Protein AF-A0A9E1Y7F6-F1 (afdb_monomer)

Structure (mmCIF, N/CA/C/O backbone):
data_AF-A0A9E1Y7F6-F1
#
_entry.id   AF-A0A9E1Y7F6-F1
#
loop_
_atom_site.group_PDB
_atom_site.id
_atom_site.type_symbol
_atom_site.label_atom_id
_atom_site.label_alt_id
_atom_site.label_comp_id
_atom_site.label_asym_id
_atom_site.label_entity_id
_atom_site.label_seq_id
_atom_site.pdbx_PDB_ins_code
_atom_site.Cartn_x
_atom_site.Cartn_y
_atom_site.Cartn_z
_atom_site.occupancy
_atom_site.B_iso_or_equiv
_atom_site.auth_seq_id
_atom_site.auth_comp_id
_atom_site.auth_asym_id
_atom_site.auth_atom_id
_atom_site.pdbx_PDB_model_num
ATOM 1 N N . MET A 1 1 ? 16.638 13.760 -74.530 1.00 41.81 1 MET A N 1
ATOM 2 C CA . MET A 1 1 ? 17.466 12.794 -73.776 1.00 41.81 1 MET A CA 1
ATOM 3 C C . MET A 1 1 ? 16.633 11.543 -73.532 1.00 41.81 1 MET A C 1
ATOM 5 O O . MET A 1 1 ? 15.505 11.707 -73.074 1.00 41.81 1 MET A O 1
ATOM 9 N N . PRO A 1 2 ? 17.104 10.331 -73.873 1.00 49.88 2 PRO A N 1
ATOM 10 C CA . PRO A 1 2 ? 16.400 9.108 -73.489 1.00 49.88 2 PRO A CA 1
ATOM 11 C C . PRO A 1 2 ? 16.336 9.019 -71.955 1.00 49.88 2 PRO A C 1
ATOM 13 O O . PRO A 1 2 ? 17.317 9.325 -71.284 1.00 49.88 2 PRO A O 1
ATOM 16 N N . ARG A 1 3 ? 15.171 8.654 -71.398 1.00 58.53 3 ARG A N 1
ATOM 17 C CA . ARG A 1 3 ? 14.966 8.546 -69.937 1.00 58.53 3 ARG A CA 1
ATOM 18 C C . ARG A 1 3 ? 15.745 7.390 -69.300 1.00 58.53 3 ARG A C 1
ATOM 20 O O . ARG A 1 3 ? 16.020 7.445 -68.110 1.00 58.53 3 ARG A O 1
ATOM 27 N N . ASN A 1 4 ? 16.123 6.388 -70.093 1.00 68.50 4 ASN A N 1
ATOM 28 C CA . ASN A 1 4 ? 16.810 5.184 -69.637 1.00 68.50 4 ASN A CA 1
ATOM 29 C C . ASN A 1 4 ? 18.069 4.968 -70.490 1.00 68.50 4 ASN A C 1
ATOM 31 O O . ASN A 1 4 ? 18.052 5.233 -71.696 1.00 68.50 4 ASN A O 1
ATOM 35 N N . LYS A 1 5 ? 19.144 4.457 -69.881 1.00 68.25 5 LYS A N 1
ATOM 36 C CA . LYS A 1 5 ? 20.403 4.116 -70.555 1.00 68.25 5 LYS A CA 1
ATOM 37 C C . LYS A 1 5 ? 20.579 2.591 -70.534 1.00 68.25 5 LYS A C 1
ATOM 39 O O . LYS A 1 5 ? 21.082 2.042 -69.565 1.00 68.25 5 LYS A O 1
ATOM 44 N N . GLY A 1 6 ? 20.135 1.915 -71.596 1.00 77.94 6 GLY A N 1
ATOM 45 C CA . GLY A 1 6 ? 20.249 0.454 -71.742 1.00 77.94 6 GLY A CA 1
ATOM 46 C C . GLY A 1 6 ? 19.131 -0.364 -71.076 1.00 77.94 6 GLY A C 1
ATOM 47 O O . GLY A 1 6 ? 18.170 0.188 -70.542 1.00 77.94 6 GLY A O 1
ATOM 48 N N . ILE A 1 7 ? 19.246 -1.694 -71.169 1.00 79.62 7 ILE A N 1
ATOM 49 C CA . ILE A 1 7 ? 18.341 -2.705 -70.593 1.00 79.62 7 ILE A CA 1
ATOM 50 C C . ILE A 1 7 ? 19.219 -3.755 -69.903 1.00 79.62 7 ILE A C 1
ATOM 52 O O . ILE A 1 7 ? 20.207 -4.179 -70.495 1.00 79.62 7 ILE A O 1
ATOM 56 N N . ILE A 1 8 ? 18.850 -4.173 -68.689 1.00 82.38 8 ILE A N 1
ATOM 57 C CA . ILE A 1 8 ? 19.489 -5.282 -67.960 1.00 82.38 8 ILE A CA 1
ATOM 58 C C . ILE A 1 8 ? 18.513 -6.459 -67.954 1.00 82.38 8 ILE A C 1
ATOM 60 O O . ILE A 1 8 ? 17.336 -6.289 -67.622 1.00 82.38 8 ILE A O 1
ATOM 64 N N . LEU A 1 9 ? 18.975 -7.649 -68.330 1.00 82.88 9 LEU A N 1
ATOM 65 C CA . LEU A 1 9 ? 18.144 -8.848 -68.393 1.00 82.88 9 LEU A CA 1
ATOM 66 C C . LEU A 1 9 ? 18.048 -9.554 -67.034 1.00 82.88 9 LEU A C 1
ATOM 68 O O . LEU A 1 9 ? 18.931 -9.489 -66.179 1.00 82.88 9 LEU A O 1
ATOM 72 N N . LYS A 1 10 ? 16.957 -10.299 -66.837 1.00 78.75 10 LYS A N 1
ATOM 73 C CA . LYS A 1 10 ? 16.800 -11.174 -65.670 1.00 78.75 10 LYS A CA 1
ATOM 74 C C . LYS A 1 10 ? 17.912 -12.235 -65.674 1.00 78.75 10 LYS A C 1
ATOM 76 O O . LYS A 1 10 ? 18.098 -12.909 -66.682 1.00 78.75 10 LYS A O 1
ATOM 81 N N . ASN A 1 11 ? 18.585 -12.408 -64.534 1.00 81.56 11 ASN A N 1
ATOM 82 C CA . ASN A 1 11 ? 19.759 -13.278 -64.337 1.00 81.56 11 ASN A CA 1
ATOM 83 C C . ASN A 1 11 ? 21.046 -12.815 -65.045 1.00 81.56 11 ASN A C 1
ATOM 85 O O . ASN A 1 11 ? 22.004 -13.582 -65.130 1.00 81.56 11 ASN A O 1
ATOM 89 N N . GLU A 1 12 ? 21.098 -11.576 -65.535 1.00 84.81 12 GLU A N 1
ATOM 90 C CA . GLU A 1 12 ? 22.351 -10.985 -65.997 1.00 84.81 12 GLU A CA 1
ATOM 91 C C . GLU A 1 12 ? 23.286 -10.741 -64.804 1.00 84.81 12 GLU A C 1
ATOM 93 O O . GLU A 1 12 ? 22.897 -10.160 -63.788 1.00 84.81 12 GLU A O 1
ATOM 98 N N . ARG A 1 13 ? 24.533 -11.210 -64.908 1.00 84.06 13 ARG A N 1
ATOM 99 C CA . ARG A 1 13 ? 25.548 -10.991 -63.875 1.00 84.06 13 ARG A CA 1
ATOM 100 C C . ARG A 1 13 ? 26.032 -9.541 -63.937 1.00 84.06 13 ARG A C 1
ATOM 102 O O . ARG A 1 13 ? 26.675 -9.165 -64.910 1.00 84.06 13 ARG A O 1
ATOM 109 N N . ILE A 1 14 ? 25.765 -8.768 -62.883 1.00 85.31 14 ILE A N 1
ATOM 110 C CA . ILE A 1 14 ? 26.154 -7.348 -62.799 1.00 85.31 14 ILE A CA 1
ATOM 111 C C . ILE A 1 14 ? 27.623 -7.190 -62.377 1.00 85.31 14 ILE A C 1
ATOM 113 O O . ILE A 1 14 ? 28.362 -6.465 -63.028 1.00 85.31 14 ILE A O 1
ATOM 117 N N . LEU A 1 15 ? 28.066 -7.891 -61.328 1.00 86.50 15 LEU A N 1
ATOM 118 C CA . LEU A 1 15 ? 29.445 -7.859 -60.823 1.00 86.50 15 LEU A CA 1
ATOM 119 C C . LEU A 1 15 ? 29.879 -9.255 -60.363 1.00 86.50 15 LEU A C 1
ATOM 121 O O . LEU A 1 15 ? 29.045 -10.065 -59.958 1.00 86.50 15 LEU A O 1
ATOM 125 N N . ASP A 1 16 ? 31.182 -9.520 -60.425 1.00 86.50 16 ASP A N 1
ATOM 126 C CA . ASP A 1 16 ? 31.815 -10.742 -59.922 1.00 86.50 16 ASP A CA 1
ATOM 127 C C . ASP A 1 16 ? 32.853 -10.409 -58.834 1.00 86.50 16 ASP A C 1
ATOM 129 O O . ASP A 1 16 ? 33.267 -9.253 -58.663 1.00 86.50 16 ASP A O 1
ATOM 133 N N . ALA A 1 17 ? 33.289 -11.417 -58.083 1.00 82.62 17 ALA A N 1
ATOM 134 C CA . ALA A 1 17 ? 34.365 -11.244 -57.117 1.00 82.62 17 ALA A CA 1
ATOM 135 C C . ALA A 1 17 ? 35.661 -10.811 -57.829 1.00 82.62 17 ALA A C 1
ATOM 137 O O . ALA A 1 17 ? 36.014 -11.333 -58.884 1.00 82.62 17 ALA A O 1
ATOM 138 N N . ASN A 1 18 ? 36.393 -9.868 -57.227 1.00 84.12 18 ASN A N 1
ATOM 139 C CA . ASN A 1 18 ? 37.656 -9.318 -57.742 1.00 84.12 18 ASN A CA 1
ATOM 140 C C . ASN A 1 18 ? 37.563 -8.515 -59.058 1.00 84.12 18 ASN A C 1
ATOM 142 O O . ASN A 1 18 ? 38.587 -8.277 -59.698 1.00 84.12 18 ASN A O 1
ATOM 146 N N . THR A 1 19 ? 36.376 -8.039 -59.453 1.00 87.19 19 THR A N 1
ATOM 147 C CA . THR A 1 19 ? 36.238 -7.101 -60.585 1.00 87.19 19 THR A CA 1
ATOM 148 C C . THR A 1 19 ? 36.365 -5.641 -60.135 1.00 87.19 19 THR A C 1
ATOM 150 O O . THR A 1 19 ? 35.796 -5.242 -59.119 1.00 87.19 19 THR A O 1
ATOM 153 N N . ARG A 1 20 ? 37.104 -4.814 -60.892 1.00 85.50 20 ARG A N 1
ATOM 154 C CA . ARG A 1 20 ? 37.214 -3.368 -60.632 1.00 85.50 20 ARG A CA 1
ATOM 155 C C . ARG A 1 20 ? 35.905 -2.674 -61.018 1.00 85.50 20 ARG A C 1
ATOM 157 O O . ARG A 1 20 ? 35.533 -2.704 -62.184 1.00 85.50 20 ARG A O 1
ATOM 164 N N . VAL A 1 21 ? 35.259 -2.030 -60.048 1.00 89.44 21 VAL A N 1
ATOM 165 C CA . VAL A 1 21 ? 33.965 -1.347 -60.222 1.00 89.44 21 VAL A CA 1
ATOM 166 C C . VAL A 1 21 ? 34.112 -0.099 -61.099 1.00 89.44 21 VAL A C 1
ATOM 168 O O . VAL A 1 21 ? 34.978 0.742 -60.843 1.00 89.44 21 VAL A O 1
ATOM 171 N N . THR A 1 22 ? 33.259 0.025 -62.116 1.00 89.75 22 THR A N 1
ATOM 172 C CA . THR A 1 22 ? 33.148 1.196 -63.003 1.00 89.75 22 THR A CA 1
ATOM 173 C C . THR A 1 22 ? 31.891 2.027 -62.702 1.00 89.75 22 THR A C 1
ATOM 175 O O . THR A 1 22 ? 30.994 1.587 -61.983 1.00 89.75 22 THR A O 1
ATOM 178 N N . GLU A 1 23 ? 31.791 3.241 -63.259 1.00 83.31 23 GLU A N 1
ATOM 179 C CA . GLU A 1 23 ? 30.583 4.079 -63.121 1.00 83.31 23 GLU A CA 1
ATOM 180 C C . GLU A 1 23 ? 29.323 3.426 -63.722 1.00 83.31 23 GLU A C 1
ATOM 182 O O . GLU A 1 23 ? 28.220 3.647 -63.223 1.00 83.31 23 GLU A O 1
ATOM 187 N N . ASP A 1 24 ? 29.473 2.594 -64.759 1.00 84.62 24 ASP A N 1
ATOM 188 C CA . ASP A 1 24 ? 28.360 1.849 -65.363 1.00 84.62 24 ASP A CA 1
ATOM 189 C C . ASP A 1 24 ? 27.838 0.762 -64.406 1.00 84.62 24 ASP A C 1
ATOM 191 O O . ASP A 1 24 ? 26.630 0.592 -64.251 1.00 84.62 24 ASP A O 1
ATOM 195 N N . ASP A 1 25 ? 28.736 0.091 -63.677 1.00 85.56 25 ASP A N 1
ATOM 196 C CA . ASP A 1 25 ? 28.370 -0.923 -62.680 1.00 85.56 25 ASP A CA 1
ATOM 197 C C . ASP A 1 25 ? 27.617 -0.305 -61.496 1.00 85.56 25 ASP A C 1
ATOM 199 O O . ASP A 1 25 ? 26.629 -0.867 -61.022 1.00 85.56 25 ASP A O 1
ATOM 203 N N . LEU A 1 26 ? 28.027 0.892 -61.059 1.00 83.19 26 LEU A N 1
ATOM 204 C CA . LEU A 1 26 ? 27.311 1.655 -60.034 1.00 83.19 26 LEU A CA 1
ATOM 205 C C . LEU A 1 26 ? 25.895 2.032 -60.489 1.00 83.19 26 LEU A C 1
ATOM 207 O O . LEU A 1 26 ?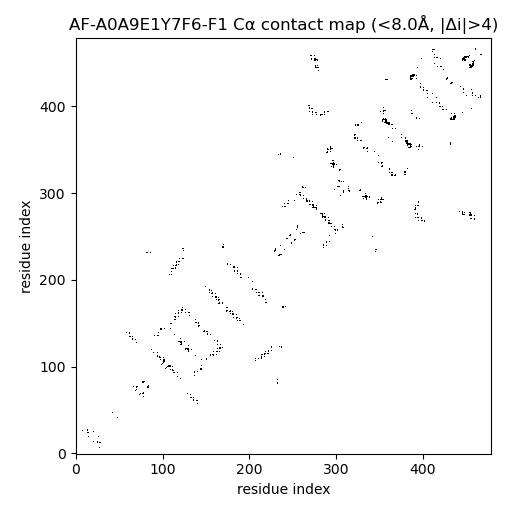 24.951 1.913 -59.708 1.00 83.19 26 LEU A O 1
ATOM 211 N N . GLN A 1 27 ? 25.715 2.424 -61.755 1.00 84.75 27 GLN A N 1
ATOM 212 C CA . GLN A 1 27 ? 24.386 2.708 -62.311 1.00 84.75 27 GLN A CA 1
ATOM 213 C C . GLN A 1 27 ? 23.505 1.453 -62.386 1.00 84.75 27 GLN A C 1
ATOM 215 O O . GLN A 1 27 ? 22.307 1.530 -62.095 1.00 84.75 27 GLN A O 1
ATOM 220 N N . LYS A 1 28 ? 24.078 0.290 -62.721 1.00 86.00 28 LYS A N 1
ATOM 221 C CA . LYS A 1 28 ? 23.363 -0.999 -62.721 1.00 86.00 28 LYS A CA 1
ATOM 222 C C . LYS A 1 28 ? 22.961 -1.430 -61.312 1.00 86.00 28 LYS A C 1
ATOM 224 O O . LYS A 1 28 ? 21.823 -1.848 -61.118 1.00 86.00 28 LYS A O 1
ATOM 229 N N . LEU A 1 29 ? 23.848 -1.278 -60.326 1.00 84.06 29 LEU A N 1
ATOM 230 C CA . LEU A 1 29 ? 23.548 -1.550 -58.917 1.00 84.06 29 LEU A CA 1
ATOM 231 C C . LEU A 1 29 ? 22.463 -0.620 -58.366 1.00 84.06 29 LEU A C 1
ATOM 233 O O . LEU A 1 29 ? 21.545 -1.087 -57.697 1.00 84.06 29 LEU A O 1
ATOM 237 N N . PHE A 1 30 ? 22.522 0.675 -58.686 1.00 82.69 30 PHE A N 1
ATOM 238 C CA . PHE A 1 30 ? 21.485 1.630 -58.295 1.00 82.69 30 PHE A CA 1
ATOM 239 C C . PHE A 1 30 ? 20.135 1.280 -58.933 1.00 82.69 30 PHE A C 1
ATOM 241 O O . PHE A 1 30 ? 19.112 1.243 -58.253 1.00 82.69 30 PHE A O 1
ATOM 248 N N . SER A 1 31 ? 20.137 0.931 -60.222 1.00 83.25 31 SER A N 1
ATOM 249 C CA . SER A 1 31 ? 18.933 0.476 -60.927 1.00 83.25 31 SER A CA 1
ATOM 250 C C . SER A 1 31 ? 18.370 -0.820 -60.332 1.00 83.25 31 SER A C 1
ATOM 252 O O . SER A 1 31 ? 17.154 -0.961 -60.233 1.00 83.25 31 SER A O 1
ATOM 254 N N . LEU A 1 32 ? 19.232 -1.749 -59.896 1.00 83.19 32 LEU A N 1
ATOM 255 C CA . LEU A 1 32 ? 18.827 -2.966 -59.191 1.00 83.19 32 LEU A CA 1
ATOM 256 C C . LEU A 1 32 ? 18.222 -2.652 -57.817 1.00 83.19 32 LEU A C 1
ATOM 258 O O . LEU A 1 32 ? 17.184 -3.220 -57.502 1.00 83.19 32 LEU A O 1
ATOM 262 N N . SER A 1 33 ? 18.817 -1.747 -57.032 1.00 78.88 33 SER A N 1
ATOM 263 C CA . SER A 1 33 ? 18.256 -1.291 -55.748 1.00 78.88 33 SER A CA 1
ATOM 264 C C . SER A 1 33 ? 16.858 -0.717 -55.948 1.00 78.88 33 SER A C 1
ATOM 266 O O . SER A 1 33 ? 15.908 -1.204 -55.351 1.00 78.88 33 SER A O 1
ATOM 268 N N . VAL A 1 34 ? 16.704 0.217 -56.892 1.00 79.25 34 VAL A N 1
ATOM 269 C CA . VAL A 1 34 ? 15.405 0.813 -57.235 1.00 79.25 34 VAL A CA 1
ATOM 270 C C . VAL A 1 34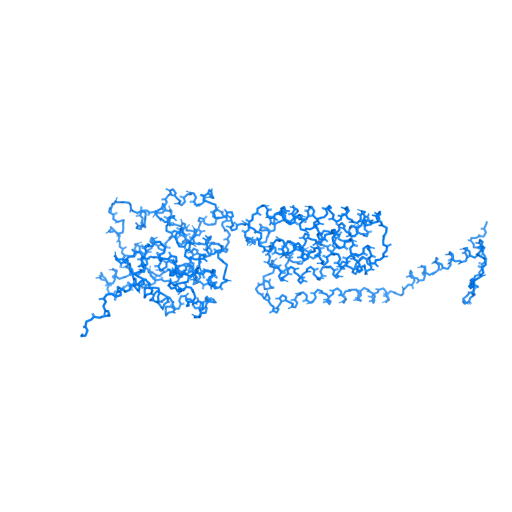 ? 14.410 -0.246 -57.726 1.00 79.25 34 VAL A C 1
ATOM 272 O O . VAL A 1 34 ? 13.225 -0.160 -57.425 1.00 79.25 34 VAL A O 1
ATOM 275 N N . ALA A 1 35 ? 14.850 -1.265 -58.470 1.00 77.25 35 ALA A N 1
ATOM 276 C CA . ALA A 1 35 ? 13.985 -2.360 -58.909 1.00 77.25 35 ALA A CA 1
ATOM 277 C C . ALA A 1 35 ? 13.598 -3.323 -57.772 1.00 77.25 35 ALA A C 1
ATOM 279 O O . ALA A 1 35 ? 12.473 -3.818 -57.769 1.00 77.25 35 ALA A O 1
ATOM 280 N N . ILE A 1 36 ? 14.495 -3.590 -56.817 1.00 75.50 36 ILE A N 1
ATOM 281 C CA . ILE A 1 36 ? 14.212 -4.368 -55.602 1.00 75.50 36 ILE A CA 1
ATOM 282 C C . ILE A 1 36 ? 13.216 -3.608 -54.727 1.00 75.50 36 ILE A C 1
ATOM 284 O O . ILE A 1 36 ? 12.222 -4.200 -54.317 1.00 75.50 36 ILE A O 1
ATOM 288 N N . ASP A 1 37 ? 13.420 -2.306 -54.535 1.00 69.06 37 ASP A N 1
ATOM 289 C CA . ASP A 1 37 ? 12.515 -1.436 -53.785 1.00 69.06 37 ASP A CA 1
ATOM 290 C C . ASP A 1 37 ? 11.147 -1.362 -54.471 1.00 69.06 37 ASP A C 1
ATOM 292 O O . ASP A 1 37 ? 10.123 -1.594 -53.839 1.00 69.06 37 ASP A O 1
ATOM 296 N N . ASN A 1 38 ? 11.106 -1.167 -55.794 1.00 67.25 38 ASN A N 1
ATOM 297 C CA . ASN A 1 38 ? 9.857 -1.183 -56.560 1.00 67.25 38 ASN A CA 1
ATOM 298 C C . ASN A 1 38 ? 9.158 -2.548 -56.523 1.00 67.25 38 ASN A C 1
ATOM 300 O O . ASN A 1 38 ? 7.933 -2.590 -56.525 1.00 67.25 38 ASN A O 1
ATOM 304 N N . LYS A 1 39 ? 9.903 -3.659 -56.475 1.00 66.25 39 LYS A N 1
ATOM 305 C CA . LYS A 1 39 ? 9.346 -5.012 -56.339 1.00 66.25 39 LYS A CA 1
ATOM 306 C C . LYS A 1 39 ? 8.835 -5.278 -54.920 1.00 66.25 39 LYS A C 1
ATOM 308 O O . LYS A 1 39 ? 7.827 -5.960 -54.783 1.00 66.25 39 LYS A O 1
ATOM 313 N N . ALA A 1 40 ? 9.471 -4.707 -53.898 1.00 58.22 40 ALA A N 1
ATOM 314 C CA . ALA A 1 40 ? 8.950 -4.667 -52.532 1.00 58.22 40 ALA A CA 1
ATOM 315 C C . ALA A 1 40 ? 7.686 -3.788 -52.438 1.00 58.22 40 ALA A C 1
ATOM 317 O O . ALA A 1 40 ? 6.739 -4.130 -51.742 1.00 58.22 40 ALA A O 1
ATOM 318 N N . MET A 1 41 ? 7.598 -2.708 -53.225 1.00 55.56 41 MET A N 1
ATOM 319 C CA . MET A 1 41 ? 6.362 -1.926 -53.391 1.00 55.56 41 MET A CA 1
ATOM 320 C C . MET A 1 41 ? 5.293 -2.638 -54.242 1.00 55.56 41 MET A C 1
ATOM 322 O O . MET A 1 41 ? 4.138 -2.214 -54.258 1.00 55.56 41 MET A O 1
ATOM 326 N N . GLN A 1 42 ? 5.664 -3.716 -54.937 1.00 54.41 42 GLN A N 1
ATOM 327 C CA . GLN A 1 42 ? 4.793 -4.594 -55.723 1.00 54.41 42 GLN A CA 1
ATOM 328 C C . GLN A 1 42 ? 4.480 -5.907 -54.979 1.00 54.41 42 GLN A C 1
ATOM 330 O O . GLN A 1 42 ? 4.127 -6.903 -55.614 1.00 54.41 42 GLN A O 1
ATOM 335 N N . GLU A 1 43 ? 4.628 -5.932 -53.649 1.00 56.88 43 GLU A N 1
ATOM 336 C CA . GLU A 1 43 ? 4.116 -7.019 -52.815 1.00 56.88 43 GLU A CA 1
ATOM 337 C C . GLU A 1 43 ? 2.604 -7.164 -53.030 1.00 56.88 43 GLU A C 1
ATOM 339 O O . GLU A 1 43 ? 1.853 -6.183 -53.046 1.00 56.88 43 GLU A O 1
ATOM 344 N N . SER A 1 44 ? 2.145 -8.402 -53.227 1.00 67.44 44 SER A N 1
ATOM 345 C CA . SER A 1 44 ? 0.716 -8.689 -53.315 1.00 67.44 44 SER A CA 1
ATOM 346 C C . SER A 1 44 ? 0.042 -8.172 -52.044 1.00 67.44 44 SER A C 1
ATOM 348 O O . SER A 1 44 ? 0.577 -8.334 -50.947 1.00 67.44 44 SER A O 1
ATOM 350 N N . SER A 1 45 ? -1.159 -7.594 -52.145 1.00 72.19 45 SER A N 1
ATOM 351 C CA . SER A 1 45 ? -1.926 -7.162 -50.965 1.00 72.19 45 SER A CA 1
ATOM 352 C C . SER A 1 45 ? -2.099 -8.290 -49.930 1.00 72.19 45 SER A C 1
ATOM 354 O O . SER A 1 45 ? -2.299 -8.018 -48.748 1.00 72.19 45 SER A O 1
ATOM 356 N N . THR A 1 46 ? -1.976 -9.553 -50.360 1.00 77.56 46 THR A N 1
ATOM 357 C CA . THR A 1 46 ? -1.932 -10.737 -49.492 1.00 77.56 46 THR A CA 1
ATOM 358 C C . THR A 1 46 ? -0.670 -10.827 -48.637 1.00 77.56 46 THR A C 1
ATOM 360 O O . THR A 1 46 ? -0.775 -11.200 -47.475 1.00 77.56 46 THR A O 1
ATOM 363 N N . ASP A 1 47 ? 0.501 -10.478 -49.164 1.00 77.06 47 ASP A N 1
ATOM 364 C CA . ASP A 1 47 ? 1.784 -10.603 -48.459 1.00 77.06 47 ASP A CA 1
ATOM 365 C C . ASP A 1 47 ? 1.908 -9.526 -47.377 1.00 77.06 47 ASP A C 1
ATOM 367 O O . ASP A 1 47 ? 2.272 -9.821 -46.239 1.00 77.06 47 ASP A O 1
ATOM 371 N N . ILE A 1 48 ? 1.456 -8.306 -47.688 1.00 77.12 48 ILE A N 1
ATOM 372 C CA . ILE A 1 48 ? 1.327 -7.211 -46.721 1.00 77.12 48 ILE A CA 1
ATOM 373 C C . ILE A 1 48 ? 0.356 -7.607 -45.599 1.00 77.12 48 ILE A C 1
ATOM 375 O O . ILE A 1 48 ? 0.673 -7.456 -44.417 1.00 77.12 48 ILE A O 1
ATOM 379 N N . LEU A 1 49 ? -0.815 -8.163 -45.944 1.00 81.00 49 LEU A N 1
ATOM 380 C CA . LEU A 1 49 ? -1.791 -8.636 -44.958 1.00 81.00 49 LEU A CA 1
ATOM 381 C C . LEU A 1 49 ? -1.202 -9.739 -44.065 1.00 81.00 49 LEU A C 1
ATOM 383 O O . LEU A 1 49 ? -1.329 -9.666 -42.843 1.00 81.00 49 LEU A O 1
ATOM 387 N N . LEU A 1 50 ? -0.530 -10.733 -44.653 1.00 83.88 50 LEU A N 1
ATOM 388 C CA . LEU A 1 50 ? 0.127 -11.816 -43.918 1.00 83.88 50 LEU A CA 1
ATOM 389 C C . LEU A 1 50 ? 1.226 -11.286 -42.988 1.00 83.88 50 LEU A C 1
ATOM 391 O O . LEU A 1 50 ? 1.326 -11.742 -41.849 1.00 83.88 50 LEU A O 1
ATOM 395 N N . ALA A 1 51 ? 2.000 -10.288 -43.418 1.00 78.19 51 ALA A N 1
ATOM 396 C CA . ALA A 1 51 ? 3.006 -9.642 -42.582 1.00 78.19 51 ALA A CA 1
ATOM 397 C C . ALA A 1 51 ? 2.377 -8.907 -41.383 1.00 78.19 51 ALA A C 1
ATOM 399 O O . ALA A 1 51 ? 2.868 -9.035 -40.258 1.00 78.19 51 ALA A O 1
ATOM 400 N N . TYR A 1 52 ? 1.268 -8.184 -41.579 1.00 81.38 52 TYR A N 1
ATOM 401 C CA . TYR A 1 52 ? 0.534 -7.550 -40.476 1.00 81.38 52 TYR A CA 1
ATOM 402 C C . TYR A 1 52 ? -0.055 -8.573 -39.504 1.00 81.38 52 TYR A C 1
ATOM 404 O O . TYR A 1 52 ? 0.086 -8.407 -38.292 1.00 81.38 52 TYR A O 1
ATOM 412 N N . VAL A 1 53 ? -0.655 -9.653 -40.012 1.00 88.44 53 VAL A N 1
ATOM 413 C CA . VAL A 1 53 ? -1.152 -10.759 -39.179 1.00 88.44 53 VAL A CA 1
ATOM 414 C C . VAL A 1 53 ? -0.009 -11.377 -38.374 1.00 88.44 53 VAL A C 1
ATOM 416 O O . VAL A 1 53 ? -0.148 -11.560 -37.168 1.00 88.44 53 VAL A O 1
ATOM 419 N N . GLY A 1 54 ? 1.146 -11.622 -38.998 1.00 86.94 54 GLY A N 1
ATOM 420 C CA . GLY A 1 54 ? 2.342 -12.117 -38.316 1.00 86.94 54 GLY A CA 1
ATOM 421 C C . GLY A 1 54 ? 2.798 -11.200 -37.177 1.00 86.94 54 GLY A C 1
ATOM 422 O O . GLY A 1 54 ? 3.047 -11.676 -36.070 1.00 86.94 54 GLY A O 1
ATOM 423 N N . ARG A 1 55 ? 2.836 -9.879 -37.400 1.00 83.88 55 ARG A N 1
ATOM 424 C CA . ARG A 1 55 ? 3.170 -8.894 -36.352 1.00 83.88 55 ARG A CA 1
ATOM 425 C C . ARG A 1 55 ? 2.169 -8.925 -35.197 1.00 83.88 55 ARG A C 1
ATOM 427 O O . ARG A 1 55 ? 2.586 -8.961 -34.043 1.00 83.88 55 ARG A O 1
ATOM 434 N N . ILE A 1 56 ? 0.869 -8.957 -35.497 1.00 88.81 56 ILE A N 1
ATOM 435 C CA . ILE A 1 56 ? -0.192 -9.037 -34.480 1.00 88.81 56 ILE A CA 1
ATOM 436 C C . ILE A 1 56 ? -0.064 -10.327 -33.666 1.00 88.81 56 ILE A C 1
ATOM 438 O O . ILE A 1 56 ? -0.185 -10.280 -32.446 1.00 88.81 56 ILE A O 1
ATOM 442 N N . LEU A 1 57 ? 0.225 -11.463 -34.308 1.00 92.19 57 LEU A N 1
ATOM 443 C CA . LEU A 1 57 ? 0.427 -12.737 -33.616 1.00 92.19 57 LEU A CA 1
ATOM 444 C C . LEU A 1 57 ? 1.630 -12.690 -32.673 1.00 92.19 57 LEU A C 1
ATOM 446 O O . LEU A 1 57 ? 1.510 -13.105 -31.525 1.00 92.19 57 LEU A O 1
ATOM 450 N N . VAL A 1 58 ? 2.769 -12.148 -33.114 1.00 89.44 58 VAL A N 1
ATOM 451 C CA . VAL A 1 58 ? 3.968 -12.022 -32.267 1.00 89.44 58 VAL A CA 1
ATOM 452 C C . VAL A 1 58 ? 3.709 -11.108 -31.066 1.00 89.44 58 VAL A C 1
ATOM 454 O O . VAL A 1 58 ? 4.020 -11.483 -29.934 1.00 89.44 58 VAL A O 1
ATOM 457 N N . ILE A 1 59 ? 3.084 -9.946 -31.285 1.00 91.31 59 ILE A N 1
ATOM 458 C CA . ILE A 1 59 ? 2.683 -9.033 -30.203 1.00 91.31 59 ILE A CA 1
ATOM 459 C C . ILE A 1 59 ? 1.715 -9.742 -29.250 1.00 91.31 59 ILE A C 1
ATOM 461 O O . ILE A 1 59 ? 1.906 -9.707 -28.036 1.00 91.31 59 ILE A O 1
ATOM 465 N N . GLY A 1 60 ? 0.711 -10.430 -29.798 1.00 92.94 60 GLY A N 1
ATOM 466 C CA . GLY A 1 60 ? -0.277 -11.191 -29.043 1.00 92.94 60 GLY A CA 1
ATOM 467 C C . GLY A 1 60 ? 0.359 -12.266 -28.168 1.00 92.94 60 GLY A C 1
ATOM 468 O O . GLY A 1 60 ? -0.009 -12.383 -27.004 1.00 92.94 60 GLY A O 1
ATOM 469 N N . ILE A 1 61 ? 1.362 -12.992 -28.671 1.00 94.12 61 ILE A N 1
ATOM 470 C CA . ILE A 1 61 ? 2.106 -13.993 -27.896 1.00 94.12 61 ILE A CA 1
ATOM 471 C C . ILE A 1 61 ? 2.819 -13.334 -26.709 1.00 94.12 61 ILE A C 1
ATOM 473 O O . ILE A 1 61 ? 2.634 -13.776 -25.576 1.00 94.12 61 ILE A O 1
ATOM 477 N N . ILE A 1 62 ? 3.576 -12.256 -26.931 1.00 93.38 62 ILE A N 1
ATOM 478 C CA . ILE A 1 62 ? 4.320 -11.568 -25.859 1.00 93.38 62 ILE A CA 1
ATOM 479 C C . ILE A 1 62 ? 3.363 -11.033 -24.790 1.00 93.38 62 ILE A C 1
ATOM 481 O O . ILE A 1 62 ? 3.547 -11.280 -23.598 1.00 93.38 62 ILE A O 1
ATOM 485 N N . VAL A 1 63 ? 2.302 -10.350 -25.217 1.00 93.25 63 VAL A N 1
ATOM 486 C CA . VAL A 1 63 ? 1.286 -9.792 -24.321 1.00 93.25 63 VAL A CA 1
ATOM 487 C C . VAL A 1 63 ? 0.539 -10.906 -23.574 1.00 93.25 63 VAL A C 1
ATOM 489 O O . VAL A 1 63 ? 0.273 -10.776 -22.377 1.00 93.25 63 VAL A O 1
ATOM 492 N N . SER A 1 64 ? 0.269 -12.042 -24.226 1.00 93.56 64 SER A N 1
ATOM 493 C CA . SER A 1 64 ? -0.419 -13.177 -23.601 1.00 93.56 64 SER A CA 1
ATOM 494 C C . SER A 1 64 ? 0.359 -13.775 -22.430 1.00 93.56 64 SER A C 1
ATOM 496 O O . SER A 1 64 ? -0.266 -14.150 -21.440 1.00 93.56 64 SER A O 1
ATOM 498 N N . PHE A 1 65 ? 1.697 -13.810 -22.475 1.00 92.50 65 PHE A N 1
ATOM 499 C CA . PHE A 1 65 ? 2.504 -14.293 -21.348 1.00 92.50 65 PHE A CA 1
ATOM 500 C C . PHE A 1 65 ? 2.291 -13.442 -20.095 1.00 92.50 65 PHE A C 1
ATOM 502 O O . PHE A 1 65 ? 2.101 -13.980 -19.001 1.00 92.50 65 PHE A O 1
ATOM 509 N N . PHE A 1 66 ? 2.256 -12.118 -20.252 1.00 94.50 66 PHE A N 1
ATOM 510 C CA . PHE A 1 66 ? 2.018 -11.203 -19.141 1.00 94.50 66 PHE A CA 1
ATOM 511 C C . PHE A 1 66 ? 0.600 -11.331 -18.570 1.00 94.50 66 PHE A C 1
ATOM 513 O O . PHE A 1 66 ? 0.427 -11.475 -17.359 1.00 94.50 66 PHE A O 1
ATOM 520 N N . PHE A 1 67 ? -0.425 -11.347 -19.425 1.00 93.06 67 PHE A N 1
ATOM 521 C CA . PHE A 1 67 ? -1.807 -11.471 -18.954 1.00 93.06 67 PHE A CA 1
ATOM 522 C C . PHE A 1 67 ? -2.126 -12.859 -18.390 1.00 93.06 67 PHE A C 1
ATOM 524 O O . PHE A 1 67 ? -2.870 -12.957 -17.416 1.00 93.06 67 PHE A O 1
ATOM 531 N N . THR A 1 68 ? -1.507 -13.923 -18.908 1.00 94.00 68 THR A N 1
ATOM 532 C CA . THR A 1 68 ? -1.598 -15.269 -18.315 1.00 94.00 68 THR A CA 1
ATOM 533 C C . THR A 1 68 ? -0.984 -15.291 -16.916 1.00 94.00 68 THR A C 1
ATOM 535 O O . THR A 1 68 ? -1.554 -15.887 -15.999 1.00 94.00 68 THR A O 1
ATOM 538 N N . PHE A 1 69 ? 0.141 -14.598 -16.712 1.00 95.50 69 PHE A N 1
ATOM 539 C CA . PHE A 1 69 ? 0.728 -14.423 -15.384 1.00 95.50 69 PHE A CA 1
ATOM 540 C C . PHE A 1 69 ? -0.227 -13.685 -14.434 1.00 95.50 69 PHE A C 1
ATOM 542 O O . PHE A 1 69 ? -0.412 -14.136 -13.300 1.00 95.50 69 PHE A O 1
ATOM 549 N N . LEU A 1 70 ? -0.871 -12.603 -14.889 1.00 95.00 70 LEU A N 1
ATOM 550 C CA . LEU A 1 70 ? -1.852 -11.878 -14.076 1.00 95.00 70 LEU A CA 1
ATOM 551 C C . LEU A 1 70 ? -3.045 -12.763 -13.697 1.00 95.00 70 LEU A C 1
ATOM 553 O O . LEU A 1 70 ? -3.373 -12.866 -12.517 1.00 95.00 70 LEU A O 1
ATOM 557 N N . LEU A 1 71 ? -3.624 -13.467 -14.670 1.00 94.31 71 LEU A N 1
ATOM 558 C CA . LEU A 1 71 ? -4.728 -14.409 -14.469 1.00 94.31 71 LEU A CA 1
ATOM 559 C C . LEU A 1 71 ? -4.395 -15.510 -13.454 1.00 94.31 71 LEU A C 1
ATOM 561 O O . LEU A 1 71 ? -5.228 -15.865 -12.623 1.00 94.31 71 LEU A O 1
ATOM 565 N N . THR A 1 72 ? -3.175 -16.046 -13.518 1.00 93.94 72 THR A N 1
ATOM 566 C CA . THR A 1 72 ? -2.772 -17.217 -12.724 1.00 93.94 72 THR A CA 1
ATOM 567 C C . THR A 1 72 ? -2.316 -16.838 -11.316 1.00 93.94 72 THR A C 1
ATOM 569 O O . THR A 1 72 ? -2.670 -17.508 -10.349 1.00 93.94 72 THR A O 1
ATOM 572 N N . TYR A 1 73 ? -1.525 -15.769 -11.178 1.00 92.75 73 TYR A N 1
ATOM 573 C CA . TYR A 1 73 ? -0.828 -15.446 -9.926 1.00 92.75 73 TYR A CA 1
ATOM 574 C C . TYR A 1 73 ? -1.300 -14.154 -9.260 1.00 92.75 73 TYR A C 1
ATOM 576 O O . TYR A 1 73 ? -0.988 -13.922 -8.091 1.00 92.75 73 TYR A O 1
ATOM 584 N N . ARG A 1 74 ? -2.019 -13.290 -9.983 1.00 93.19 74 ARG A N 1
ATOM 585 C CA . ARG A 1 74 ? -2.436 -11.955 -9.523 1.00 93.19 74 ARG A CA 1
ATOM 586 C C . ARG A 1 74 ? -3.900 -11.674 -9.865 1.00 93.19 74 ARG A C 1
ATOM 588 O O . ARG A 1 74 ? -4.255 -10.551 -10.210 1.00 93.19 74 ARG A O 1
ATOM 595 N N . LYS A 1 75 ? -4.753 -12.690 -9.717 1.00 91.38 75 LYS A N 1
ATOM 596 C CA . LYS A 1 75 ? -6.176 -12.636 -10.070 1.00 91.38 75 LYS A CA 1
ATOM 597 C C . LYS A 1 75 ? -6.926 -11.401 -9.531 1.00 91.38 75 LYS A C 1
ATOM 599 O O . LYS A 1 75 ? -7.605 -10.778 -10.334 1.00 91.38 75 LYS A O 1
ATOM 604 N N . PRO A 1 76 ? -6.748 -10.953 -8.268 1.00 89.56 76 PRO A N 1
ATOM 605 C CA . PRO A 1 76 ? -7.423 -9.740 -7.787 1.00 89.56 76 PRO A CA 1
ATOM 606 C C . PRO A 1 76 ? -7.110 -8.479 -8.608 1.00 89.56 76 PRO A C 1
ATOM 608 O O . PRO A 1 76 ? -7.963 -7.615 -8.757 1.00 89.56 76 PRO A O 1
ATOM 611 N N . ILE A 1 77 ? -5.897 -8.381 -9.160 1.00 92.62 77 ILE A N 1
ATOM 612 C CA . ILE A 1 77 ? -5.479 -7.263 -10.019 1.00 92.62 77 ILE A CA 1
ATOM 613 C C . ILE A 1 77 ? -6.044 -7.434 -11.431 1.00 92.62 77 ILE A C 1
ATOM 615 O O . ILE A 1 77 ? -6.399 -6.450 -12.066 1.00 92.62 77 ILE A O 1
ATOM 619 N N . PHE A 1 78 ? -6.134 -8.670 -11.924 1.00 93.62 78 PHE A N 1
ATOM 620 C CA . PHE A 1 78 ? -6.737 -8.952 -13.225 1.00 93.62 78 PHE A CA 1
ATOM 621 C C . PHE A 1 78 ? -8.254 -8.697 -13.237 1.00 93.62 78 PHE A C 1
ATOM 623 O O . PHE A 1 78 ? -8.784 -8.206 -14.229 1.00 93.62 78 PHE A O 1
ATOM 630 N N . ASP A 1 79 ? -8.942 -9.013 -12.140 1.00 93.31 79 ASP A N 1
ATOM 631 C CA . ASP A 1 79 ? -10.392 -8.851 -12.023 1.00 93.31 79 ASP A CA 1
ATOM 632 C C . ASP A 1 79 ? -10.805 -7.364 -11.871 1.00 93.31 79 ASP A C 1
ATOM 634 O O . ASP A 1 79 ? -11.938 -7.009 -12.204 1.00 93.31 79 ASP A O 1
ATOM 638 N N . ASP A 1 80 ? -9.904 -6.469 -11.430 1.00 92.94 80 ASP A N 1
ATOM 639 C CA . ASP A 1 80 ? -10.147 -5.016 -11.416 1.00 92.94 80 ASP A CA 1
ATOM 640 C C . ASP A 1 80 ? -9.780 -4.379 -12.770 1.00 92.94 80 ASP A C 1
ATOM 642 O O . ASP A 1 80 ? -8.610 -4.163 -13.109 1.00 92.94 80 ASP A O 1
ATOM 646 N N . TRP A 1 81 ? -10.809 -4.008 -13.537 1.00 93.19 81 TRP A N 1
ATOM 647 C CA . TRP A 1 81 ? -10.660 -3.394 -14.859 1.00 93.19 81 TRP A CA 1
ATOM 648 C C . TRP A 1 81 ? -9.822 -2.107 -14.850 1.00 93.19 81 TRP A C 1
ATOM 650 O O . TRP A 1 81 ? -9.162 -1.817 -15.848 1.00 93.19 81 TRP A O 1
ATOM 660 N N . ARG A 1 82 ? -9.810 -1.339 -13.747 1.00 93.75 82 ARG A N 1
ATOM 661 C CA . ARG A 1 82 ? -9.014 -0.103 -13.631 1.00 93.75 82 ARG A CA 1
ATOM 662 C C . ARG A 1 82 ? -7.528 -0.426 -13.589 1.00 93.75 82 ARG A C 1
ATOM 664 O O . ARG A 1 82 ? -6.738 0.258 -14.233 1.00 93.75 82 ARG A O 1
ATOM 671 N N . MET A 1 83 ? -7.156 -1.494 -12.886 1.00 94.31 83 MET A N 1
ATOM 672 C CA . MET A 1 83 ? -5.768 -1.949 -12.795 1.00 94.31 83 MET A CA 1
ATOM 673 C C . MET A 1 83 ? -5.277 -2.494 -14.133 1.00 94.31 83 MET A C 1
ATOM 675 O O . MET A 1 83 ? -4.183 -2.153 -14.583 1.00 94.31 83 MET A O 1
ATOM 679 N N . VAL A 1 84 ? -6.112 -3.287 -14.809 1.00 95.00 84 VAL A N 1
ATOM 680 C CA . VAL A 1 84 ? -5.824 -3.783 -16.161 1.00 95.00 84 VAL A CA 1
ATOM 681 C C . VAL A 1 84 ? -5.679 -2.627 -17.153 1.00 95.00 84 VAL A C 1
ATOM 683 O O . VAL A 1 84 ? -4.729 -2.615 -17.938 1.00 95.00 84 VAL A O 1
ATOM 686 N N . LEU A 1 85 ? -6.569 -1.630 -17.091 1.00 95.81 85 LEU A N 1
ATOM 687 C CA . LEU A 1 85 ? -6.495 -0.432 -17.926 1.00 95.81 85 LEU A CA 1
ATOM 688 C C . LEU A 1 85 ? -5.210 0.364 -17.665 1.00 95.81 85 LEU A C 1
ATOM 690 O O . LEU A 1 85 ? -4.550 0.760 -18.624 1.00 95.81 85 LEU A O 1
ATOM 694 N N . LEU A 1 86 ? -4.827 0.561 -16.399 1.00 96.12 86 LEU A N 1
ATOM 695 C CA . LEU A 1 86 ? -3.576 1.228 -16.031 1.00 96.12 86 LEU A CA 1
ATOM 696 C C . LEU A 1 86 ? -2.371 0.521 -16.655 1.00 96.12 86 LEU A C 1
ATOM 698 O O . LEU A 1 86 ? -1.542 1.161 -17.298 1.00 96.12 86 LEU A O 1
ATOM 702 N N . ILE A 1 87 ? -2.286 -0.804 -16.516 1.00 96.31 87 ILE A N 1
ATOM 703 C CA . ILE A 1 87 ? -1.172 -1.565 -17.085 1.00 96.31 87 ILE A CA 1
ATOM 704 C C . ILE A 1 87 ? -1.175 -1.479 -18.618 1.00 96.31 87 ILE A C 1
ATOM 706 O O . ILE A 1 87 ? -0.128 -1.240 -19.219 1.00 96.31 87 ILE A O 1
ATOM 710 N N . GLY A 1 88 ? -2.341 -1.604 -19.256 1.00 95.94 88 GLY A N 1
ATOM 711 C CA . GLY A 1 88 ? -2.477 -1.445 -20.706 1.00 95.94 88 GLY A CA 1
ATOM 712 C C . GLY A 1 88 ? -2.052 -0.057 -21.200 1.00 95.94 88 GLY A C 1
ATOM 713 O O . GLY A 1 88 ? -1.403 0.057 -22.242 1.00 95.94 88 GLY A O 1
ATOM 714 N N . LEU A 1 89 ? -2.350 0.993 -20.433 1.00 96.88 89 LEU A N 1
ATOM 715 C CA . LEU A 1 89 ? -1.930 2.364 -20.717 1.00 96.88 89 LEU A CA 1
ATOM 716 C C . LEU A 1 89 ? -0.414 2.532 -20.561 1.00 96.88 89 LEU A C 1
ATOM 718 O O . LEU A 1 89 ? 0.204 3.125 -21.440 1.00 96.88 89 LEU A O 1
ATOM 722 N N . ILE A 1 90 ? 0.202 1.950 -19.527 1.00 97.19 90 ILE A N 1
ATOM 723 C CA . ILE A 1 90 ? 1.668 1.941 -19.370 1.00 97.19 90 ILE A CA 1
ATOM 724 C C . ILE A 1 90 ? 2.334 1.262 -20.576 1.00 97.19 90 ILE A C 1
ATOM 726 O O . ILE A 1 90 ? 3.259 1.824 -21.155 1.00 97.19 90 ILE A O 1
ATOM 730 N N . PHE A 1 91 ? 1.835 0.098 -21.004 1.00 96.62 91 PHE A N 1
ATOM 731 C CA . PHE A 1 91 ? 2.346 -0.604 -22.190 1.00 96.62 91 PHE A CA 1
ATOM 732 C C . PHE A 1 91 ? 2.216 0.252 -23.455 1.00 96.62 91 PHE A C 1
ATOM 734 O O . PHE A 1 91 ? 3.166 0.378 -24.225 1.00 96.62 91 PHE A O 1
ATOM 741 N N . SER A 1 92 ? 1.041 0.847 -23.664 1.00 96.38 92 SER A N 1
ATOM 742 C CA . SER A 1 92 ? 0.746 1.637 -24.863 1.00 96.38 92 SER A CA 1
ATOM 743 C C . SER A 1 92 ? 1.588 2.909 -24.928 1.00 96.38 92 SER A C 1
ATOM 745 O O . SER A 1 92 ? 2.116 3.239 -25.988 1.00 96.38 92 SER A O 1
ATOM 747 N N . ILE A 1 93 ? 1.748 3.603 -23.797 1.00 97.31 93 ILE A N 1
ATOM 748 C CA . ILE A 1 93 ? 2.596 4.793 -23.695 1.00 97.31 93 ILE A CA 1
ATOM 749 C C . ILE A 1 93 ? 4.050 4.424 -23.958 1.00 97.31 93 ILE A C 1
ATOM 751 O O . ILE A 1 93 ? 4.691 5.095 -24.756 1.00 97.31 93 ILE A O 1
ATOM 755 N N . GLU A 1 94 ? 4.565 3.355 -23.353 1.00 97.12 94 GLU A N 1
ATOM 756 C CA . GLU A 1 94 ? 5.978 3.001 -23.500 1.00 97.12 94 GLU A CA 1
ATOM 757 C C . GLU A 1 94 ? 6.323 2.588 -24.938 1.00 97.12 94 GLU A C 1
ATOM 759 O O . GLU A 1 94 ? 7.302 3.067 -25.510 1.00 97.12 94 GLU A O 1
ATOM 764 N N . VAL A 1 95 ? 5.474 1.778 -25.579 1.00 95.69 95 VAL A N 1
ATOM 765 C CA . VAL A 1 95 ? 5.638 1.430 -27.001 1.00 95.69 95 VAL A CA 1
ATOM 766 C C . VAL A 1 95 ? 5.489 2.669 -27.894 1.00 95.69 95 VAL A C 1
ATOM 768 O O . VAL A 1 95 ? 6.251 2.835 -28.847 1.00 95.69 95 VAL A O 1
ATOM 771 N N . GLY A 1 96 ? 4.548 3.565 -27.581 1.00 96.69 96 GLY A N 1
ATOM 772 C CA . GLY A 1 96 ? 4.363 4.827 -28.299 1.00 96.69 96 GLY A CA 1
ATOM 773 C C . GLY A 1 96 ? 5.563 5.772 -28.177 1.00 96.69 96 GLY A C 1
ATOM 774 O O . GLY A 1 96 ? 5.985 6.356 -29.175 1.00 96.69 96 GLY A O 1
ATOM 775 N N . LEU A 1 97 ? 6.156 5.884 -26.986 1.00 96.88 97 LEU A N 1
ATOM 776 C CA . LEU A 1 97 ? 7.371 6.662 -26.740 1.00 96.88 97 LEU A CA 1
ATOM 777 C C . LEU A 1 97 ? 8.572 6.055 -27.461 1.00 96.88 97 LEU A C 1
ATOM 779 O O . LEU A 1 97 ? 9.327 6.788 -28.092 1.00 96.88 97 LEU A O 1
ATOM 783 N N . ALA A 1 98 ? 8.719 4.730 -27.439 1.00 96.12 98 ALA A N 1
ATOM 784 C CA . ALA A 1 98 ? 9.760 4.046 -28.196 1.00 96.12 98 ALA A CA 1
ATOM 785 C C . ALA A 1 98 ? 9.647 4.310 -29.705 1.00 96.12 98 ALA A C 1
ATOM 787 O O . ALA A 1 98 ? 10.649 4.613 -30.356 1.00 96.12 98 ALA A O 1
ATOM 788 N N . PHE A 1 99 ? 8.428 4.253 -30.251 1.00 94.31 99 PHE A N 1
ATOM 789 C CA . PHE A 1 99 ? 8.163 4.580 -31.652 1.00 94.31 99 PHE A CA 1
ATOM 790 C C . PHE A 1 99 ? 8.517 6.039 -31.960 1.00 94.31 99 PHE A C 1
ATOM 792 O O . PHE A 1 99 ? 9.264 6.304 -32.898 1.00 94.31 99 PHE A O 1
ATOM 799 N N . LEU A 1 100 ? 8.055 6.981 -31.135 1.00 95.75 100 LEU A N 1
ATOM 800 C CA . LEU A 1 100 ? 8.336 8.404 -31.306 1.00 95.75 100 LEU A CA 1
ATOM 801 C C . LEU A 1 100 ? 9.843 8.704 -31.266 1.00 95.75 100 LEU A C 1
ATOM 803 O O . LEU A 1 100 ? 10.361 9.365 -32.161 1.00 95.75 100 LEU A O 1
ATOM 807 N N . ILE A 1 101 ? 10.550 8.213 -30.247 1.00 94.75 101 ILE A N 1
ATOM 808 C CA . ILE A 1 101 ? 11.975 8.492 -30.034 1.00 94.75 101 ILE A CA 1
ATOM 809 C C . ILE A 1 101 ? 12.814 7.889 -31.159 1.00 94.75 101 ILE A C 1
ATOM 811 O O . ILE A 1 101 ? 13.672 8.580 -31.708 1.00 94.75 101 ILE A O 1
ATOM 815 N N . LYS A 1 102 ? 12.569 6.621 -31.519 1.00 91.31 102 LYS A N 1
ATOM 816 C CA . LYS A 1 102 ? 13.434 5.913 -32.468 1.00 91.31 102 LYS A CA 1
ATOM 817 C C . LYS A 1 102 ? 13.045 6.114 -33.930 1.00 91.31 102 LYS A C 1
ATOM 819 O O . LYS A 1 102 ? 13.933 6.315 -34.748 1.00 91.31 102 LYS A O 1
ATOM 824 N N . GLN A 1 103 ? 11.758 6.022 -34.265 1.00 86.94 103 GLN A N 1
ATOM 825 C CA . GLN A 1 103 ? 11.294 6.015 -35.659 1.00 86.94 103 GLN A CA 1
ATOM 826 C C . GLN A 1 103 ? 10.952 7.416 -36.173 1.00 86.94 103 GLN A C 1
ATOM 828 O O . GLN A 1 103 ? 11.177 7.697 -37.344 1.00 86.94 103 GLN A O 1
ATOM 833 N N . ASN A 1 104 ? 10.428 8.302 -35.318 1.00 88.44 104 ASN A N 1
ATOM 834 C CA . ASN A 1 104 ? 10.029 9.647 -35.752 1.00 88.44 104 ASN A CA 1
ATOM 835 C C . ASN A 1 104 ? 11.120 10.698 -35.517 1.00 88.44 104 ASN A C 1
ATOM 837 O O . ASN A 1 104 ? 11.284 11.591 -36.342 1.00 88.44 104 ASN A O 1
ATOM 841 N N . LEU A 1 105 ? 11.813 10.637 -34.374 1.00 92.06 105 LEU A N 1
ATOM 842 C CA . LEU A 1 105 ? 12.848 11.608 -33.995 1.00 92.06 105 LEU A CA 1
ATOM 843 C C . LEU A 1 105 ? 14.276 11.128 -34.291 1.00 92.06 105 LEU A C 1
ATOM 845 O O . LEU A 1 105 ? 15.209 11.913 -34.140 1.00 92.06 105 LEU A O 1
ATOM 849 N N . GLU A 1 106 ? 14.445 9.859 -34.679 1.00 92.75 106 GLU A N 1
ATOM 850 C CA . GLU A 1 106 ? 15.740 9.236 -35.004 1.00 92.75 106 GLU A CA 1
ATOM 851 C C . GLU A 1 106 ? 16.802 9.381 -33.895 1.00 92.75 106 GLU A C 1
ATOM 853 O O . GLU A 1 106 ? 18.008 9.420 -34.144 1.00 92.75 106 GLU A O 1
ATOM 858 N N . LEU A 1 107 ? 16.359 9.443 -32.637 1.00 94.38 107 LEU A N 1
ATOM 859 C CA . LEU A 1 107 ? 17.237 9.546 -31.477 1.00 94.38 107 LEU A CA 1
ATOM 860 C C . LEU A 1 107 ? 17.776 8.170 -31.051 1.00 94.38 107 LEU A C 1
ATOM 862 O O . LEU A 1 107 ? 17.330 7.113 -31.510 1.00 94.38 107 LEU A O 1
ATOM 866 N N . SER A 1 108 ? 18.755 8.188 -30.142 1.00 94.69 108 SER A N 1
ATOM 867 C CA . SER A 1 108 ? 19.294 6.966 -29.536 1.00 94.69 108 SER A CA 1
ATOM 868 C C . SER A 1 108 ? 18.198 6.191 -28.804 1.00 94.69 108 SER A C 1
ATOM 870 O O . SER A 1 108 ? 17.458 6.750 -27.995 1.00 94.69 108 SER A O 1
ATOM 872 N N . GLU A 1 109 ? 18.144 4.880 -29.030 1.00 94.12 109 GLU A N 1
ATOM 873 C CA . GLU A 1 109 ? 17.268 3.957 -28.306 1.00 94.12 109 GLU A CA 1
ATOM 874 C C . GLU A 1 109 ? 17.481 4.001 -26.785 1.00 94.12 109 GLU A C 1
ATOM 876 O O . GLU A 1 109 ? 16.547 3.760 -26.028 1.00 94.12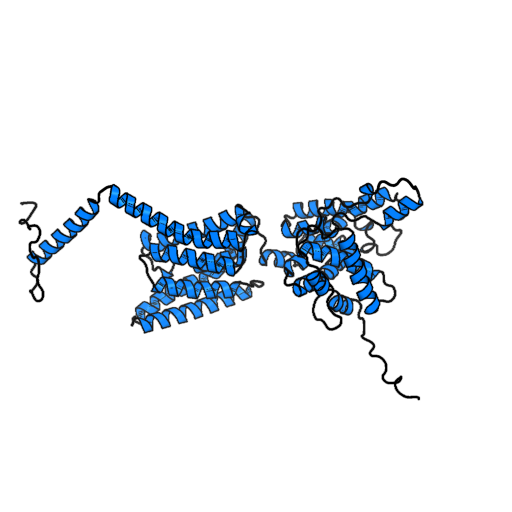 109 GLU A O 1
ATOM 881 N N . TYR A 1 110 ? 18.668 4.392 -26.310 1.00 96.06 110 TYR A N 1
ATOM 882 C CA . TYR A 1 110 ? 18.960 4.527 -24.881 1.00 96.06 110 TYR A CA 1
ATOM 883 C C . TYR A 1 110 ? 18.251 5.710 -24.201 1.00 96.06 110 TYR A C 1
ATOM 885 O O . TYR A 1 110 ? 18.299 5.811 -22.977 1.00 96.06 110 TYR A O 1
ATOM 893 N N . LEU A 1 111 ? 17.577 6.581 -24.962 1.00 96.94 111 LEU A N 1
ATOM 894 C CA . LEU A 1 111 ? 16.705 7.635 -24.430 1.00 96.94 111 LEU A CA 1
ATOM 895 C C . LEU A 1 111 ? 15.267 7.160 -24.167 1.00 96.94 111 LEU A C 1
ATOM 897 O O . LEU A 1 111 ? 14.484 7.905 -23.577 1.00 96.94 111 LEU A O 1
ATOM 901 N N . ILE A 1 112 ? 14.903 5.943 -24.588 1.00 96.94 112 ILE A N 1
ATOM 902 C CA . ILE A 1 112 ? 13.573 5.379 -24.335 1.00 96.94 112 ILE A CA 1
ATOM 903 C C . ILE A 1 112 ? 13.408 5.159 -22.816 1.00 96.94 112 ILE A C 1
ATOM 905 O O . ILE A 1 112 ? 14.232 4.464 -22.210 1.00 96.94 112 ILE A O 1
ATOM 909 N N . PRO A 1 113 ? 12.370 5.727 -22.172 1.00 96.75 113 PRO A N 1
ATOM 910 C CA . PRO A 1 113 ? 12.256 5.780 -20.715 1.00 96.75 113 PRO A CA 1
ATOM 911 C C . PRO A 1 113 ? 11.732 4.478 -20.078 1.00 96.75 113 PRO A C 1
ATOM 913 O O . PRO A 1 113 ? 10.962 4.526 -19.119 1.00 96.75 113 PRO A O 1
ATOM 916 N N . ILE A 1 114 ? 12.229 3.313 -20.509 1.00 97.06 114 ILE A N 1
ATOM 917 C CA . ILE A 1 114 ? 11.791 1.988 -20.024 1.00 97.06 114 ILE A CA 1
ATOM 918 C C . ILE A 1 114 ? 11.875 1.887 -18.492 1.00 97.06 114 ILE A C 1
ATOM 920 O O . ILE A 1 114 ? 11.010 1.301 -17.839 1.00 97.06 114 ILE A O 1
ATOM 924 N N . ILE A 1 115 ? 12.889 2.509 -17.885 1.00 97.75 115 ILE A N 1
ATOM 925 C CA . ILE A 1 115 ? 13.083 2.502 -16.430 1.00 97.75 115 ILE A CA 1
ATOM 926 C C . ILE A 1 115 ? 11.899 3.168 -15.704 1.00 97.75 115 ILE A C 1
ATOM 928 O O . ILE A 1 115 ? 11.512 2.699 -14.634 1.00 97.75 115 ILE A O 1
ATOM 932 N N . VAL A 1 116 ? 11.276 4.200 -16.287 1.00 97.88 116 VAL A N 1
ATOM 933 C CA . VAL A 1 116 ? 10.070 4.837 -15.729 1.00 97.88 116 VAL A CA 1
ATOM 934 C C . VAL A 1 116 ? 8.934 3.826 -15.654 1.00 97.88 116 VAL A C 1
ATOM 936 O O . VAL A 1 116 ? 8.360 3.642 -14.583 1.00 97.88 116 VAL A O 1
ATOM 939 N N . ALA A 1 117 ? 8.644 3.112 -16.746 1.00 97.81 117 ALA A N 1
ATOM 940 C CA . ALA A 1 117 ? 7.603 2.085 -16.757 1.00 97.81 117 ALA A CA 1
ATOM 941 C C . ALA A 1 117 ? 7.876 0.989 -15.710 1.00 97.81 117 ALA A C 1
ATOM 943 O O . ALA A 1 117 ? 6.972 0.594 -14.969 1.00 97.81 117 ALA A O 1
ATOM 944 N N . ALA A 1 118 ? 9.132 0.550 -15.583 1.00 97.81 118 ALA A N 1
ATOM 945 C CA . ALA A 1 118 ? 9.546 -0.442 -14.592 1.00 97.81 118 ALA A CA 1
ATOM 946 C C . ALA A 1 118 ? 9.293 0.032 -13.148 1.00 97.81 118 ALA A C 1
ATOM 948 O O . ALA A 1 118 ? 8.759 -0.707 -12.314 1.00 97.81 118 ALA A O 1
ATOM 949 N N . MET A 1 119 ? 9.656 1.280 -12.849 1.00 96.81 119 MET A N 1
ATOM 950 C CA . MET A 1 119 ? 9.489 1.879 -11.528 1.00 96.81 119 MET A CA 1
ATOM 951 C C . MET A 1 119 ? 8.015 2.145 -11.199 1.00 96.81 119 MET A C 1
ATOM 953 O O . MET A 1 119 ? 7.579 1.814 -10.096 1.00 96.81 119 MET A O 1
ATOM 957 N N . VAL A 1 120 ? 7.231 2.661 -12.153 1.00 96.31 120 VAL A N 1
ATOM 958 C CA . VAL A 1 120 ? 5.785 2.884 -11.986 1.00 96.31 120 VAL A CA 1
ATOM 959 C C . VAL A 1 120 ? 5.076 1.561 -11.703 1.00 96.31 120 VAL A C 1
ATOM 961 O O . VAL A 1 120 ? 4.368 1.456 -10.705 1.00 96.31 120 VAL A O 1
ATOM 964 N N . LEU A 1 121 ? 5.319 0.517 -12.504 1.00 96.50 121 LEU A N 1
ATOM 965 C CA . LEU A 1 121 ? 4.729 -0.804 -12.261 1.00 96.50 121 LEU A CA 1
ATOM 966 C C . LEU A 1 121 ? 5.123 -1.377 -10.891 1.00 96.50 121 LEU A C 1
ATOM 968 O O . LEU A 1 121 ? 4.329 -2.075 -10.264 1.00 96.50 121 LEU A O 1
ATOM 972 N N . THR A 1 122 ? 6.333 -1.083 -10.409 1.00 95.31 122 THR A N 1
ATOM 973 C CA . THR A 1 122 ? 6.800 -1.566 -9.100 1.00 95.31 122 THR A CA 1
ATOM 974 C C . THR A 1 122 ? 6.071 -0.889 -7.951 1.00 95.31 122 THR A C 1
ATOM 976 O O . THR A 1 122 ? 5.706 -1.566 -6.994 1.00 95.31 122 THR A O 1
ATOM 979 N N . ILE A 1 123 ? 5.891 0.431 -8.029 1.00 93.06 123 ILE A N 1
ATOM 980 C CA . ILE A 1 123 ? 5.329 1.227 -6.933 1.00 93.06 123 ILE A CA 1
ATOM 981 C C . ILE A 1 123 ? 3.802 1.124 -6.894 1.00 93.06 123 ILE A C 1
ATOM 983 O O . ILE A 1 123 ? 3.231 1.047 -5.809 1.00 93.06 123 ILE A O 1
ATOM 987 N N . MET A 1 124 ? 3.149 1.083 -8.060 1.00 91.62 124 MET A N 1
ATOM 988 C CA . MET A 1 124 ? 1.691 0.949 -8.159 1.00 91.62 124 MET A CA 1
ATOM 989 C C . MET A 1 124 ? 1.207 -0.468 -7.835 1.00 91.62 124 MET A C 1
ATOM 991 O O . MET A 1 124 ? 0.072 -0.645 -7.400 1.00 91.62 124 MET A O 1
ATOM 995 N N . PHE A 1 125 ? 2.056 -1.475 -8.059 1.00 92.31 125 PHE A N 1
ATOM 996 C CA . PHE A 1 125 ? 1.725 -2.878 -7.840 1.00 92.31 125 PHE A CA 1
ATOM 997 C C . PHE A 1 125 ? 2.789 -3.552 -6.968 1.00 92.31 125 PHE A C 1
ATOM 999 O O . PHE A 1 125 ? 2.822 -3.373 -5.753 1.00 92.31 125 PHE A O 1
ATOM 1006 N N . ASP A 1 126 ? 3.665 -4.350 -7.577 1.00 92.00 126 ASP A N 1
ATOM 1007 C CA . ASP A 1 126 ? 4.770 -5.001 -6.898 1.00 92.00 126 ASP A CA 1
ATOM 1008 C C . ASP A 1 126 ? 5.875 -5.399 -7.882 1.00 92.00 126 ASP A C 1
ATOM 1010 O O . ASP A 1 126 ? 5.673 -5.483 -9.096 1.00 92.00 126 ASP A O 1
ATOM 1014 N N . ALA A 1 127 ? 7.054 -5.711 -7.341 1.00 93.81 127 ALA A N 1
ATOM 1015 C CA . ALA A 1 127 ? 8.233 -6.061 -8.130 1.00 93.81 127 ALA A CA 1
ATOM 1016 C C . ALA A 1 127 ? 8.037 -7.271 -9.067 1.00 93.81 127 ALA A C 1
ATOM 1018 O O . ALA A 1 127 ? 8.715 -7.348 -10.088 1.00 93.81 127 ALA A O 1
ATOM 1019 N N . ARG A 1 128 ? 7.133 -8.218 -8.760 1.00 94.44 128 ARG A N 1
ATOM 1020 C CA . ARG A 1 128 ? 6.890 -9.385 -9.630 1.00 94.44 128 ARG A CA 1
ATOM 1021 C C . ARG A 1 128 ? 6.090 -8.980 -10.865 1.00 94.44 128 ARG A C 1
ATOM 1023 O O . ARG A 1 128 ? 6.453 -9.375 -11.969 1.00 94.44 128 ARG A O 1
ATOM 1030 N N . ILE A 1 129 ? 5.040 -8.173 -10.684 1.00 95.62 129 ILE A N 1
ATOM 1031 C CA . ILE A 1 129 ? 4.269 -7.607 -11.803 1.00 95.62 129 ILE A CA 1
ATOM 1032 C C . ILE A 1 129 ? 5.165 -6.711 -12.649 1.00 95.62 129 ILE A C 1
ATOM 1034 O O . ILE A 1 129 ? 5.179 -6.855 -13.868 1.00 95.62 129 ILE A O 1
ATOM 1038 N N . ALA A 1 130 ? 5.960 -5.851 -12.013 1.00 97.25 130 ALA A N 1
ATOM 1039 C CA . ALA A 1 130 ? 6.887 -4.975 -12.714 1.00 97.25 130 ALA A CA 1
ATOM 1040 C C . ALA A 1 130 ? 7.904 -5.745 -13.553 1.00 97.25 130 ALA A C 1
ATOM 1042 O O . ALA A 1 130 ? 8.096 -5.412 -14.715 1.00 97.25 130 ALA A O 1
ATOM 1043 N N . PHE A 1 131 ? 8.506 -6.805 -13.008 1.00 96.62 131 PHE A N 1
ATOM 1044 C CA . PHE A 1 131 ? 9.483 -7.608 -13.739 1.00 96.62 131 PHE A CA 1
ATOM 1045 C C . PHE A 1 131 ? 8.867 -8.324 -14.954 1.00 96.62 131 PHE A C 1
ATOM 1047 O O . PHE A 1 131 ? 9.423 -8.279 -16.052 1.00 96.62 131 PHE A O 1
ATOM 1054 N N . MET A 1 132 ? 7.690 -8.940 -14.793 1.00 96.88 132 MET A N 1
ATOM 1055 C CA . MET A 1 132 ? 6.987 -9.601 -15.903 1.00 96.88 132 MET A CA 1
ATOM 1056 C C . MET A 1 132 ? 6.502 -8.593 -16.955 1.00 96.88 132 MET A C 1
ATOM 1058 O O . MET A 1 132 ? 6.615 -8.833 -18.161 1.00 96.88 132 MET A O 1
ATOM 1062 N N . GLY A 1 133 ? 5.985 -7.449 -16.502 1.00 97.06 133 GLY A N 1
ATOM 1063 C CA . GLY A 1 133 ? 5.499 -6.375 -17.360 1.00 97.06 133 GLY A CA 1
ATOM 1064 C C . GLY A 1 133 ? 6.630 -5.743 -18.157 1.00 97.06 133 GLY A C 1
ATOM 1065 O O . GLY A 1 133 ? 6.544 -5.662 -19.379 1.00 97.06 133 GLY A O 1
ATOM 1066 N N . ILE A 1 134 ? 7.733 -5.392 -17.493 1.00 97.56 134 ILE A N 1
ATOM 1067 C CA . ILE A 1 134 ? 8.870 -4.764 -18.160 1.00 97.56 134 ILE A CA 1
ATOM 1068 C C . ILE A 1 134 ? 9.573 -5.712 -19.122 1.00 97.56 134 ILE A C 1
ATOM 1070 O O . ILE A 1 134 ? 9.961 -5.286 -20.201 1.00 97.56 134 ILE A O 1
ATOM 1074 N N . THR A 1 135 ? 9.669 -7.002 -18.790 1.00 97.44 135 THR A N 1
ATOM 1075 C CA . THR A 1 135 ? 10.188 -8.013 -19.721 1.00 97.44 135 THR A CA 1
ATOM 1076 C C . THR A 1 135 ? 9.366 -8.020 -21.009 1.00 97.44 135 THR A C 1
ATOM 1078 O O . THR A 1 135 ? 9.923 -8.007 -22.104 1.00 97.44 135 THR A O 1
ATOM 1081 N N . SER A 1 136 ? 8.039 -7.972 -20.888 1.00 97.25 136 SER A N 1
ATOM 1082 C CA . SER A 1 136 ? 7.132 -7.959 -22.039 1.00 97.25 136 SER A CA 1
ATOM 1083 C C . SER A 1 136 ? 7.263 -6.669 -22.853 1.00 97.25 136 SER A C 1
ATOM 1085 O O . SER A 1 136 ? 7.379 -6.726 -24.074 1.00 97.25 136 SER A O 1
ATOM 1087 N N . ILE A 1 137 ? 7.321 -5.513 -22.186 1.00 97.69 137 ILE A N 1
ATOM 1088 C CA . ILE A 1 137 ? 7.554 -4.206 -22.817 1.00 97.69 137 ILE A CA 1
ATOM 1089 C C . ILE A 1 137 ? 8.893 -4.184 -23.564 1.00 97.69 137 ILE A C 1
ATOM 1091 O O . ILE A 1 137 ? 8.934 -3.782 -24.723 1.00 97.69 137 ILE A O 1
ATOM 1095 N N . ILE A 1 138 ? 9.977 -4.647 -22.934 1.00 98.00 138 ILE A N 1
ATOM 1096 C CA . ILE A 1 138 ? 11.313 -4.690 -23.539 1.00 98.00 138 ILE A CA 1
ATOM 1097 C C . ILE A 1 138 ? 11.294 -5.561 -24.794 1.00 98.00 138 ILE A C 1
ATOM 1099 O O . ILE A 1 138 ? 11.811 -5.132 -25.817 1.00 98.00 138 ILE A O 1
ATOM 1103 N N . LEU A 1 139 ? 10.660 -6.739 -24.764 1.00 96.44 139 LEU A N 1
ATOM 1104 C CA . LEU A 1 139 ? 10.539 -7.593 -25.951 1.00 96.44 139 LEU A CA 1
ATOM 1105 C C . LEU A 1 139 ? 9.791 -6.888 -27.093 1.00 96.44 139 LEU A C 1
ATOM 1107 O O . LEU A 1 139 ? 10.244 -6.930 -28.237 1.00 96.44 139 LEU A O 1
ATOM 1111 N N . LEU A 1 140 ? 8.682 -6.204 -26.790 1.00 95.38 140 LEU A N 1
ATOM 1112 C CA . LEU A 1 140 ? 7.925 -5.433 -27.782 1.00 95.38 140 LEU A CA 1
ATOM 1113 C C . LEU A 1 140 ? 8.768 -4.299 -28.381 1.00 95.38 140 LEU A C 1
ATOM 1115 O O . LEU A 1 140 ? 8.817 -4.145 -29.602 1.00 95.38 140 LEU A O 1
ATOM 1119 N N . VAL A 1 141 ? 9.462 -3.534 -27.536 1.00 95.69 141 VAL A N 1
ATOM 1120 C CA . VAL A 1 141 ? 10.307 -2.410 -27.962 1.00 95.69 141 VAL A CA 1
ATOM 1121 C C . VAL A 1 141 ? 11.519 -2.903 -28.751 1.00 95.69 141 VAL A C 1
ATOM 1123 O O . VAL A 1 141 ? 11.834 -2.334 -29.790 1.00 95.69 141 VAL A O 1
ATOM 1126 N N . THR A 1 142 ? 12.172 -3.987 -28.331 1.00 94.19 142 THR A N 1
ATOM 1127 C CA . THR A 1 142 ? 13.304 -4.582 -29.054 1.00 94.19 142 THR A CA 1
ATOM 1128 C C . THR A 1 142 ? 12.904 -4.993 -30.468 1.00 94.19 142 THR A C 1
ATOM 1130 O O . THR A 1 142 ? 13.644 -4.704 -31.407 1.00 94.19 142 THR A O 1
ATOM 1133 N N . ILE A 1 143 ? 11.728 -5.604 -30.647 1.00 90.56 143 ILE A N 1
ATOM 1134 C CA . ILE A 1 143 ? 11.203 -5.942 -31.979 1.00 90.56 143 ILE A CA 1
ATOM 1135 C C . ILE A 1 143 ? 10.927 -4.667 -32.790 1.00 90.56 143 ILE A C 1
ATOM 1137 O O . ILE A 1 143 ? 11.315 -4.590 -33.956 1.00 90.56 143 ILE A O 1
ATOM 1141 N N . LEU A 1 144 ? 10.316 -3.651 -32.169 1.00 89.38 144 LEU A N 1
ATOM 1142 C CA . LEU A 1 144 ? 10.003 -2.360 -32.796 1.00 89.38 144 LEU A CA 1
ATOM 1143 C C . LEU A 1 144 ? 11.251 -1.643 -33.342 1.00 89.38 144 LEU A C 1
ATOM 1145 O O . LEU A 1 144 ? 11.189 -1.032 -34.408 1.00 89.38 144 LEU A O 1
ATOM 1149 N N . ILE A 1 145 ? 12.380 -1.709 -32.631 1.00 89.12 145 ILE A N 1
ATOM 1150 C CA . ILE A 1 145 ? 13.629 -1.030 -33.017 1.00 89.12 145 ILE A CA 1
ATOM 1151 C C . ILE A 1 145 ? 14.565 -1.898 -33.878 1.00 89.12 145 ILE A C 1
ATOM 1153 O O . ILE A 1 145 ? 15.728 -1.547 -34.061 1.00 89.12 145 ILE A O 1
ATOM 1157 N N . GLY A 1 146 ? 14.081 -3.026 -34.410 1.00 85.62 146 GLY A N 1
ATOM 1158 C CA . GLY A 1 146 ? 14.841 -3.869 -35.342 1.00 85.62 146 GLY A CA 1
ATOM 1159 C C . GLY A 1 146 ? 15.652 -4.993 -34.692 1.00 85.62 146 GLY A C 1
ATOM 1160 O O . GLY A 1 146 ? 16.706 -5.362 -35.199 1.00 85.62 146 GLY A O 1
ATOM 1161 N N . ASN A 1 147 ? 15.161 -5.564 -33.588 1.00 88.50 147 ASN A N 1
ATOM 1162 C CA . ASN A 1 147 ? 15.777 -6.672 -32.846 1.00 88.50 147 ASN A CA 1
ATOM 1163 C C . ASN A 1 147 ? 17.165 -6.347 -32.261 1.00 88.50 147 ASN A C 1
ATOM 1165 O O . ASN A 1 147 ? 18.056 -7.199 -32.235 1.00 88.50 147 ASN A O 1
ATOM 1169 N N . ASN A 1 148 ? 17.354 -5.121 -31.760 1.00 90.69 148 ASN A N 1
ATOM 1170 C CA . ASN A 1 148 ? 18.602 -4.733 -31.103 1.00 90.69 148 ASN A CA 1
ATOM 1171 C C . ASN A 1 148 ? 18.776 -5.463 -29.749 1.00 90.69 148 ASN A C 1
ATOM 1173 O O . ASN A 1 148 ? 18.161 -5.116 -28.736 1.00 90.69 148 ASN A O 1
ATOM 1177 N N . VAL A 1 149 ? 19.654 -6.471 -29.737 1.00 90.75 149 VAL A N 1
ATOM 1178 C CA . VAL A 1 149 ? 19.977 -7.284 -28.552 1.00 90.75 149 VAL A CA 1
ATOM 1179 C C . VAL A 1 149 ? 20.767 -6.501 -27.495 1.00 90.75 149 VAL A C 1
ATOM 1181 O O . VAL A 1 149 ? 20.595 -6.763 -26.306 1.00 90.75 149 VAL A O 1
ATOM 1184 N N . GLU A 1 150 ? 21.604 -5.534 -27.886 1.00 92.38 150 GLU A N 1
ATOM 1185 C CA . GLU A 1 150 ? 22.355 -4.701 -26.927 1.00 92.38 150 GLU A CA 1
ATOM 1186 C C . GLU A 1 150 ? 21.403 -3.880 -26.072 1.00 92.38 150 GLU A C 1
ATOM 1188 O O . GLU A 1 150 ? 21.458 -3.937 -24.839 1.00 92.38 150 GLU A O 1
ATOM 1193 N N . PHE A 1 151 ? 20.460 -3.212 -26.741 1.00 95.19 151 PHE A N 1
ATOM 1194 C CA . PHE A 1 151 ? 19.388 -2.484 -26.086 1.00 95.19 151 PHE A CA 1
ATOM 1195 C C . PHE A 1 151 ? 18.588 -3.392 -25.155 1.00 95.19 151 PHE A C 1
ATOM 1197 O O . PHE A 1 151 ? 18.367 -3.031 -24.005 1.00 95.19 151 PHE A O 1
ATOM 1204 N N . MET A 1 152 ? 18.201 -4.587 -25.617 1.00 96.75 152 MET A N 1
ATOM 1205 C CA . MET A 1 152 ? 17.427 -5.537 -24.812 1.00 96.75 152 MET A CA 1
ATOM 1206 C C . MET A 1 152 ? 18.131 -5.876 -23.490 1.00 96.75 152 MET A C 1
ATOM 1208 O O . MET A 1 152 ? 17.519 -5.816 -22.423 1.00 96.75 152 MET A O 1
ATOM 1212 N N . VAL A 1 153 ? 19.425 -6.207 -23.546 1.00 96.31 153 VAL A N 1
ATOM 1213 C CA . VAL A 1 153 ? 20.222 -6.557 -22.359 1.00 96.31 153 VAL A CA 1
ATOM 1214 C C . VAL A 1 153 ? 20.404 -5.343 -21.443 1.00 96.31 153 VAL A C 1
ATOM 1216 O O . VAL A 1 153 ? 20.235 -5.461 -20.228 1.00 96.31 153 VAL A O 1
ATOM 1219 N N . THR A 1 154 ? 20.689 -4.171 -22.014 1.00 96.81 154 THR A N 1
ATOM 1220 C CA . THR A 1 154 ? 20.856 -2.913 -21.272 1.00 96.81 154 THR A CA 1
ATOM 1221 C C . THR A 1 154 ? 19.569 -2.497 -20.565 1.00 96.81 154 THR A C 1
ATOM 1223 O O . THR A 1 154 ? 19.581 -2.225 -19.362 1.00 96.81 154 THR A O 1
ATOM 1226 N N . ALA A 1 155 ? 18.442 -2.517 -21.276 1.00 97.69 155 ALA A N 1
ATOM 1227 C CA . ALA A 1 155 ? 17.129 -2.192 -20.741 1.00 97.69 155 ALA A CA 1
ATOM 1228 C C . ALA A 1 155 ? 16.711 -3.176 -19.643 1.00 97.69 155 ALA A C 1
ATOM 1230 O O . ALA A 1 155 ? 16.231 -2.743 -18.595 1.00 97.69 155 ALA A O 1
ATOM 1231 N N . MET A 1 156 ? 16.943 -4.480 -19.832 1.00 97.81 156 MET A N 1
ATOM 1232 C CA . MET A 1 156 ? 16.615 -5.502 -18.833 1.00 97.81 156 MET A CA 1
ATOM 1233 C C . MET A 1 156 ? 17.414 -5.306 -17.540 1.00 97.81 156 MET A C 1
ATOM 1235 O O . MET A 1 156 ? 16.844 -5.333 -16.445 1.00 97.81 156 MET A O 1
ATOM 1239 N N . PHE A 1 157 ? 18.725 -5.069 -17.648 1.00 97.81 157 PHE A N 1
ATOM 1240 C CA . PHE A 1 157 ? 19.588 -4.880 -16.484 1.00 97.81 157 PHE A CA 1
ATOM 1241 C C . PHE A 1 157 ? 19.242 -3.598 -15.716 1.00 97.81 157 PHE A C 1
ATOM 1243 O O . PHE A 1 157 ? 18.969 -3.655 -14.516 1.00 97.81 157 PHE A O 1
ATOM 1250 N N . ASN A 1 158 ? 19.162 -2.457 -16.407 1.00 97.56 158 ASN A N 1
ATOM 1251 C CA . ASN A 1 158 ? 18.837 -1.177 -15.776 1.00 97.56 158 ASN A CA 1
ATOM 1252 C C . ASN A 1 158 ? 17.426 -1.158 -15.174 1.00 97.56 158 ASN A C 1
ATOM 1254 O O . ASN A 1 158 ? 17.242 -0.666 -14.061 1.00 97.56 158 ASN A O 1
ATOM 1258 N N . SER A 1 159 ? 16.437 -1.745 -15.852 1.00 97.94 159 SER A N 1
ATOM 1259 C CA . SER A 1 159 ? 15.076 -1.844 -15.312 1.00 97.94 159 SER A CA 1
ATOM 1260 C C . SER A 1 159 ? 15.018 -2.719 -14.067 1.00 97.94 159 SER A C 1
ATOM 1262 O O . SER A 1 159 ? 14.339 -2.367 -13.109 1.00 97.94 159 SER A O 1
ATOM 1264 N N . SER A 1 160 ? 15.768 -3.825 -14.032 1.00 97.62 160 SER A N 1
ATOM 1265 C CA . SER A 1 160 ? 15.856 -4.688 -12.846 1.00 97.62 160 SER A CA 1
ATOM 1266 C C . SER A 1 160 ? 16.451 -3.946 -11.646 1.00 97.62 160 SER A C 1
ATOM 1268 O O . SER A 1 160 ? 15.936 -4.058 -10.532 1.00 97.62 160 SER A O 1
ATOM 1270 N N . VAL A 1 161 ? 17.494 -3.140 -11.874 1.00 97.38 161 VAL A N 1
ATOM 1271 C CA . VAL A 1 161 ? 18.080 -2.272 -10.841 1.00 97.38 161 VAL A CA 1
ATOM 1272 C C . VAL A 1 161 ? 17.080 -1.207 -10.389 1.00 97.38 161 VAL A C 1
ATOM 1274 O O . VAL A 1 161 ? 16.916 -1.016 -9.186 1.00 97.38 161 VAL A O 1
ATOM 1277 N N . GLY A 1 162 ? 16.356 -0.577 -11.319 1.00 96.38 162 GLY A N 1
ATOM 1278 C CA . GLY A 1 162 ? 15.290 0.381 -11.013 1.00 96.38 162 GLY A CA 1
ATOM 1279 C C . GLY A 1 162 ? 14.181 -0.224 -10.149 1.00 96.38 162 GLY A C 1
ATOM 1280 O O . GLY A 1 162 ? 13.856 0.330 -9.100 1.00 96.38 162 GLY A O 1
ATOM 1281 N N . ILE A 1 163 ? 13.667 -1.401 -10.528 1.00 96.38 163 ILE A N 1
ATOM 1282 C CA . ILE A 1 163 ? 12.674 -2.169 -9.758 1.00 96.38 163 ILE A CA 1
ATOM 1283 C C . ILE A 1 163 ? 13.190 -2.425 -8.341 1.00 96.38 163 ILE A C 1
ATOM 1285 O O . ILE A 1 163 ? 12.490 -2.163 -7.362 1.00 96.38 163 ILE A O 1
ATOM 1289 N N . TYR A 1 164 ? 14.423 -2.919 -8.206 1.00 94.12 164 TYR A N 1
ATOM 1290 C CA . TYR A 1 164 ? 14.997 -3.210 -6.895 1.00 94.12 164 TYR A CA 1
ATOM 1291 C C . TYR A 1 164 ? 15.158 -1.945 -6.042 1.00 94.12 164 TYR A C 1
ATOM 1293 O O . TYR A 1 164 ? 14.818 -1.957 -4.858 1.00 94.12 164 TYR A O 1
ATOM 1301 N N . ALA A 1 165 ? 15.612 -0.846 -6.647 1.00 92.56 165 ALA A N 1
ATOM 1302 C CA . ALA A 1 165 ? 15.855 0.415 -5.960 1.00 92.56 165 ALA A CA 1
ATOM 1303 C C . ALA A 1 165 ? 14.581 1.028 -5.355 1.00 92.56 165 ALA A C 1
ATOM 1305 O O . ALA A 1 165 ? 14.660 1.660 -4.301 1.00 92.56 165 ALA A O 1
ATOM 1306 N N . VAL A 1 166 ? 13.410 0.823 -5.977 1.00 91.06 166 VAL A N 1
ATOM 1307 C CA . VAL A 1 166 ? 12.137 1.404 -5.501 1.00 91.06 166 VAL A CA 1
ATOM 1308 C C . VAL A 1 166 ? 11.137 0.413 -4.920 1.00 91.06 166 VAL A C 1
ATOM 1310 O O . VAL A 1 166 ? 10.075 0.824 -4.455 1.00 91.06 166 VAL A O 1
ATOM 1313 N N . ARG A 1 167 ? 11.481 -0.878 -4.842 1.00 84.88 167 ARG A N 1
ATOM 1314 C CA . ARG A 1 167 ? 10.612 -1.927 -4.277 1.00 84.88 167 ARG A CA 1
ATOM 1315 C C . ARG A 1 167 ? 10.096 -1.616 -2.865 1.00 84.88 167 ARG A C 1
ATOM 1317 O O . ARG A 1 167 ? 9.039 -2.105 -2.480 1.00 84.88 167 ARG A O 1
ATOM 1324 N N . GLN A 1 168 ? 10.849 -0.850 -2.078 1.00 77.00 168 GLN A N 1
ATOM 1325 C CA . GLN A 1 168 ? 10.469 -0.425 -0.727 1.00 77.00 168 GLN A CA 1
ATOM 1326 C C . GLN A 1 168 ? 10.668 1.082 -0.549 1.00 77.00 168 GLN A C 1
ATOM 1328 O O . GLN A 1 168 ? 11.319 1.535 0.398 1.00 77.00 168 GLN A O 1
ATOM 1333 N N . LEU A 1 169 ? 10.141 1.867 -1.488 1.00 78.12 169 LEU A N 1
ATOM 1334 C CA . LEU A 1 169 ? 10.196 3.319 -1.398 1.00 78.12 169 LEU A CA 1
ATOM 1335 C C . LEU A 1 169 ? 9.314 3.811 -0.238 1.00 78.12 169 LEU A C 1
ATOM 1337 O O . LEU A 1 169 ? 8.093 3.684 -0.266 1.00 78.12 169 LEU A O 1
ATOM 1341 N N . ARG A 1 170 ? 9.956 4.345 0.803 1.00 72.50 170 ARG A N 1
ATOM 1342 C CA . ARG A 1 170 ? 9.332 4.927 2.003 1.00 72.50 170 ARG A CA 1
ATOM 1343 C C . ARG A 1 170 ? 9.821 6.349 2.298 1.00 72.50 170 ARG A C 1
ATOM 1345 O O . ARG A 1 170 ? 9.207 7.066 3.076 1.00 72.50 170 ARG A O 1
ATOM 1352 N N . ARG A 1 171 ? 10.963 6.763 1.741 1.00 74.12 171 ARG A N 1
ATOM 1353 C CA . ARG A 1 171 ? 11.595 8.062 2.013 1.00 74.12 171 ARG A CA 1
ATOM 1354 C C . ARG A 1 171 ? 12.068 8.716 0.726 1.00 74.12 171 ARG A C 1
ATOM 1356 O O . ARG A 1 171 ? 12.628 8.051 -0.141 1.00 74.12 171 ARG A O 1
ATOM 1363 N N . ARG A 1 172 ? 11.977 10.048 0.663 1.00 74.81 172 ARG A N 1
ATOM 1364 C CA . ARG A 1 172 ? 12.497 10.847 -0.464 1.00 74.81 172 ARG A CA 1
ATOM 1365 C C . ARG A 1 172 ? 13.994 10.629 -0.707 1.00 74.81 172 ARG A C 1
ATOM 1367 O O . ARG A 1 172 ? 14.430 10.641 -1.850 1.00 74.81 172 ARG A O 1
ATOM 1374 N N . SER A 1 173 ? 14.777 10.362 0.343 1.00 81.31 173 SER A N 1
ATOM 1375 C CA . SER A 1 173 ? 16.214 10.077 0.213 1.00 81.31 173 SER A CA 1
ATOM 1376 C C . SER A 1 173 ? 16.517 8.838 -0.637 1.00 81.31 173 SER A C 1
ATOM 1378 O O . SER A 1 173 ? 17.558 8.790 -1.286 1.00 81.31 173 SER A O 1
ATOM 1380 N N . GLN A 1 174 ? 15.602 7.864 -0.695 1.00 83.81 174 GLN A N 1
ATOM 1381 C CA . GLN A 1 174 ? 15.774 6.659 -1.508 1.00 83.81 174 GLN A CA 1
ATOM 1382 C C . GLN A 1 174 ? 15.681 6.945 -3.015 1.00 83.81 174 GLN A C 1
ATOM 1384 O O . GLN A 1 174 ? 16.209 6.163 -3.801 1.00 83.81 174 GLN A O 1
ATOM 1389 N N . LEU A 1 175 ? 15.103 8.082 -3.434 1.00 84.88 175 LEU A N 1
ATOM 1390 C CA . LEU A 1 175 ? 15.153 8.518 -4.835 1.00 84.88 175 LEU A CA 1
ATOM 1391 C C . LEU A 1 175 ? 16.592 8.816 -5.272 1.00 84.88 175 LEU A C 1
ATOM 1393 O O . LEU A 1 175 ? 16.993 8.414 -6.359 1.00 84.88 175 LEU A O 1
ATOM 1397 N N . PHE A 1 176 ? 17.400 9.444 -4.411 1.00 89.00 176 PHE A N 1
ATOM 1398 C CA . PHE A 1 176 ? 18.818 9.676 -4.705 1.00 89.00 176 PHE A CA 1
ATOM 1399 C C . PHE A 1 176 ? 19.591 8.361 -4.790 1.00 89.00 176 PHE A C 1
ATOM 1401 O O . PHE A 1 176 ? 20.404 8.181 -5.694 1.00 89.00 176 PHE A O 1
ATOM 1408 N N . THR A 1 177 ? 19.307 7.413 -3.892 1.00 90.81 177 THR A N 1
ATOM 1409 C CA . THR A 1 177 ? 19.893 6.069 -3.962 1.00 90.81 177 THR A CA 1
ATOM 1410 C C . THR A 1 177 ? 19.537 5.368 -5.275 1.00 90.81 177 THR A C 1
ATOM 1412 O O . THR A 1 177 ? 20.413 4.749 -5.873 1.00 90.81 177 THR A O 1
ATOM 1415 N N . ALA A 1 178 ? 18.301 5.516 -5.762 1.00 94.12 178 ALA A N 1
ATOM 1416 C CA . ALA A 1 178 ? 17.895 4.990 -7.062 1.00 94.12 178 ALA A CA 1
ATOM 1417 C C . ALA A 1 178 ? 18.674 5.636 -8.218 1.00 94.12 178 ALA A C 1
ATOM 1419 O O . ALA A 1 178 ? 19.184 4.911 -9.065 1.00 94.12 178 ALA A O 1
ATOM 1420 N N . ILE A 1 179 ? 18.851 6.965 -8.220 1.00 96.12 179 ILE A N 1
ATOM 1421 C CA . ILE A 1 179 ? 19.644 7.667 -9.247 1.00 96.12 179 ILE A CA 1
ATOM 1422 C C . ILE A 1 179 ? 21.077 7.119 -9.299 1.00 96.12 179 ILE A C 1
ATOM 1424 O O . ILE A 1 179 ? 21.552 6.736 -10.366 1.00 96.12 179 ILE A O 1
ATOM 1428 N N . PHE A 1 180 ? 21.766 7.026 -8.156 1.00 95.88 180 PHE A N 1
ATOM 1429 C CA . PHE A 1 180 ? 23.141 6.515 -8.128 1.00 95.88 180 PHE A CA 1
ATOM 1430 C C . PHE A 1 180 ? 23.231 5.039 -8.530 1.00 95.88 180 PHE A C 1
ATOM 1432 O O . PHE A 1 180 ? 24.159 4.663 -9.246 1.00 95.88 180 PHE A O 1
ATOM 1439 N N . ALA A 1 181 ? 22.267 4.211 -8.117 1.00 96.62 181 ALA A N 1
ATOM 1440 C CA . ALA A 1 181 ? 22.206 2.809 -8.521 1.00 96.62 181 ALA A CA 1
ATOM 1441 C C . ALA A 1 181 ? 22.038 2.662 -10.043 1.00 96.62 181 ALA A C 1
ATOM 1443 O O . ALA A 1 181 ? 22.747 1.865 -10.653 1.00 96.62 181 ALA A O 1
ATOM 1444 N N . LEU A 1 182 ? 21.163 3.467 -10.654 1.00 97.88 182 LEU A N 1
ATOM 1445 C CA . LEU A 1 182 ? 20.909 3.470 -12.097 1.00 97.88 182 LEU A CA 1
ATOM 1446 C C . LEU A 1 182 ? 22.090 4.013 -12.915 1.00 97.88 182 LEU A C 1
ATOM 1448 O O . LEU A 1 182 ? 22.381 3.499 -13.996 1.00 97.88 182 LEU A O 1
ATOM 1452 N N . LEU A 1 183 ? 22.799 5.027 -12.408 1.00 98.12 183 LEU A N 1
ATOM 1453 C CA . LEU A 1 183 ? 24.038 5.511 -13.025 1.00 98.12 183 LEU A CA 1
ATOM 1454 C C . LEU A 1 183 ? 25.126 4.432 -12.978 1.00 98.12 183 LEU A C 1
ATOM 1456 O O . LEU A 1 183 ? 25.764 4.148 -13.991 1.00 98.12 183 LEU A O 1
ATOM 1460 N N . GLY A 1 184 ? 25.299 3.784 -11.822 1.00 97.88 184 GLY A N 1
ATOM 1461 C CA . GLY A 1 184 ? 26.256 2.691 -11.662 1.00 97.88 184 GLY A CA 1
ATOM 1462 C C . GLY A 1 184 ? 25.935 1.486 -12.551 1.00 97.88 184 GLY A C 1
ATOM 1463 O O . GLY A 1 184 ? 26.835 0.937 -13.186 1.00 97.88 184 GLY A O 1
ATOM 1464 N N . SER A 1 185 ? 24.659 1.100 -12.656 1.00 97.69 185 SER A N 1
ATOM 1465 C CA . SER A 1 185 ? 24.234 -0.006 -13.520 1.00 97.69 185 SER A CA 1
ATOM 1466 C C . SER A 1 185 ? 24.389 0.319 -15.004 1.00 97.69 185 SER A C 1
ATOM 1468 O O . SER A 1 185 ? 24.860 -0.531 -15.761 1.00 97.69 185 SER A O 1
ATOM 1470 N N . SER A 1 186 ? 24.084 1.557 -15.405 1.00 97.62 186 SER A N 1
ATOM 1471 C CA . SER A 1 186 ? 24.300 2.030 -16.777 1.00 97.62 186 SER A CA 1
ATOM 1472 C C . SER A 1 186 ? 25.781 2.002 -17.142 1.00 97.62 186 SER A C 1
ATOM 1474 O O . SER A 1 186 ? 26.143 1.535 -18.221 1.00 97.62 186 SER A O 1
ATOM 1476 N N . ALA A 1 187 ? 26.652 2.413 -16.215 1.00 97.62 187 ALA A N 1
ATOM 1477 C CA . ALA A 1 187 ? 28.086 2.350 -16.436 1.00 97.62 187 ALA A CA 1
ATOM 1478 C C . ALA A 1 187 ? 28.591 0.921 -16.605 1.00 97.62 187 ALA A C 1
ATOM 1480 O O . ALA A 1 187 ? 29.325 0.626 -17.549 1.00 97.62 187 ALA A O 1
ATOM 1481 N N . LEU A 1 188 ? 28.152 0.023 -15.724 1.00 97.81 188 LEU A N 1
ATOM 1482 C CA . LEU A 1 188 ? 28.540 -1.378 -15.766 1.00 97.81 188 LEU A CA 1
ATOM 1483 C C . LEU A 1 188 ? 28.131 -2.043 -17.086 1.00 97.81 188 LEU A C 1
ATOM 1485 O O . LEU A 1 188 ? 28.948 -2.736 -17.694 1.00 97.81 188 LEU A O 1
ATOM 1489 N N . VAL A 1 189 ? 26.897 -1.821 -17.548 1.00 96.75 189 VAL A N 1
ATOM 1490 C CA . VAL A 1 189 ? 26.392 -2.495 -18.751 1.00 96.75 189 VAL A CA 1
ATOM 1491 C C . VAL A 1 189 ? 27.002 -1.940 -20.038 1.00 96.75 189 VAL A C 1
ATOM 1493 O O . VAL A 1 189 ? 27.407 -2.732 -20.885 1.00 96.75 189 VAL A O 1
ATOM 1496 N N . ILE A 1 190 ? 27.176 -0.617 -20.159 1.00 96.12 190 ILE A N 1
ATOM 1497 C CA . ILE A 1 190 ? 27.817 -0.008 -21.336 1.00 96.12 190 ILE A CA 1
ATOM 1498 C C . ILE A 1 190 ? 29.292 -0.383 -21.419 1.00 96.12 190 ILE A C 1
ATOM 1500 O O . ILE A 1 190 ? 29.769 -0.731 -22.497 1.00 96.12 190 ILE A O 1
ATOM 1504 N N . ILE A 1 191 ? 30.020 -0.368 -20.297 1.00 96.31 191 ILE A N 1
ATOM 1505 C CA . ILE A 1 191 ? 31.422 -0.800 -20.283 1.00 96.31 191 ILE A CA 1
ATOM 1506 C C . ILE A 1 191 ? 31.520 -2.281 -20.654 1.00 96.31 191 ILE A C 1
ATOM 1508 O O . ILE A 1 191 ? 32.308 -2.638 -21.527 1.00 96.31 191 ILE A O 1
ATOM 1512 N N . GLY A 1 192 ? 30.689 -3.136 -20.053 1.00 96.12 192 GLY A N 1
ATOM 1513 C CA . GLY A 1 192 ? 30.680 -4.568 -20.345 1.00 96.12 192 GLY A CA 1
ATOM 1514 C C . GLY A 1 192 ? 30.377 -4.881 -21.813 1.00 96.12 192 GLY A C 1
ATOM 1515 O O . GLY A 1 192 ? 31.127 -5.620 -22.451 1.00 96.12 192 GLY A O 1
ATOM 1516 N N . GLN A 1 193 ? 29.314 -4.295 -22.370 1.00 93.88 193 GLN A N 1
ATOM 1517 C CA . GLN A 1 193 ? 28.929 -4.507 -23.768 1.00 93.88 193 GLN A CA 1
ATOM 1518 C C . GLN A 1 193 ? 29.923 -3.884 -24.749 1.00 93.88 193 GLN A C 1
ATOM 1520 O O . GLN A 1 193 ? 30.296 -4.527 -25.729 1.00 93.88 193 GLN A O 1
ATOM 1525 N N . GLY A 1 194 ? 30.390 -2.667 -24.467 1.00 94.31 194 GLY A N 1
ATOM 1526 C CA . GLY A 1 194 ? 31.351 -1.967 -25.310 1.00 94.31 194 GLY A CA 1
ATOM 1527 C C . GLY A 1 194 ? 32.672 -2.723 -25.424 1.00 94.31 194 GLY A C 1
ATOM 1528 O O . GLY A 1 194 ? 33.177 -2.903 -26.530 1.00 94.31 194 GLY A O 1
ATOM 1529 N N . LEU A 1 195 ? 33.188 -3.261 -24.313 1.00 94.69 195 LEU A N 1
ATOM 1530 C CA . LEU A 1 195 ? 34.380 -4.116 -24.328 1.00 94.69 195 LEU A CA 1
ATOM 1531 C C . LEU A 1 195 ? 34.135 -5.439 -25.062 1.00 94.69 195 LEU A C 1
ATOM 1533 O O . LEU A 1 195 ? 34.993 -5.877 -25.824 1.00 94.69 195 LEU A O 1
ATOM 1537 N N . PHE A 1 196 ? 32.967 -6.060 -24.872 1.00 94.38 196 PHE A N 1
ATOM 1538 C CA . PHE A 1 196 ? 32.613 -7.315 -25.542 1.00 94.38 196 PHE A CA 1
ATOM 1539 C C . PHE A 1 196 ? 32.524 -7.167 -27.070 1.00 94.38 196 PHE A C 1
ATOM 1541 O O . PHE A 1 196 ? 32.940 -8.066 -27.798 1.00 94.38 196 PHE A O 1
ATOM 1548 N N . LYS A 1 197 ? 32.006 -6.035 -27.560 1.00 91.56 197 LYS A N 1
ATOM 1549 C CA . LYS A 1 197 ? 31.833 -5.762 -28.997 1.00 91.56 197 LYS A CA 1
ATOM 1550 C C . LYS A 1 197 ? 32.973 -4.976 -29.642 1.00 91.56 197 LYS A C 1
ATOM 1552 O O . LYS A 1 197 ? 32.969 -4.797 -30.857 1.00 91.56 197 LYS A O 1
ATOM 1557 N N . GLY A 1 198 ? 33.943 -4.508 -28.857 1.00 92.50 198 GLY A N 1
ATOM 1558 C CA . GLY A 1 198 ? 35.042 -3.677 -29.352 1.00 92.50 198 GLY A CA 1
ATOM 1559 C C . GLY A 1 198 ? 34.599 -2.271 -29.771 1.00 92.50 198 GLY A C 1
ATOM 1560 O O . GLY A 1 198 ? 35.137 -1.716 -30.729 1.00 92.50 198 GLY A O 1
ATOM 1561 N N . HIS A 1 199 ? 33.607 -1.695 -29.087 1.00 93.69 199 HIS A N 1
ATOM 1562 C CA . HIS A 1 199 ? 33.169 -0.321 -29.326 1.00 93.69 199 HIS A CA 1
ATOM 1563 C C . HIS A 1 199 ? 34.267 0.686 -28.973 1.00 93.69 199 HIS A C 1
ATOM 1565 O O . HIS A 1 199 ? 35.100 0.465 -28.094 1.00 93.69 199 HIS A O 1
ATOM 1571 N N . THR A 1 200 ? 34.259 1.832 -29.656 1.00 96.19 200 THR A N 1
ATOM 1572 C CA . THR A 1 200 ? 35.170 2.930 -29.324 1.00 96.19 200 THR A CA 1
ATOM 1573 C C . THR A 1 200 ? 34.717 3.634 -28.046 1.00 96.19 200 THR A C 1
ATOM 1575 O O . THR A 1 200 ? 33.521 3.734 -27.763 1.00 96.19 200 THR A O 1
ATOM 1578 N N . TRP A 1 201 ? 35.669 4.212 -27.309 1.00 94.62 201 TRP A N 1
ATOM 1579 C CA . TRP A 1 201 ? 35.375 5.014 -26.116 1.00 94.62 201 TRP A CA 1
ATOM 1580 C C . TRP A 1 201 ? 34.409 6.174 -26.386 1.00 94.62 201 TRP A C 1
ATOM 1582 O O . TRP A 1 201 ? 33.618 6.522 -25.515 1.00 94.62 201 TRP A O 1
ATOM 1592 N N . LEU A 1 202 ? 34.447 6.753 -27.592 1.00 96.06 202 LEU A N 1
ATOM 1593 C CA . LEU A 1 202 ? 33.542 7.832 -27.987 1.00 96.06 202 LEU A CA 1
ATOM 1594 C C . LEU A 1 202 ? 32.091 7.344 -28.094 1.00 96.06 202 LEU A C 1
ATOM 1596 O O . LEU A 1 202 ? 31.193 7.998 -27.573 1.00 96.06 202 LEU A O 1
ATOM 1600 N N . LEU A 1 203 ? 31.866 6.191 -28.733 1.00 94.06 203 LEU A N 1
ATOM 1601 C CA . LEU A 1 203 ? 30.527 5.616 -28.874 1.00 94.06 203 LEU A CA 1
ATOM 1602 C C . LEU A 1 203 ? 29.954 5.228 -27.505 1.00 94.06 203 LEU A C 1
ATOM 1604 O O . LEU A 1 203 ? 28.853 5.643 -27.159 1.00 94.06 203 LEU A O 1
ATOM 1608 N N . MET A 1 204 ? 30.761 4.559 -26.677 1.00 96.12 204 MET A N 1
ATOM 1609 C CA . MET A 1 204 ? 30.390 4.230 -25.298 1.00 96.12 204 MET A CA 1
ATOM 1610 C C . MET A 1 204 ? 30.087 5.482 -24.462 1.00 96.12 204 MET A C 1
ATOM 1612 O O . MET A 1 204 ? 29.167 5.471 -23.650 1.00 96.12 204 MET A O 1
ATOM 1616 N N . GLY A 1 205 ? 30.839 6.571 -24.657 1.00 96.38 205 GLY A N 1
ATOM 1617 C CA . GLY A 1 205 ? 30.600 7.850 -23.985 1.00 96.38 205 GLY A CA 1
ATOM 1618 C C . GLY A 1 205 ? 29.260 8.488 -24.366 1.00 96.38 205 GLY A C 1
ATOM 1619 O O . GLY A 1 205 ? 28.562 8.999 -23.492 1.00 96.38 205 GLY A O 1
ATOM 1620 N N . ASN A 1 206 ? 28.868 8.409 -25.640 1.00 95.88 206 ASN A N 1
ATOM 1621 C CA . ASN A 1 206 ? 27.568 8.900 -26.104 1.00 95.88 206 ASN A CA 1
ATOM 1622 C C . ASN A 1 206 ? 26.409 8.066 -25.536 1.00 95.88 206 ASN A C 1
ATOM 1624 O O . ASN A 1 206 ? 25.434 8.628 -25.036 1.00 95.88 206 ASN A O 1
ATOM 1628 N N . ASP A 1 207 ? 26.536 6.738 -25.544 1.00 95.62 207 ASP A N 1
ATOM 1629 C CA . ASP A 1 207 ? 25.529 5.837 -24.968 1.00 95.62 207 ASP A CA 1
ATOM 1630 C C . ASP A 1 207 ? 25.391 6.045 -23.454 1.00 95.62 207 ASP A C 1
ATOM 1632 O O . ASP A 1 207 ? 24.281 6.124 -22.923 1.00 95.62 207 ASP A O 1
ATOM 1636 N N . MET A 1 208 ? 26.520 6.230 -22.763 1.00 97.25 208 MET A N 1
ATOM 1637 C CA . MET A 1 208 ? 26.556 6.573 -21.343 1.00 97.25 208 MET A CA 1
ATOM 1638 C C . MET A 1 208 ? 25.841 7.891 -21.052 1.00 97.25 208 MET A C 1
ATOM 1640 O O . MET A 1 208 ? 25.112 7.980 -20.065 1.00 97.25 208 MET A O 1
ATOM 1644 N N . LEU A 1 209 ? 26.048 8.919 -21.878 1.00 97.56 209 LEU A N 1
ATOM 1645 C CA . LEU A 1 209 ? 25.402 10.217 -21.701 1.00 97.56 209 LEU A CA 1
ATOM 1646 C C . LEU A 1 209 ? 23.878 10.086 -21.812 1.00 97.56 209 LEU A C 1
ATOM 1648 O O . LEU A 1 209 ? 23.160 10.557 -20.929 1.00 97.56 209 LEU A O 1
ATOM 1652 N N . ASN A 1 210 ? 23.396 9.385 -22.841 1.00 97.06 210 ASN A N 1
ATOM 1653 C CA . ASN A 1 210 ? 21.969 9.132 -23.048 1.00 97.06 210 ASN A CA 1
ATOM 1654 C C . ASN A 1 210 ? 21.353 8.359 -21.872 1.00 97.06 210 ASN A C 1
ATOM 1656 O O . ASN A 1 210 ? 20.344 8.790 -21.308 1.00 97.06 210 ASN A O 1
ATOM 1660 N N . LEU A 1 211 ? 21.997 7.274 -21.430 1.00 96.81 211 LEU A N 1
ATOM 1661 C CA . LEU A 1 211 ? 21.531 6.512 -20.270 1.00 96.81 211 LEU A CA 1
ATOM 1662 C C . LEU A 1 211 ? 21.605 7.306 -18.968 1.00 96.81 211 LEU A C 1
ATOM 1664 O O . LEU A 1 211 ? 20.745 7.130 -18.113 1.00 96.81 211 LEU A O 1
ATOM 1668 N N . SER A 1 212 ? 22.591 8.188 -18.801 1.00 97.56 212 SER A N 1
ATOM 1669 C CA . SER A 1 212 ? 22.716 9.016 -17.596 1.00 97.56 212 SER A CA 1
ATOM 1670 C C . SER A 1 212 ? 21.562 10.008 -17.476 1.00 97.56 212 SER A C 1
ATOM 1672 O O . SER A 1 212 ? 21.029 10.201 -16.383 1.00 97.56 212 SER A O 1
ATOM 1674 N N . ILE A 1 213 ? 21.128 10.589 -18.600 1.00 97.56 213 ILE A N 1
ATOM 1675 C CA . ILE A 1 213 ? 19.931 11.437 -18.653 1.00 97.56 213 ILE A CA 1
ATOM 1676 C C . ILE A 1 213 ? 18.710 10.635 -18.191 1.00 97.56 213 ILE A C 1
ATOM 1678 O O . ILE A 1 213 ? 18.004 11.063 -17.276 1.00 97.56 213 ILE A O 1
ATOM 1682 N N . VAL A 1 214 ? 18.490 9.445 -18.758 1.00 97.38 214 VAL A N 1
ATOM 1683 C CA . VAL A 1 214 ? 17.354 8.588 -18.379 1.00 97.38 214 VAL A CA 1
ATOM 1684 C C . VAL A 1 214 ? 17.463 8.125 -16.924 1.00 97.38 214 VAL A C 1
ATOM 1686 O O . VAL A 1 214 ? 16.465 8.159 -16.208 1.00 97.38 214 VAL A O 1
ATOM 1689 N N . ALA A 1 215 ? 18.647 7.756 -16.437 1.00 97.06 215 ALA A N 1
ATOM 1690 C CA . ALA A 1 215 ? 18.879 7.302 -15.065 1.00 97.06 215 ALA A CA 1
ATOM 1691 C C . ALA A 1 215 ? 18.556 8.380 -14.018 1.00 97.06 215 ALA A C 1
ATOM 1693 O O . ALA A 1 215 ? 18.005 8.068 -12.963 1.00 97.06 215 ALA A O 1
ATOM 1694 N N . ILE A 1 216 ? 18.867 9.647 -14.312 1.00 96.88 216 ILE A N 1
ATOM 1695 C CA . ILE A 1 216 ? 18.566 10.782 -13.428 1.00 96.88 216 ILE A CA 1
ATOM 1696 C C . ILE A 1 216 ? 17.085 11.159 -13.508 1.00 96.88 216 ILE A C 1
ATOM 1698 O O . ILE A 1 216 ? 16.442 11.364 -12.478 1.00 96.88 216 ILE A O 1
ATOM 1702 N N . LEU A 1 217 ? 16.531 11.251 -14.721 1.00 96.94 217 LEU A N 1
ATOM 1703 C CA . LEU A 1 217 ? 15.152 11.694 -14.912 1.00 96.94 217 LEU A CA 1
ATOM 1704 C C . LEU A 1 217 ? 14.131 10.636 -14.490 1.00 96.94 217 LEU A C 1
ATOM 1706 O O . LEU A 1 217 ? 13.064 11.006 -14.005 1.00 96.94 217 LEU A O 1
ATOM 1710 N N . SER A 1 218 ? 14.440 9.341 -14.616 1.00 96.44 218 SER A N 1
ATOM 1711 C CA . SER A 1 218 ? 13.451 8.281 -14.386 1.00 96.44 218 SER A CA 1
ATOM 1712 C C . SER A 1 218 ? 12.858 8.304 -12.974 1.00 96.44 218 SER A C 1
ATOM 1714 O O . SER A 1 218 ? 11.629 8.332 -12.868 1.00 96.44 218 SER A O 1
ATOM 1716 N N . PRO A 1 219 ? 13.645 8.381 -11.879 1.00 94.81 219 PRO A N 1
ATOM 1717 C CA . PRO A 1 219 ? 13.079 8.497 -10.535 1.00 94.81 219 PRO A CA 1
ATOM 1718 C C . PRO A 1 219 ? 12.255 9.771 -10.313 1.00 94.81 219 PRO A C 1
ATOM 1720 O O . PRO A 1 219 ? 11.229 9.714 -9.638 1.00 94.81 219 PRO A O 1
ATOM 1723 N N . ILE A 1 220 ? 12.666 10.899 -10.903 1.00 93.62 220 ILE A N 1
ATOM 1724 C CA . ILE A 1 220 ? 11.973 12.193 -10.778 1.00 93.62 220 ILE A CA 1
ATOM 1725 C C . ILE A 1 220 ? 10.609 12.134 -11.472 1.00 93.62 220 ILE A C 1
ATOM 1727 O O . ILE A 1 220 ? 9.587 12.460 -10.869 1.00 93.62 220 ILE A O 1
ATOM 1731 N N . VAL A 1 221 ? 10.594 11.676 -12.726 1.00 95.50 221 VAL A N 1
ATOM 1732 C CA . VAL A 1 221 ? 9.374 11.521 -13.526 1.00 95.50 221 VAL A CA 1
ATOM 1733 C C . VAL A 1 221 ? 8.438 10.511 -12.871 1.00 95.50 221 VAL A C 1
ATOM 1735 O O . VAL A 1 221 ? 7.262 10.807 -12.692 1.00 95.50 221 VAL A O 1
ATOM 1738 N N . THR A 1 222 ? 8.959 9.359 -12.437 1.00 94.38 222 THR A N 1
ATOM 1739 C CA . THR A 1 222 ? 8.167 8.338 -11.732 1.00 94.38 222 THR A CA 1
ATOM 1740 C C . THR A 1 222 ? 7.491 8.930 -10.496 1.00 94.38 222 THR A C 1
ATOM 1742 O O . THR A 1 222 ? 6.291 8.745 -10.320 1.00 94.38 222 THR A O 1
ATOM 1745 N N . TYR A 1 223 ? 8.226 9.678 -9.663 1.00 89.00 223 TYR A N 1
ATOM 1746 C CA . TYR A 1 223 ? 7.661 10.291 -8.459 1.00 89.00 223 TYR A CA 1
ATOM 1747 C C . TYR A 1 223 ? 6.506 11.250 -8.777 1.00 89.00 223 TYR A C 1
ATOM 1749 O O . TYR A 1 223 ? 5.464 11.191 -8.129 1.00 89.00 223 TYR A O 1
ATOM 1757 N N . GLY A 1 224 ? 6.658 12.089 -9.807 1.00 89.69 224 GLY A N 1
ATOM 1758 C CA . GLY A 1 224 ? 5.587 12.980 -10.263 1.00 89.69 224 GLY A CA 1
ATOM 1759 C C . GLY A 1 224 ? 4.375 12.233 -10.831 1.00 89.69 224 GLY A C 1
ATOM 1760 O O . GLY A 1 224 ? 3.238 12.634 -10.592 1.00 89.69 224 GLY A O 1
ATOM 1761 N N . LEU A 1 225 ? 4.603 11.127 -11.548 1.00 92.81 225 LEU A N 1
ATOM 1762 C CA . LEU A 1 225 ? 3.533 10.316 -12.129 1.00 92.81 225 LEU A CA 1
ATOM 1763 C C . LEU A 1 225 ? 2.709 9.579 -11.074 1.00 92.81 225 LEU A C 1
ATOM 1765 O O . LEU A 1 225 ? 1.499 9.472 -11.250 1.00 92.81 225 LEU A O 1
ATOM 1769 N N . ILE A 1 226 ? 3.320 9.099 -9.985 1.00 90.81 226 ILE A N 1
ATOM 1770 C CA . ILE A 1 226 ? 2.602 8.336 -8.950 1.00 90.81 226 ILE A CA 1
ATOM 1771 C C . ILE A 1 226 ? 1.408 9.125 -8.419 1.00 90.81 226 ILE A C 1
ATOM 1773 O O . ILE A 1 226 ? 0.300 8.608 -8.462 1.00 90.81 226 ILE A O 1
ATOM 1777 N N . GLY A 1 227 ? 1.589 10.390 -8.024 1.00 86.31 227 GLY A N 1
ATOM 1778 C CA . GLY A 1 227 ? 0.480 11.195 -7.497 1.00 86.31 227 GLY A CA 1
ATOM 1779 C C . GLY A 1 227 ? -0.672 11.372 -8.498 1.00 86.31 227 GLY A C 1
ATOM 1780 O O . GLY A 1 227 ? -1.840 11.322 -8.122 1.00 86.31 227 GLY A O 1
ATOM 1781 N N . LEU A 1 228 ? -0.367 11.507 -9.796 1.00 91.19 228 LEU A N 1
ATOM 1782 C CA . LEU A 1 228 ? -1.394 11.579 -10.844 1.00 91.19 228 LEU A CA 1
ATOM 1783 C C . LEU A 1 228 ? -2.132 10.245 -11.015 1.00 91.19 228 LEU A C 1
ATOM 1785 O O . LEU A 1 228 ? -3.352 10.228 -11.199 1.00 91.19 228 LEU A O 1
ATOM 1789 N N . LEU A 1 229 ? -1.401 9.131 -10.963 1.00 93.38 229 LEU A N 1
ATOM 1790 C CA . LEU A 1 229 ? -1.955 7.789 -11.121 1.00 93.38 229 LEU A CA 1
ATOM 1791 C C . LEU A 1 229 ? -2.782 7.357 -9.906 1.00 93.38 229 LEU A C 1
ATOM 1793 O O . LEU A 1 229 ? -3.839 6.759 -10.091 1.00 93.38 229 LEU A O 1
ATOM 1797 N N . GLU A 1 230 ? -2.356 7.698 -8.690 1.00 90.56 230 GLU A N 1
ATOM 1798 C CA . GLU A 1 230 ? -3.102 7.452 -7.450 1.00 90.56 230 GLU A CA 1
ATOM 1799 C C . GLU A 1 230 ? -4.498 8.068 -7.517 1.00 90.56 230 GLU A C 1
ATOM 1801 O O . GLU A 1 230 ? -5.492 7.372 -7.309 1.00 90.56 230 GLU A O 1
ATOM 1806 N N . VAL A 1 231 ? -4.584 9.345 -7.900 1.00 87.38 231 VAL A N 1
ATOM 1807 C CA . VAL A 1 231 ? -5.864 10.051 -8.045 1.00 87.38 231 VAL A CA 1
ATOM 1808 C C . VAL A 1 231 ? -6.691 9.462 -9.189 1.00 87.38 231 VAL A C 1
ATOM 1810 O O . VAL A 1 231 ? -7.868 9.157 -9.003 1.00 87.38 231 VAL A O 1
ATOM 1813 N N . SER A 1 232 ? -6.084 9.263 -10.363 1.00 91.06 232 SER A N 1
ATOM 1814 C CA . SER A 1 232 ? -6.809 8.837 -11.572 1.00 91.06 232 SER A CA 1
ATOM 1815 C C . SER A 1 232 ? -7.369 7.415 -11.474 1.00 91.06 232 SER A C 1
ATOM 1817 O O . SER A 1 232 ? -8.429 7.135 -12.029 1.00 91.06 232 SER A O 1
ATOM 1819 N N . PHE A 1 233 ? -6.668 6.518 -10.775 1.00 91.06 233 PHE A N 1
ATOM 1820 C CA . PHE A 1 233 ? -7.043 5.106 -10.651 1.00 91.06 233 PHE A CA 1
ATOM 1821 C C . PHE A 1 233 ? -7.531 4.722 -9.249 1.00 91.06 233 PHE A C 1
ATOM 1823 O O . PHE A 1 233 ? -7.893 3.566 -9.031 1.00 91.06 233 PHE A O 1
ATOM 1830 N N . SER A 1 234 ? -7.585 5.678 -8.314 1.00 86.25 234 SER A N 1
ATOM 1831 C CA . SER A 1 234 ? -7.957 5.458 -6.908 1.00 86.25 234 SER A CA 1
ATOM 1832 C C . SER A 1 234 ? -7.104 4.375 -6.234 1.00 86.25 234 SER A C 1
ATOM 1834 O O . SER A 1 234 ? -7.617 3.518 -5.514 1.00 86.25 234 SER A O 1
ATOM 1836 N N . ILE A 1 235 ? -5.797 4.399 -6.500 1.00 88.50 235 ILE A N 1
ATOM 1837 C CA . ILE A 1 235 ? -4.816 3.481 -5.907 1.00 88.50 235 ILE A CA 1
ATOM 1838 C C . ILE A 1 235 ? -4.140 4.192 -4.741 1.00 88.50 235 ILE A C 1
ATOM 1840 O O . ILE A 1 235 ? -3.796 5.364 -4.841 1.00 88.50 235 ILE A O 1
ATOM 1844 N N . THR A 1 236 ? -3.928 3.480 -3.640 1.00 89.38 236 THR A N 1
ATOM 1845 C CA . THR A 1 236 ? -3.188 3.991 -2.480 1.00 89.38 236 THR A CA 1
ATOM 1846 C C . THR A 1 236 ? -1.825 3.324 -2.433 1.00 89.38 236 THR A C 1
ATOM 1848 O O . THR A 1 236 ? -1.751 2.108 -2.246 1.00 89.38 236 THR A O 1
ATOM 1851 N N . THR A 1 237 ? -0.744 4.089 -2.597 1.00 89.81 237 THR A N 1
ATOM 1852 C CA . THR A 1 237 ? 0.608 3.532 -2.473 1.00 89.81 237 THR A CA 1
ATOM 1853 C C . THR A 1 237 ? 1.141 3.685 -1.051 1.00 89.81 237 THR A C 1
ATOM 1855 O 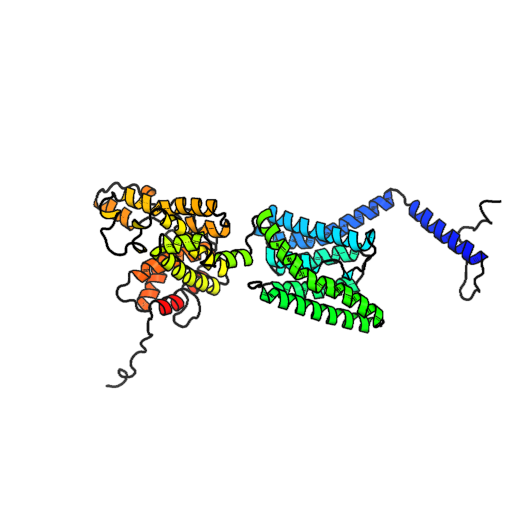O . THR A 1 237 ? 0.579 4.379 -0.201 1.00 89.81 237 THR A O 1
ATOM 1858 N N . ASN A 1 238 ? 2.291 3.061 -0.788 1.00 87.50 238 ASN A N 1
ATOM 1859 C CA . ASN A 1 238 ? 3.010 3.253 0.469 1.00 87.50 238 ASN A CA 1
ATOM 1860 C C . ASN A 1 238 ? 3.392 4.721 0.717 1.00 87.50 238 ASN A C 1
ATOM 1862 O O . ASN A 1 238 ? 3.573 5.090 1.873 1.00 87.50 238 ASN A O 1
ATOM 1866 N N . LEU A 1 239 ? 3.518 5.551 -0.327 1.00 85.50 239 LEU A N 1
ATOM 1867 C CA . LEU A 1 239 ? 3.786 6.979 -0.155 1.00 85.50 239 LEU A CA 1
ATOM 1868 C C . LEU A 1 239 ? 2.576 7.672 0.478 1.00 85.50 239 LEU A C 1
ATOM 1870 O O . LEU A 1 239 ? 2.737 8.279 1.534 1.00 85.50 239 LEU A O 1
ATOM 1874 N N . THR A 1 240 ? 1.374 7.481 -0.078 1.00 90.25 240 THR A N 1
ATOM 1875 C CA . THR A 1 240 ? 0.126 8.003 0.505 1.00 90.25 240 THR A CA 1
ATOM 1876 C C . THR A 1 240 ? -0.066 7.514 1.942 1.00 90.25 240 THR A C 1
ATOM 1878 O O . THR A 1 240 ? -0.397 8.290 2.832 1.00 90.25 240 THR A O 1
ATOM 1881 N N . LEU A 1 241 ? 0.177 6.223 2.205 1.00 93.38 241 LEU A N 1
ATOM 1882 C CA . LEU A 1 241 ? 0.043 5.665 3.555 1.00 93.38 241 LEU A CA 1
ATOM 1883 C C . LEU A 1 241 ? 1.011 6.316 4.554 1.00 93.38 241 LEU A C 1
ATOM 1885 O O . LEU A 1 241 ? 0.639 6.561 5.697 1.00 93.38 241 LEU A O 1
ATOM 1889 N N . ILE A 1 242 ? 2.242 6.624 4.141 1.00 90.88 242 ILE A N 1
ATOM 1890 C CA . ILE A 1 242 ? 3.213 7.320 4.997 1.00 90.88 242 ILE A CA 1
ATOM 1891 C C . ILE A 1 242 ? 2.785 8.764 5.262 1.00 90.88 242 ILE A C 1
ATOM 1893 O O . ILE A 1 242 ? 2.961 9.240 6.379 1.00 90.88 242 ILE A O 1
ATOM 1897 N N . GLU A 1 243 ? 2.202 9.450 4.279 1.00 90.50 243 GLU A N 1
ATOM 1898 C CA . GLU A 1 243 ? 1.644 10.794 4.477 1.00 90.50 243 GLU A CA 1
ATOM 1899 C C . GLU A 1 243 ? 0.490 10.780 5.487 1.00 90.50 243 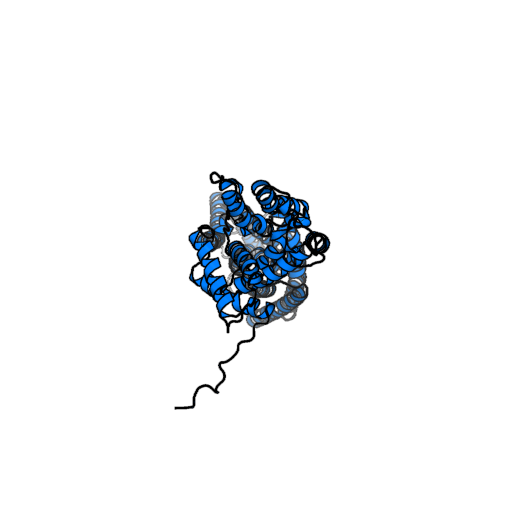GLU A C 1
ATOM 1901 O O . GLU A 1 243 ? 0.414 11.648 6.354 1.00 90.50 243 GLU A O 1
ATOM 1906 N N . LEU A 1 244 ? -0.348 9.741 5.455 1.00 95.19 244 LEU A N 1
ATOM 1907 C CA . LEU A 1 244 ? -1.435 9.555 6.417 1.00 95.19 244 LEU A CA 1
ATOM 1908 C C . LEU A 1 244 ? -0.955 9.237 7.844 1.00 95.19 244 LEU A C 1
ATOM 1910 O O . LEU A 1 244 ? -1.753 9.372 8.771 1.00 95.19 244 LEU A O 1
ATOM 1914 N N . LEU A 1 245 ? 0.309 8.846 8.052 1.00 94.00 245 LEU A N 1
ATOM 1915 C CA . LEU A 1 245 ? 0.890 8.678 9.394 1.00 94.00 245 LEU A CA 1
ATOM 1916 C C . LEU A 1 245 ? 1.315 10.002 10.045 1.00 94.00 245 LEU A C 1
ATOM 1918 O O . LEU A 1 245 ? 1.587 10.014 11.247 1.00 94.00 245 LEU A O 1
ATOM 1922 N N . ASP A 1 246 ? 1.420 11.094 9.286 1.00 93.19 246 ASP A N 1
ATOM 1923 C CA . ASP A 1 246 ? 1.822 12.387 9.836 1.00 93.19 246 ASP A CA 1
ATOM 1924 C C . ASP A 1 246 ? 0.726 12.932 10.764 1.00 93.19 246 ASP A C 1
ATOM 1926 O O . ASP A 1 246 ? -0.406 13.169 10.349 1.00 93.19 246 ASP A O 1
ATOM 1930 N N . PHE A 1 247 ? 1.056 13.183 12.033 1.00 93.19 247 PHE A N 1
ATOM 1931 C CA . PHE A 1 247 ? 0.117 13.765 13.001 1.00 93.19 247 PHE A CA 1
ATOM 1932 C C . PHE A 1 247 ? -0.293 15.202 12.666 1.00 93.19 247 PHE A C 1
ATOM 1934 O O . PHE A 1 247 ? -1.255 15.715 13.233 1.00 93.19 247 PHE A O 1
ATOM 1941 N N . GLN A 1 248 ? 0.400 15.850 11.729 1.00 93.31 248 GLN A N 1
ATOM 1942 C CA . GLN A 1 248 ? -0.016 17.131 11.172 1.00 93.31 248 GLN A CA 1
ATOM 1943 C C . GLN A 1 248 ? -1.079 16.994 10.083 1.00 93.31 248 GLN A C 1
ATOM 1945 O O . GLN A 1 248 ? -1.638 18.013 9.666 1.00 93.31 248 GLN A O 1
ATOM 1950 N N . HIS A 1 249 ? -1.400 15.770 9.652 1.00 94.81 249 HIS A N 1
ATOM 1951 C CA . HIS A 1 249 ? -2.537 15.525 8.781 1.00 94.81 249 HIS A CA 1
ATOM 1952 C C . HIS A 1 249 ? -3.816 16.082 9.438 1.00 94.81 249 HIS A C 1
ATOM 1954 O O . HIS A 1 249 ? -4.078 15.777 10.609 1.00 94.81 249 HIS A O 1
ATOM 1960 N N . PRO A 1 250 ? -4.630 16.892 8.728 1.00 95.75 250 PRO A N 1
ATOM 1961 C CA . PRO A 1 250 ? -5.732 17.639 9.335 1.00 95.75 250 PRO A CA 1
ATOM 1962 C C . PRO A 1 250 ? -6.691 16.792 10.180 1.00 95.75 250 PRO A C 1
ATOM 1964 O O . PRO A 1 250 ? -7.072 17.218 11.267 1.00 95.75 250 PRO A O 1
ATOM 1967 N N . LEU A 1 251 ? -7.035 15.582 9.723 1.00 95.56 251 LEU A N 1
ATOM 1968 C CA . LEU A 1 251 ? -7.905 14.666 10.470 1.00 95.56 251 LEU A CA 1
ATOM 1969 C C . LEU A 1 251 ? -7.282 14.174 11.781 1.00 95.56 251 LEU A C 1
ATOM 1971 O O . LEU A 1 251 ? -7.948 14.206 12.811 1.00 95.56 251 LEU A O 1
ATOM 1975 N N . LEU A 1 252 ? -6.016 13.742 11.770 1.00 96.94 252 LEU A N 1
ATOM 1976 C CA . LEU A 1 252 ? -5.356 13.246 12.985 1.00 96.94 252 LEU A CA 1
ATOM 1977 C C . LEU A 1 252 ? -5.102 14.371 13.980 1.00 96.94 252 LEU A C 1
ATOM 1979 O O . LEU A 1 252 ? -5.263 14.180 15.183 1.00 96.94 252 LEU A O 1
ATOM 1983 N N . LYS A 1 253 ? -4.777 15.564 13.478 1.00 96.94 253 LYS A N 1
ATOM 1984 C CA . LYS A 1 253 ? -4.620 16.754 14.308 1.00 96.94 253 LYS A CA 1
ATOM 1985 C C . LYS A 1 253 ? -5.927 17.148 14.995 1.00 96.94 253 LYS A C 1
ATOM 1987 O O . LYS A 1 253 ? -5.912 17.515 16.168 1.00 96.94 253 LYS A O 1
ATOM 1992 N N . ARG A 1 254 ? -7.056 17.047 14.285 1.00 97.25 254 ARG A N 1
ATOM 1993 C CA . ARG A 1 254 ? -8.390 17.223 14.876 1.00 97.25 254 ARG A CA 1
ATOM 1994 C C . ARG A 1 254 ? -8.683 16.142 15.911 1.00 97.25 254 ARG A C 1
ATOM 1996 O O . ARG A 1 254 ? -9.034 16.495 17.028 1.00 97.25 254 ARG A O 1
ATOM 2003 N N . LEU A 1 255 ? -8.429 14.867 15.606 1.00 97.75 255 LEU A N 1
ATOM 2004 C CA . LEU A 1 255 ? -8.622 13.749 16.545 1.00 97.75 255 LEU A CA 1
ATOM 2005 C C . LEU A 1 255 ? -7.844 13.952 17.840 1.00 97.75 255 LEU A C 1
ATOM 2007 O O . LEU A 1 255 ? -8.402 13.822 18.926 1.00 97.75 255 LEU A O 1
ATOM 2011 N N . GLN A 1 256 ? -6.585 14.366 17.732 1.00 97.06 256 GLN A N 1
ATOM 2012 C CA . GLN A 1 256 ? -5.742 14.671 18.879 1.00 97.06 256 GLN A CA 1
ATOM 2013 C C . GLN A 1 256 ? -6.311 15.785 19.771 1.00 97.06 256 GLN A C 1
ATOM 2015 O O . GLN A 1 256 ? -6.107 15.742 20.987 1.00 97.06 256 GLN A O 1
ATOM 2020 N N . HIS A 1 257 ? -6.984 16.777 19.184 1.00 96.31 257 HIS A N 1
ATOM 2021 C CA . HIS A 1 257 ? -7.475 17.963 19.885 1.00 96.31 257 HIS A CA 1
ATOM 2022 C C . HIS A 1 257 ? -8.921 17.814 20.390 1.00 96.31 257 HIS A C 1
ATOM 2024 O O . HIS A 1 257 ? -9.248 18.315 21.463 1.00 96.31 257 HIS A O 1
ATOM 2030 N N . GLU A 1 258 ? -9.787 17.155 19.621 1.00 96.50 258 GLU A N 1
ATOM 2031 C CA . GLU A 1 258 ? -11.219 16.986 19.905 1.00 96.50 258 GLU A CA 1
ATOM 2032 C C . GLU A 1 258 ? -11.490 15.720 20.744 1.00 96.50 258 GLU A C 1
ATOM 2034 O O . GLU A 1 258 ? -12.368 15.735 21.603 1.00 96.50 258 GLU A O 1
ATOM 2039 N N . ALA A 1 259 ? -10.711 14.644 20.558 1.00 96.81 259 ALA A N 1
ATOM 2040 C CA . ALA A 1 259 ? -10.870 13.360 21.252 1.00 96.81 259 ALA A CA 1
ATOM 2041 C C . ALA A 1 259 ? -9.505 12.732 21.604 1.00 96.81 259 ALA A C 1
ATOM 2043 O O . ALA A 1 259 ? -9.106 11.685 21.088 1.00 96.81 259 ALA A O 1
ATOM 2044 N N . ASN A 1 260 ? -8.754 13.397 22.489 1.00 96.00 260 ASN A N 1
ATOM 2045 C CA . ASN A 1 260 ? -7.371 13.031 22.808 1.00 96.00 260 ASN A CA 1
ATOM 2046 C C . ASN A 1 260 ? -7.209 11.608 23.387 1.00 96.00 260 ASN A C 1
ATOM 2048 O O . ASN A 1 260 ? -6.214 10.937 23.112 1.00 96.00 260 ASN A O 1
ATOM 2052 N N . GLY A 1 261 ? -8.178 11.126 24.165 1.00 95.62 261 GLY A N 1
ATOM 2053 C CA . GLY A 1 261 ? -8.192 9.755 24.673 1.00 95.62 261 GLY A CA 1
ATOM 2054 C C . GLY A 1 261 ? -8.271 8.727 23.548 1.00 95.62 261 GLY A C 1
ATOM 2055 O O . GLY A 1 261 ? -7.437 7.824 23.477 1.00 95.62 261 GLY A O 1
ATOM 2056 N N . THR A 1 262 ? -9.211 8.924 22.622 1.00 97.00 262 THR A N 1
ATOM 2057 C CA . THR A 1 262 ? -9.357 8.105 21.410 1.00 97.00 262 THR A CA 1
ATOM 2058 C C . THR A 1 262 ? -8.125 8.193 20.505 1.00 97.00 262 THR A C 1
ATOM 2060 O O . THR A 1 262 ? -7.703 7.182 19.944 1.00 97.00 262 THR A O 1
ATOM 2063 N N . PHE A 1 263 ? -7.493 9.367 20.392 1.00 97.75 263 PHE A N 1
ATOM 2064 C CA . PHE A 1 263 ? -6.223 9.508 19.677 1.00 97.75 263 PHE A CA 1
ATOM 2065 C C . PHE A 1 263 ? -5.146 8.590 20.270 1.00 97.75 263 PHE A C 1
ATOM 2067 O O . PHE A 1 263 ? -4.573 7.773 19.555 1.00 97.75 263 PHE A O 1
ATOM 2074 N N . ASN A 1 264 ? -4.897 8.672 21.582 1.00 95.56 264 ASN A N 1
ATOM 2075 C CA . ASN A 1 264 ? -3.870 7.856 22.240 1.00 95.56 264 ASN A CA 1
ATOM 2076 C C . ASN A 1 264 ? -4.169 6.353 22.141 1.00 95.56 264 ASN A C 1
ATOM 2078 O O . ASN A 1 264 ? -3.256 5.566 21.888 1.00 95.56 264 ASN A O 1
ATOM 2082 N N . HIS A 1 265 ? -5.442 5.973 22.285 1.00 95.19 265 HIS A N 1
ATOM 2083 C CA . HIS A 1 265 ? -5.928 4.615 22.033 1.00 95.19 265 HIS A CA 1
ATOM 2084 C C . HIS A 1 265 ? -5.551 4.132 20.628 1.00 95.19 265 HIS A C 1
ATOM 2086 O O . HIS A 1 265 ? -4.865 3.124 20.470 1.00 95.19 265 HIS A O 1
ATOM 2092 N N . SER A 1 266 ? -5.887 4.919 19.607 1.00 97.31 266 SER A N 1
ATOM 2093 C CA . SER A 1 266 ? -5.612 4.595 18.204 1.00 97.31 266 SER A CA 1
ATOM 2094 C C . SER A 1 266 ? -4.112 4.418 17.921 1.00 97.31 266 SER A C 1
ATOM 2096 O O . SER A 1 266 ? -3.729 3.539 17.146 1.00 97.31 266 SER A O 1
ATOM 2098 N N . ILE A 1 267 ? -3.237 5.188 18.585 1.00 96.88 267 ILE A N 1
ATOM 2099 C CA . ILE A 1 267 ? -1.777 5.011 18.483 1.00 96.88 267 ILE A CA 1
ATOM 2100 C C . ILE A 1 267 ? -1.328 3.671 19.081 1.00 96.88 267 ILE A C 1
ATOM 2102 O O . ILE A 1 267 ? -0.511 2.967 18.479 1.00 96.88 267 ILE A O 1
ATOM 2106 N N . VAL A 1 268 ? -1.857 3.298 20.250 1.00 96.00 268 VAL A N 1
ATOM 2107 C CA . VAL A 1 268 ? -1.557 2.012 20.899 1.00 96.00 268 VAL A CA 1
ATOM 2108 C C . VAL A 1 268 ? -2.017 0.846 20.026 1.00 96.00 268 VAL A C 1
ATOM 2110 O O . VAL A 1 268 ? -1.222 -0.053 19.734 1.00 96.00 268 VAL A O 1
ATOM 2113 N N . VAL A 1 269 ? -3.260 0.893 19.547 1.00 97.81 269 VAL A N 1
ATOM 2114 C CA . VAL A 1 269 ? -3.821 -0.116 18.643 1.00 97.81 269 VAL A CA 1
ATOM 2115 C C . VAL A 1 269 ? -3.017 -0.195 17.346 1.00 97.81 269 VAL A C 1
ATOM 2117 O O . VAL A 1 269 ? -2.732 -1.295 16.878 1.00 97.81 269 VAL A O 1
ATOM 2120 N N . GLY A 1 270 ? -2.555 0.934 16.801 1.00 97.69 270 GLY A N 1
ATOM 2121 C CA . GLY A 1 270 ? -1.701 0.956 15.612 1.00 97.69 270 GLY A CA 1
ATOM 2122 C C . GLY A 1 270 ? -0.361 0.252 15.806 1.00 97.69 270 GLY A C 1
ATOM 2123 O O . GLY A 1 270 ? 0.067 -0.486 14.920 1.00 97.69 270 GLY A O 1
ATOM 2124 N N . ASN A 1 271 ? 0.272 0.402 16.972 1.00 96.38 271 ASN A N 1
ATOM 2125 C CA . ASN A 1 271 ? 1.506 -0.323 17.296 1.00 96.38 271 ASN A CA 1
ATOM 2126 C C . ASN A 1 271 ? 1.265 -1.836 17.434 1.00 96.38 271 ASN A C 1
ATOM 2128 O O . ASN A 1 271 ? 2.085 -2.635 16.981 1.00 96.38 271 ASN A O 1
ATOM 2132 N N . LEU A 1 272 ? 0.136 -2.236 18.030 1.00 97.69 272 LEU A N 1
ATOM 2133 C CA . LEU A 1 272 ? -0.269 -3.642 18.111 1.00 97.69 272 LEU A CA 1
ATOM 2134 C C . LEU A 1 272 ? -0.513 -4.221 16.713 1.00 97.69 272 LEU A C 1
ATOM 2136 O O . LEU A 1 272 ? 0.028 -5.274 16.377 1.00 97.69 272 LEU A O 1
ATOM 2140 N N . ALA A 1 273 ? -1.290 -3.517 15.890 1.00 98.31 273 ALA A N 1
ATOM 2141 C CA . ALA A 1 273 ? -1.679 -3.960 14.558 1.00 98.31 273 ALA A CA 1
ATOM 2142 C C . ALA A 1 273 ? -0.472 -4.077 13.612 1.00 98.31 273 ALA A C 1
ATOM 2144 O O . ALA A 1 273 ? -0.354 -5.070 12.895 1.00 98.31 273 ALA A O 1
ATOM 2145 N N . GLU A 1 274 ? 0.464 -3.121 13.656 1.00 97.69 274 GLU A N 1
ATOM 2146 C CA . GLU A 1 274 ? 1.725 -3.174 12.901 1.00 97.69 274 GLU A CA 1
ATOM 2147 C C . GLU A 1 274 ? 2.540 -4.426 13.263 1.00 97.69 274 GLU A C 1
ATOM 2149 O O . GLU A 1 274 ? 2.909 -5.203 12.379 1.00 97.69 274 GLU A O 1
ATOM 2154 N N . ALA A 1 275 ? 2.746 -4.681 14.561 1.00 97.00 275 ALA A N 1
ATOM 2155 C CA . ALA A 1 275 ? 3.513 -5.834 15.030 1.00 97.00 275 ALA A CA 1
ATOM 2156 C C . ALA A 1 275 ? 2.847 -7.178 14.692 1.00 97.00 275 ALA A C 1
ATOM 2158 O O . ALA A 1 275 ? 3.537 -8.166 14.433 1.00 97.00 275 ALA A O 1
ATOM 2159 N N . CYS A 1 276 ? 1.513 -7.233 14.693 1.00 98.12 276 CYS A N 1
ATOM 2160 C CA . CYS A 1 276 ? 0.748 -8.416 14.295 1.00 98.12 276 CYS A CA 1
ATOM 2161 C C . CYS A 1 276 ? 0.847 -8.680 12.791 1.00 98.12 276 CYS A C 1
ATOM 2163 O O . CYS A 1 276 ? 1.020 -9.824 12.370 1.00 98.12 276 CYS A O 1
ATOM 2165 N N . ALA A 1 277 ? 0.776 -7.626 11.980 1.00 97.88 277 ALA A N 1
ATOM 2166 C CA . ALA A 1 277 ? 0.919 -7.731 10.537 1.00 97.88 277 ALA A CA 1
ATOM 2167 C C . ALA A 1 277 ? 2.326 -8.187 10.135 1.00 97.88 277 ALA A C 1
ATOM 2169 O O . ALA A 1 277 ? 2.453 -9.096 9.312 1.00 97.88 277 ALA A O 1
ATOM 2170 N N . ASP A 1 278 ? 3.373 -7.645 10.764 1.00 96.19 278 ASP A N 1
ATOM 2171 C CA . ASP A 1 278 ? 4.753 -8.092 10.546 1.00 96.19 278 ASP A CA 1
ATOM 2172 C C . ASP A 1 278 ? 4.926 -9.580 10.899 1.00 96.19 278 ASP A C 1
ATOM 2174 O O . ASP A 1 278 ? 5.548 -10.328 10.137 1.00 96.19 278 ASP A O 1
ATOM 2178 N N . ALA A 1 279 ? 4.301 -10.043 11.993 1.00 96.56 279 ALA A N 1
ATOM 2179 C CA . ALA A 1 279 ? 4.368 -11.438 12.437 1.00 96.56 279 ALA A CA 1
ATOM 2180 C C . ALA A 1 279 ? 3.867 -12.437 11.383 1.00 96.56 279 ALA A C 1
ATOM 2182 O O . ALA A 1 279 ? 4.317 -13.587 11.378 1.00 96.56 279 ALA A O 1
ATOM 2183 N N . ILE A 1 280 ? 2.969 -12.015 10.484 1.00 96.69 280 ILE A N 1
ATOM 2184 C CA . ILE A 1 280 ? 2.391 -12.847 9.416 1.00 96.69 280 ILE A CA 1
ATOM 2185 C C . ILE A 1 280 ? 2.738 -12.372 7.998 1.00 96.69 280 ILE A C 1
ATOM 2187 O O . ILE A 1 280 ? 2.251 -12.946 7.026 1.00 96.69 280 ILE A O 1
ATOM 2191 N N . SER A 1 281 ? 3.601 -11.359 7.864 1.00 94.38 281 SER A N 1
ATOM 2192 C CA . SER A 1 281 ? 3.939 -10.727 6.578 1.00 94.38 281 SER A CA 1
ATOM 2193 C C . SER A 1 281 ? 2.727 -10.140 5.828 1.00 94.38 281 SER A C 1
ATOM 2195 O O . SER A 1 281 ? 2.690 -10.158 4.596 1.00 94.38 281 SER A O 1
ATOM 2197 N N . ALA A 1 282 ? 1.742 -9.626 6.569 1.00 95.69 282 ALA A N 1
ATOM 2198 C CA . ALA A 1 282 ? 0.667 -8.781 6.046 1.00 95.69 282 ALA A CA 1
ATOM 2199 C C . ALA A 1 282 ? 1.150 -7.326 5.875 1.00 95.69 282 ALA A C 1
ATOM 2201 O O . ALA A 1 282 ? 2.293 -6.994 6.202 1.00 95.69 282 ALA A O 1
ATOM 2202 N N . ASN A 1 283 ? 0.304 -6.439 5.346 1.00 94.56 283 ASN A N 1
ATOM 2203 C CA . ASN A 1 283 ? 0.678 -5.038 5.160 1.00 94.56 283 ASN A CA 1
ATOM 2204 C C . ASN A 1 283 ? 0.655 -4.267 6.495 1.00 94.56 283 ASN A C 1
ATOM 2206 O O . ASN A 1 283 ? -0.373 -3.729 6.911 1.00 94.56 283 ASN A O 1
ATOM 2210 N N . SER A 1 284 ? 1.807 -4.206 7.166 1.00 95.94 284 SER A N 1
ATOM 2211 C CA . SER A 1 284 ? 1.958 -3.568 8.480 1.00 95.94 284 SER A CA 1
ATOM 2212 C C . SER A 1 284 ? 1.791 -2.054 8.460 1.00 95.94 284 SER A C 1
ATOM 2214 O O . SER A 1 284 ? 1.150 -1.500 9.353 1.00 95.94 284 SER A O 1
ATOM 2216 N N . LEU A 1 285 ? 2.260 -1.393 7.399 1.00 95.44 285 LEU A N 1
ATOM 2217 C CA . LEU A 1 285 ? 2.042 0.038 7.195 1.00 95.44 285 LEU A CA 1
ATOM 2218 C C . LEU A 1 285 ? 0.544 0.354 7.080 1.00 95.44 285 LEU A C 1
ATOM 2220 O O . LEU A 1 285 ? 0.059 1.268 7.743 1.00 95.44 285 LEU A O 1
ATOM 2224 N N . LEU A 1 286 ? -0.194 -0.429 6.288 1.00 97.56 286 LEU A N 1
ATOM 2225 C CA . LEU A 1 286 ? -1.639 -0.268 6.156 1.00 97.56 286 LEU A CA 1
ATOM 2226 C C . LEU A 1 286 ? -2.369 -0.536 7.477 1.00 97.56 286 LEU A C 1
ATOM 2228 O O . LEU A 1 286 ? -3.249 0.238 7.825 1.00 97.56 286 LEU A O 1
ATOM 2232 N N . CYS A 1 287 ? -1.994 -1.575 8.231 1.00 98.38 287 CYS A N 1
ATOM 2233 C CA . CYS A 1 287 ? -2.583 -1.842 9.550 1.00 98.38 287 CYS A CA 1
ATOM 2234 C C . CYS A 1 287 ? -2.398 -0.666 10.512 1.00 98.38 287 CYS A C 1
ATOM 2236 O O . CYS A 1 287 ? -3.343 -0.268 11.190 1.00 98.38 287 CYS A O 1
ATOM 2238 N N . ARG A 1 288 ? -1.190 -0.089 10.549 1.00 98.19 288 ARG A N 1
ATOM 2239 C CA . ARG A 1 288 ? -0.886 1.063 11.400 1.00 98.19 288 ARG A CA 1
ATOM 2240 C C . ARG A 1 288 ? -1.722 2.280 11.023 1.00 98.19 288 ARG A C 1
ATOM 2242 O O . ARG A 1 288 ? -2.320 2.899 11.895 1.00 98.19 288 ARG A O 1
ATOM 2249 N N . VAL A 1 289 ? -1.777 2.601 9.729 1.00 98.25 289 VAL A N 1
ATOM 2250 C CA . VAL A 1 289 ? -2.589 3.712 9.221 1.00 98.25 289 VAL A CA 1
ATOM 2251 C C . VAL A 1 289 ? -4.065 3.445 9.499 1.00 98.25 289 VAL A C 1
ATOM 2253 O O . VAL A 1 289 ? -4.704 4.265 10.136 1.00 98.25 289 VAL A O 1
ATOM 2256 N N . GLY A 1 290 ? -4.600 2.284 9.122 1.00 98.38 290 GLY A N 1
ATOM 2257 C CA . GLY A 1 290 ? -5.989 1.902 9.390 1.00 98.38 290 GLY A CA 1
ATOM 2258 C C . GLY A 1 290 ? -6.373 2.066 10.862 1.00 98.38 290 GLY A C 1
ATOM 2259 O O . GLY A 1 290 ? -7.406 2.656 11.164 1.00 98.38 290 GLY A O 1
ATOM 2260 N N . ALA A 1 291 ? -5.500 1.652 11.784 1.00 98.44 291 ALA A N 1
ATOM 2261 C CA . ALA A 1 291 ? -5.703 1.839 13.218 1.00 98.44 291 ALA A CA 1
ATOM 2262 C C . ALA A 1 291 ? -5.749 3.313 13.650 1.00 98.44 291 ALA A C 1
ATOM 2264 O O . ALA A 1 291 ? -6.540 3.658 14.518 1.00 98.44 291 ALA A O 1
ATOM 2265 N N . TYR A 1 292 ? -4.959 4.209 13.056 1.00 98.50 292 TYR A N 1
ATOM 2266 C CA . TYR A 1 292 ? -4.993 5.633 13.420 1.00 98.50 292 TYR A CA 1
ATOM 2267 C C . TYR A 1 292 ? -6.325 6.311 13.065 1.00 98.50 292 TYR A C 1
ATOM 2269 O O . TYR A 1 292 ? -6.682 7.315 13.677 1.00 98.50 292 TYR A O 1
ATOM 2277 N N . TYR A 1 293 ? -7.056 5.763 12.090 1.00 98.50 293 TYR A N 1
ATOM 2278 C CA . TYR A 1 293 ? -8.283 6.351 11.550 1.00 98.50 293 TYR A CA 1
ATOM 2279 C C . TYR A 1 293 ? -9.556 5.542 11.858 1.00 98.50 293 TYR A C 1
ATOM 2281 O O . TYR A 1 293 ? -10.648 5.993 11.520 1.00 98.50 293 TYR A O 1
ATOM 2289 N N . HIS A 1 294 ? -9.463 4.367 12.489 1.00 98.62 294 HIS A N 1
ATOM 2290 C CA . HIS A 1 294 ? -10.626 3.485 12.669 1.00 98.62 294 HIS A CA 1
ATOM 2291 C C . HIS A 1 294 ? -11.753 4.106 13.508 1.00 98.62 294 HIS A C 1
ATOM 2293 O O . HIS A 1 294 ? -12.926 3.817 13.283 1.00 98.62 294 HIS A O 1
ATOM 2299 N N . ASP A 1 295 ? -11.380 4.998 14.423 1.00 98.25 295 ASP A N 1
ATOM 2300 C CA . ASP A 1 295 ? -12.232 5.540 15.477 1.00 98.25 295 ASP A CA 1
ATOM 2301 C C . ASP A 1 295 ? -12.578 7.031 15.275 1.00 98.25 295 ASP A C 1
ATOM 2303 O O . ASP A 1 295 ? -13.065 7.705 16.186 1.00 98.25 295 ASP A O 1
ATOM 2307 N N . LEU A 1 296 ? -12.340 7.580 14.072 1.00 97.38 296 LEU A N 1
ATOM 2308 C CA . LEU A 1 296 ? -12.520 9.011 13.772 1.00 97.38 296 LEU A CA 1
ATOM 2309 C C . LEU A 1 296 ? -13.891 9.563 14.177 1.00 97.38 296 LEU A C 1
ATOM 2311 O O . LEU A 1 296 ? -13.983 10.697 14.644 1.00 97.38 296 LEU A O 1
ATOM 2315 N N . GLY A 1 297 ? -14.963 8.784 14.017 1.00 97.88 297 GLY A N 1
ATOM 2316 C CA . GLY A 1 297 ? -16.311 9.262 14.321 1.00 97.88 297 GLY A CA 1
ATOM 2317 C C . GLY A 1 297 ? -16.543 9.577 15.796 1.00 97.88 297 GLY A C 1
ATOM 2318 O O . GLY A 1 297 ? -17.442 10.352 16.113 1.00 97.88 297 GLY A O 1
ATOM 2319 N N . LYS A 1 298 ? -15.706 9.067 16.712 1.00 98.12 298 LYS A N 1
ATOM 2320 C CA . LYS A 1 298 ? -15.793 9.419 18.135 1.00 98.12 298 LYS A CA 1
ATOM 2321 C C . LYS A 1 298 ? -15.555 10.916 18.376 1.00 98.12 298 LYS A C 1
ATOM 2323 O O . LYS A 1 298 ? -16.084 11.451 19.347 1.00 98.12 298 LYS A O 1
ATOM 2328 N N . MET A 1 299 ? -14.857 11.614 17.468 1.00 96.62 299 MET A N 1
ATOM 2329 C CA . MET A 1 299 ? -14.672 13.075 17.514 1.00 96.62 299 MET A CA 1
ATOM 2330 C C . MET A 1 299 ? -15.976 13.868 17.448 1.00 96.62 299 MET A C 1
ATOM 2332 O O . MET A 1 299 ? -16.016 15.000 17.914 1.00 96.62 299 MET A O 1
ATOM 2336 N N . VAL A 1 300 ? -17.043 13.308 16.869 1.00 97.06 300 VAL A N 1
ATOM 2337 C CA . VAL A 1 300 ? -18.315 14.031 16.736 1.00 97.06 300 VAL A CA 1
ATOM 2338 C C . VAL A 1 300 ? -18.987 14.216 18.097 1.00 97.06 300 VAL A C 1
ATOM 2340 O O . VAL A 1 300 ? -19.669 15.217 18.316 1.00 97.06 300 VAL A O 1
ATOM 2343 N N . ARG A 1 301 ? -18.803 13.258 19.016 1.00 95.50 301 ARG A N 1
ATOM 2344 C CA . ARG A 1 301 ? -19.376 13.274 20.373 1.00 95.50 301 ARG A CA 1
ATOM 2345 C C . ARG A 1 301 ? -18.419 12.638 21.391 1.00 95.50 301 ARG A C 1
ATOM 2347 O O . ARG A 1 301 ? -18.742 11.583 21.951 1.00 95.50 301 ARG A O 1
ATOM 2354 N N . PRO A 1 302 ? -17.235 13.231 21.617 1.00 95.56 302 PRO A N 1
ATOM 2355 C CA . PRO A 1 302 ? -16.171 12.624 22.415 1.00 95.56 302 PRO A CA 1
ATOM 2356 C C . PRO A 1 302 ? -16.615 12.311 23.845 1.00 95.56 302 PRO A C 1
ATOM 2358 O O . PRO A 1 302 ? -16.193 11.310 24.415 1.00 95.56 302 PRO A O 1
ATOM 2361 N N . GLU A 1 303 ? -17.522 13.107 24.411 1.00 94.06 303 GLU A N 1
ATOM 2362 C CA . GLU A 1 303 ? -18.017 12.986 25.780 1.00 94.06 303 GLU A CA 1
ATOM 2363 C C . GLU A 1 303 ? -18.800 11.695 26.076 1.00 94.06 303 GLU A C 1
ATOM 2365 O O . GLU A 1 303 ? -19.048 11.397 27.246 1.00 94.06 303 GLU A O 1
ATOM 2370 N N . TYR A 1 304 ? -19.185 10.920 25.057 1.00 94.94 304 TYR A N 1
ATOM 2371 C CA . TYR A 1 304 ? -19.834 9.611 25.222 1.00 94.94 304 TYR A CA 1
ATOM 2372 C C . TYR A 1 304 ? -18.844 8.440 25.262 1.00 94.94 304 TYR A C 1
ATOM 2374 O O . TYR A 1 304 ? -19.237 7.313 25.538 1.00 94.94 304 TYR A O 1
ATOM 2382 N N . TYR A 1 305 ? -17.556 8.682 25.035 1.00 94.56 305 TYR A N 1
ATOM 2383 C CA . TYR A 1 305 ? -16.541 7.633 25.026 1.00 94.56 305 TYR A CA 1
ATOM 2384 C C . TYR A 1 305 ? -15.661 7.753 26.266 1.00 94.56 305 TYR A C 1
ATOM 2386 O O . TYR A 1 305 ? -15.104 8.815 26.549 1.00 94.56 305 TYR A O 1
ATOM 2394 N N . ILE A 1 306 ? -15.567 6.664 27.033 1.00 90.50 306 ILE A N 1
ATOM 2395 C CA . ILE A 1 306 ? -14.963 6.656 28.373 1.00 90.50 306 ILE A CA 1
ATOM 2396 C C . ILE A 1 306 ? -13.500 7.106 28.359 1.00 90.50 306 ILE A C 1
ATOM 2398 O O . ILE A 1 306 ? -13.044 7.765 29.286 1.00 90.50 306 ILE A O 1
ATOM 2402 N N . GLU A 1 307 ? -12.764 6.809 27.289 1.00 90.75 307 GLU A N 1
ATOM 2403 C CA . GLU A 1 307 ? -11.372 7.210 27.128 1.00 90.75 307 GLU A CA 1
ATOM 2404 C C . GLU A 1 307 ? -11.180 8.730 27.029 1.00 90.75 307 GLU A C 1
ATOM 2406 O O . GLU A 1 307 ? -10.095 9.213 27.343 1.00 90.75 307 GLU A O 1
ATOM 2411 N N . ASN A 1 308 ? -12.219 9.481 26.652 1.00 92.56 308 ASN A N 1
ATOM 2412 C CA . ASN A 1 308 ? -12.200 10.944 26.556 1.00 92.56 308 ASN A CA 1
ATOM 2413 C C . ASN A 1 308 ? -12.838 11.636 27.774 1.00 92.56 308 ASN A C 1
ATOM 2415 O O . ASN A 1 308 ? -12.913 12.865 27.820 1.00 92.56 308 ASN A O 1
ATOM 2419 N N . GLN A 1 309 ? -13.318 10.876 28.761 1.00 88.81 309 GLN A N 1
ATOM 2420 C CA . GLN A 1 309 ? -13.893 11.424 29.986 1.00 88.81 309 GLN A CA 1
ATOM 2421 C C . GLN A 1 309 ? -12.785 11.604 31.036 1.00 88.81 309 GLN A C 1
ATOM 2423 O O . GLN A 1 309 ? -12.254 10.637 31.572 1.00 88.81 309 GLN A O 1
ATOM 2428 N N . TYR A 1 310 ? -12.426 12.856 31.345 1.00 71.12 310 TYR A N 1
ATOM 2429 C CA . TYR A 1 310 ? -11.303 13.164 32.249 1.00 71.12 310 TYR A CA 1
ATOM 2430 C C . TYR A 1 310 ? -11.691 13.275 33.731 1.00 71.12 310 TYR A C 1
ATOM 2432 O O . TYR A 1 310 ? -10.832 13.118 34.594 1.00 71.12 310 TYR A O 1
ATOM 2440 N N . SER A 1 311 ? -12.971 13.524 34.021 1.00 66.44 311 SER A N 1
ATOM 2441 C CA . SER A 1 311 ? -13.599 13.502 35.353 1.00 66.44 311 SER A CA 1
ATOM 2442 C C . SER A 1 311 ? -14.995 14.121 35.227 1.00 66.44 311 SER A C 1
ATOM 2444 O O . SER A 1 311 ? -15.106 15.286 34.844 1.00 66.44 311 SER A O 1
ATOM 2446 N N . GLY A 1 312 ? -16.054 13.369 35.522 1.00 69.44 312 GLY A N 1
ATOM 2447 C CA . GLY A 1 312 ? -17.439 13.832 35.401 1.00 69.44 312 GLY A CA 1
ATOM 2448 C C . GLY A 1 312 ? -18.438 12.677 35.448 1.00 69.44 312 GLY A C 1
ATOM 2449 O O . GLY A 1 312 ? -18.038 11.517 35.512 1.00 69.44 312 GLY A O 1
ATOM 2450 N N . GLU A 1 313 ? -19.731 12.997 35.431 1.00 80.62 313 GLU A N 1
ATOM 2451 C CA . GLU A 1 313 ? -20.788 11.991 35.286 1.00 80.62 313 GLU A CA 1
ATOM 2452 C C . GLU A 1 313 ? -20.730 11.359 33.891 1.00 80.62 313 GLU A C 1
ATOM 2454 O O . GLU A 1 313 ? -20.548 12.055 32.884 1.00 80.62 313 GLU A O 1
ATOM 2459 N N . ASN A 1 314 ? -20.900 10.038 33.821 1.00 88.81 314 ASN A N 1
ATOM 2460 C CA . ASN A 1 314 ? -20.937 9.344 32.547 1.00 88.81 314 ASN A CA 1
ATOM 2461 C C . ASN A 1 314 ? -22.235 9.721 31.819 1.00 88.81 314 ASN A C 1
ATOM 2463 O O . ASN A 1 314 ? -23.337 9.499 32.319 1.00 88.81 314 ASN A O 1
ATOM 2467 N N . ARG A 1 315 ? -22.120 10.268 30.602 1.00 90.25 315 ARG A N 1
ATOM 2468 C CA . ARG A 1 315 ? -23.279 10.696 29.795 1.00 90.25 315 ARG A CA 1
ATOM 2469 C C . ARG A 1 315 ? -24.293 9.575 29.565 1.00 90.25 315 ARG A C 1
ATOM 2471 O O . ARG A 1 315 ? -25.482 9.850 29.413 1.00 90.25 315 ARG A O 1
ATOM 2478 N N . HIS A 1 316 ? -23.840 8.324 29.587 1.00 94.25 316 HIS A N 1
ATOM 2479 C CA . HIS A 1 316 ? -24.693 7.151 29.440 1.00 94.25 316 HIS A CA 1
ATOM 2480 C C . HIS A 1 316 ? -25.595 6.860 30.646 1.00 94.25 316 HIS A C 1
ATOM 2482 O O . HIS A 1 316 ? -26.576 6.136 30.481 1.00 94.25 316 HIS A O 1
ATOM 2488 N N . ASP A 1 317 ? -25.326 7.427 31.825 1.00 90.81 317 ASP A N 1
ATOM 2489 C CA . ASP A 1 317 ? -26.108 7.157 33.042 1.00 90.81 317 ASP A CA 1
ATOM 2490 C C . ASP A 1 317 ? -27.535 7.717 32.955 1.00 90.81 317 ASP A C 1
ATOM 2492 O O . ASP A 1 317 ? -28.459 7.182 33.563 1.00 90.81 317 ASP A O 1
ATOM 2496 N N . THR A 1 318 ? -27.732 8.758 32.141 1.00 91.06 318 THR A N 1
ATOM 2497 C CA . THR A 1 318 ? -29.036 9.408 31.913 1.00 91.06 318 THR A CA 1
ATOM 2498 C C . THR A 1 318 ? -29.795 8.863 30.699 1.00 91.06 318 THR A C 1
ATOM 2500 O O . THR A 1 318 ? -30.895 9.324 30.395 1.00 91.06 318 THR A O 1
ATOM 2503 N N . LEU A 1 319 ? -29.222 7.889 29.984 1.00 93.88 319 LEU A N 1
ATOM 2504 C CA . LEU A 1 319 ? -29.762 7.363 28.735 1.00 93.88 319 LEU A CA 1
ATOM 2505 C C . LEU A 1 319 ? -30.269 5.930 28.886 1.00 93.88 319 LEU A C 1
ATOM 2507 O O . LEU A 1 319 ? -29.708 5.114 29.616 1.00 93.88 319 LEU A O 1
ATOM 2511 N N . THR A 1 320 ? -31.291 5.593 28.095 1.00 94.56 320 THR A N 1
ATOM 2512 C CA . THR A 1 320 ? -31.695 4.190 27.922 1.00 94.56 320 THR A CA 1
ATOM 2513 C C . THR A 1 320 ? -30.570 3.386 27.270 1.00 94.56 320 THR A C 1
ATOM 2515 O O . THR A 1 320 ? -29.807 3.906 26.448 1.00 94.56 320 THR A O 1
ATOM 2518 N N . SER A 1 321 ? -30.503 2.091 27.572 1.00 95.50 321 SER A N 1
ATOM 2519 C CA . SER A 1 321 ? -29.514 1.176 26.992 1.00 95.50 321 SER A CA 1
ATOM 2520 C C . SER A 1 321 ? -29.527 1.171 25.455 1.00 95.50 321 SER A C 1
ATOM 2522 O O . SER A 1 321 ? -28.468 1.175 24.827 1.00 95.50 321 SER A O 1
ATOM 2524 N N . VAL A 1 322 ? -30.710 1.267 24.836 1.00 94.75 322 VAL A N 1
ATOM 2525 C CA . VAL A 1 322 ? -30.867 1.354 23.372 1.00 94.75 322 VAL A CA 1
ATOM 2526 C C . VAL A 1 322 ? -30.296 2.663 22.815 1.00 94.75 322 VAL A C 1
ATOM 2528 O O . VAL A 1 322 ? -29.596 2.647 21.802 1.00 94.75 322 VAL A O 1
ATOM 2531 N N . MET A 1 323 ? -30.548 3.806 23.468 1.00 95.62 323 MET A N 1
ATOM 2532 C CA . MET A 1 323 ? -29.973 5.091 23.044 1.00 95.62 323 MET A CA 1
ATOM 2533 C C . MET A 1 323 ? -28.449 5.091 23.169 1.00 95.62 323 MET A C 1
ATOM 2535 O O . MET A 1 323 ? -27.764 5.531 22.248 1.00 95.62 323 MET A O 1
ATOM 2539 N N . SER A 1 324 ? -27.921 4.556 24.269 1.00 96.88 324 SER A N 1
ATOM 2540 C CA . SER A 1 324 ? -26.482 4.421 24.482 1.00 96.88 324 SER A CA 1
ATOM 2541 C C . SER A 1 324 ? -25.831 3.551 23.410 1.00 96.88 324 SER A C 1
ATOM 2543 O O . SER A 1 324 ? -24.868 3.981 22.781 1.00 96.88 324 SER A O 1
ATOM 2545 N N . ALA A 1 325 ? -26.407 2.380 23.116 1.00 96.56 325 ALA A N 1
ATOM 2546 C CA . ALA A 1 325 ? -25.936 1.523 22.033 1.00 96.56 325 ALA A CA 1
ATOM 2547 C C . ALA A 1 325 ? -25.994 2.230 20.671 1.00 96.56 325 ALA A C 1
ATOM 2549 O O . ALA A 1 325 ? -25.058 2.122 19.885 1.00 96.56 325 ALA A O 1
ATOM 2550 N N . LYS A 1 326 ? -27.051 3.002 20.390 1.00 96.44 326 LYS A N 1
ATOM 2551 C CA . LYS A 1 326 ? -27.153 3.789 19.154 1.00 96.44 326 LYS A CA 1
ATOM 2552 C C . LYS A 1 326 ? -26.040 4.834 19.039 1.00 96.44 326 LYS A C 1
ATOM 2554 O O . LYS A 1 326 ? -25.427 4.926 17.984 1.00 96.44 326 LYS A O 1
ATOM 2559 N N . ILE A 1 327 ? -25.760 5.591 20.102 1.00 96.31 327 ILE A N 1
A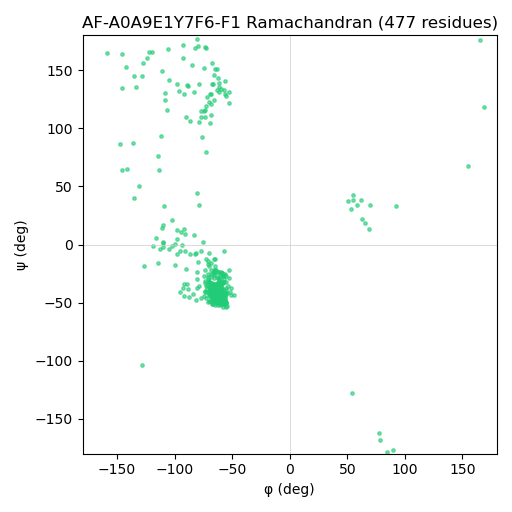TOM 2560 C CA . ILE A 1 327 ? -24.678 6.591 20.106 1.00 96.31 327 ILE A CA 1
ATOM 2561 C C . ILE A 1 327 ? -23.328 5.919 19.868 1.00 96.31 327 ILE A C 1
ATOM 2563 O O . ILE A 1 327 ? -22.595 6.356 18.988 1.00 96.31 327 ILE A O 1
ATOM 2567 N N . ILE A 1 328 ? -23.045 4.827 20.587 1.00 96.94 328 ILE A N 1
ATOM 2568 C CA . ILE A 1 328 ? -21.797 4.081 20.420 1.00 96.94 328 ILE A CA 1
ATOM 2569 C C . ILE A 1 328 ? -21.662 3.560 18.993 1.00 96.94 328 ILE A C 1
ATOM 2571 O O . ILE A 1 328 ? -20.604 3.709 18.410 1.00 96.94 328 ILE A O 1
ATOM 2575 N N . LYS A 1 329 ? -22.703 2.994 18.378 1.00 97.50 329 LYS A N 1
ATOM 2576 C CA . LYS A 1 329 ? -22.604 2.491 16.995 1.00 97.50 329 LYS A CA 1
ATOM 2577 C C . LYS A 1 329 ? -22.447 3.596 15.951 1.00 97.50 329 LYS A C 1
ATOM 2579 O O . LYS A 1 329 ? -21.864 3.352 14.896 1.00 97.50 329 LYS A O 1
ATOM 2584 N N . ASN A 1 330 ? -22.958 4.795 16.226 1.00 97.31 330 ASN A N 1
ATOM 2585 C CA . ASN A 1 330 ? -22.942 5.893 15.268 1.00 97.31 330 ASN A CA 1
ATOM 2586 C C . ASN A 1 330 ? -21.530 6.395 14.929 1.00 97.31 330 ASN A C 1
ATOM 2588 O O . ASN A 1 330 ? -21.375 6.898 13.820 1.00 97.31 330 ASN A O 1
ATOM 2592 N N . HIS A 1 331 ? -20.498 6.173 15.765 1.00 98.19 331 HIS A N 1
ATOM 2593 C CA . HIS A 1 331 ? -19.123 6.557 15.387 1.00 98.19 331 HIS A CA 1
ATOM 2594 C C . HIS A 1 331 ? -18.665 5.908 14.075 1.00 98.19 331 HIS A C 1
ATOM 2596 O O . HIS A 1 331 ? -17.822 6.463 13.383 1.00 98.19 331 HIS A O 1
ATOM 2602 N N . VAL A 1 332 ? -19.215 4.749 13.704 1.00 98.19 332 VAL A N 1
ATOM 2603 C CA . VAL A 1 332 ? -18.899 4.121 12.419 1.00 98.19 332 VAL A CA 1
ATOM 2604 C C . VAL A 1 332 ? -19.438 4.965 11.264 1.00 98.19 332 VAL A C 1
ATOM 2606 O O . VAL A 1 332 ? -18.732 5.215 10.292 1.00 98.19 332 VAL A O 1
ATOM 2609 N N . THR A 1 333 ? -20.687 5.427 11.371 1.00 97.81 333 THR A N 1
ATOM 2610 C CA . THR A 1 333 ? -21.320 6.251 10.327 1.00 97.81 333 THR A CA 1
ATOM 2611 C C . THR A 1 333 ? -20.669 7.628 10.271 1.00 97.81 333 THR A C 1
ATOM 2613 O O . THR A 1 333 ? -20.221 8.045 9.207 1.00 97.81 333 THR A O 1
ATOM 2616 N N . ASP A 1 334 ? -20.511 8.267 11.429 1.00 98.25 334 ASP A N 1
ATOM 2617 C CA . ASP A 1 334 ? -19.850 9.565 11.570 1.00 98.25 334 ASP A CA 1
ATOM 2618 C C . ASP A 1 334 ? -18.392 9.503 11.065 1.00 98.25 334 ASP A C 1
ATOM 2620 O O . ASP A 1 334 ? -17.907 10.406 10.384 1.00 98.25 334 ASP A O 1
ATOM 2624 N N . GLY A 1 335 ? -17.688 8.400 11.339 1.00 98.12 335 GLY A N 1
ATOM 2625 C CA . GLY A 1 335 ? -16.322 8.166 10.874 1.00 98.12 335 GLY A CA 1
ATOM 2626 C C . GLY A 1 335 ? -16.227 8.019 9.357 1.00 98.12 335 GLY A C 1
ATOM 2627 O O . GLY A 1 335 ? -15.319 8.581 8.748 1.00 98.12 335 GLY A O 1
ATOM 2628 N N . LEU A 1 336 ? -17.173 7.314 8.728 1.00 98.31 336 LEU A N 1
ATOM 2629 C CA . LEU A 1 336 ? -17.247 7.197 7.269 1.00 98.31 336 LEU A CA 1
ATOM 2630 C C . LEU A 1 336 ? -17.589 8.533 6.591 1.00 98.31 336 LEU A C 1
ATOM 2632 O O . LEU A 1 336 ? -17.057 8.827 5.519 1.00 98.31 336 LEU A O 1
ATOM 2636 N N . GLU A 1 337 ? -18.437 9.359 7.210 1.00 98.19 337 GLU A N 1
ATOM 2637 C CA . GLU A 1 337 ? -18.731 10.714 6.727 1.00 98.19 337 GLU A CA 1
ATOM 2638 C C . GLU A 1 337 ? -17.482 11.602 6.758 1.00 98.19 337 GLU A C 1
ATOM 2640 O O . GLU A 1 337 ? -17.138 12.207 5.740 1.00 98.19 337 GLU A O 1
ATOM 2645 N N . LEU A 1 338 ?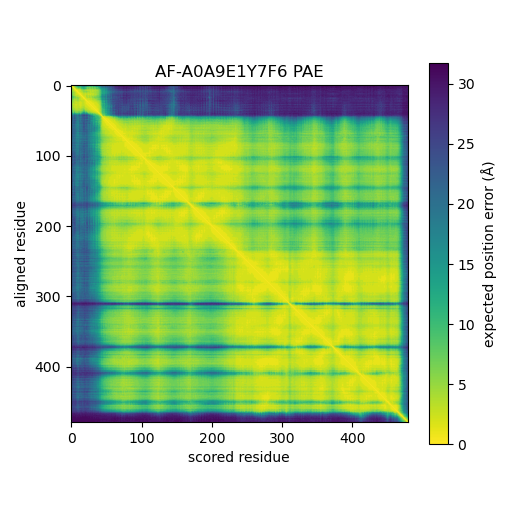 -16.742 11.596 7.871 1.00 97.88 338 LEU A N 1
ATOM 2646 C CA . LEU A 1 338 ? -15.468 12.310 8.001 1.00 97.88 338 LEU A CA 1
ATOM 2647 C C . LEU A 1 338 ? -14.408 11.788 7.021 1.00 97.88 338 LEU A C 1
ATOM 2649 O O . LEU A 1 338 ? -13.699 12.574 6.391 1.00 97.88 338 LEU A O 1
ATOM 2653 N N . ALA A 1 339 ? -14.308 10.468 6.850 1.00 97.38 339 ALA A N 1
ATOM 2654 C CA . ALA A 1 339 ? -13.396 9.859 5.885 1.00 97.38 339 ALA A CA 1
ATOM 2655 C C . ALA A 1 339 ? -13.692 10.345 4.458 1.00 97.38 339 ALA A C 1
ATOM 2657 O O . ALA A 1 339 ? -12.773 10.687 3.716 1.00 97.38 339 ALA A O 1
ATOM 2658 N N . LYS A 1 340 ? -14.974 10.446 4.089 1.00 96.81 340 LYS A N 1
ATOM 2659 C CA . LYS A 1 340 ? -15.398 10.972 2.790 1.00 96.81 340 LYS A CA 1
ATOM 2660 C C . LYS A 1 340 ? -15.111 12.468 2.644 1.00 96.81 340 LYS A C 1
ATOM 2662 O O . LYS A 1 340 ? -14.613 12.875 1.598 1.00 96.81 340 LYS A O 1
ATOM 2667 N N . GLU A 1 341 ? -15.407 13.274 3.663 1.00 96.44 341 GLU A N 1
ATOM 2668 C CA . GLU A 1 341 ? -15.160 14.726 3.665 1.00 96.44 341 GLU A CA 1
ATOM 2669 C C . GLU A 1 341 ? -13.682 15.050 3.402 1.00 96.44 341 GLU A C 1
ATOM 2671 O O . GLU A 1 341 ? -13.362 15.931 2.606 1.00 96.44 341 GLU A O 1
ATOM 2676 N N . TYR A 1 342 ? -12.778 14.280 4.008 1.00 95.06 342 TYR A N 1
ATOM 2677 C CA . TYR A 1 342 ? -11.332 14.471 3.893 1.00 95.06 342 TYR A CA 1
ATOM 2678 C C . TYR A 1 342 ? -10.670 13.615 2.807 1.00 95.06 342 TYR A C 1
ATOM 2680 O O . TYR A 1 342 ? -9.444 13.567 2.737 1.00 95.06 342 TYR A O 1
ATOM 2688 N N . SER A 1 343 ? -11.456 12.964 1.941 1.00 92.69 343 SER A N 1
ATOM 2689 C CA . SER A 1 343 ? -10.949 12.128 0.840 1.00 92.69 343 SER A CA 1
ATOM 2690 C C . SER A 1 343 ? -9.976 11.032 1.298 1.00 92.69 343 SER A C 1
ATOM 2692 O O . SER A 1 343 ? -8.989 10.735 0.623 1.00 92.69 343 SER A O 1
ATOM 2694 N N . LEU A 1 344 ? -10.249 10.424 2.456 1.00 95.06 344 LEU A N 1
ATOM 2695 C CA . LEU A 1 344 ? -9.470 9.303 2.963 1.00 95.06 344 LEU A CA 1
ATOM 2696 C C . LEU A 1 344 ? -9.592 8.118 1.988 1.00 95.06 344 LEU A C 1
ATOM 2698 O O . LEU A 1 344 ? -10.709 7.788 1.573 1.00 95.06 344 LEU A O 1
ATOM 2702 N N . PRO A 1 345 ? -8.485 7.454 1.612 1.00 94.44 345 PRO A N 1
ATOM 2703 C CA . PRO A 1 345 ? -8.556 6.351 0.668 1.00 94.44 345 PRO A CA 1
ATOM 2704 C C . PRO A 1 345 ? -9.400 5.188 1.194 1.00 94.44 345 PRO A C 1
ATOM 2706 O O . PRO A 1 345 ? -9.322 4.847 2.375 1.00 94.44 345 PRO A O 1
ATOM 2709 N N . THR A 1 346 ? -10.144 4.529 0.299 1.00 93.62 346 THR A N 1
ATOM 2710 C CA . THR A 1 346 ? -11.083 3.454 0.662 1.00 93.62 346 THR A CA 1
ATOM 2711 C C . THR A 1 346 ? -10.418 2.338 1.462 1.00 93.62 346 THR A C 1
ATOM 2713 O O . THR A 1 346 ? -10.944 1.920 2.485 1.00 93.62 346 THR A O 1
ATOM 2716 N N . ILE A 1 347 ? -9.199 1.942 1.075 1.00 95.00 347 ILE A N 1
ATOM 2717 C CA . ILE A 1 347 ? -8.436 0.899 1.773 1.00 95.00 347 ILE A CA 1
ATOM 2718 C C . ILE A 1 347 ? -8.155 1.237 3.248 1.00 95.00 347 ILE A C 1
ATOM 2720 O O . ILE A 1 347 ? -7.944 0.332 4.045 1.00 95.00 347 ILE A O 1
ATOM 2724 N N . VAL A 1 348 ? -8.154 2.522 3.622 1.00 97.88 348 VAL A N 1
ATOM 2725 C CA . VAL A 1 348 ? -8.013 2.982 5.011 1.00 97.88 348 VAL A CA 1
ATOM 2726 C C . VAL A 1 348 ? -9.386 3.155 5.660 1.00 97.88 348 VAL A C 1
ATOM 2728 O O . VAL A 1 348 ? -9.583 2.701 6.784 1.00 97.88 348 VAL A O 1
ATOM 2731 N N . SER A 1 349 ? -10.355 3.764 4.968 1.00 97.69 349 SER A N 1
ATOM 2732 C CA . SER A 1 349 ? -11.699 3.966 5.527 1.00 97.69 349 SER A CA 1
ATOM 2733 C C . SER A 1 349 ? -12.453 2.657 5.777 1.00 97.69 349 SER A C 1
ATOM 2735 O O . SER A 1 349 ? -13.311 2.622 6.652 1.00 97.69 349 SER A O 1
ATOM 2737 N N . ASP A 1 350 ? -12.121 1.573 5.071 1.00 97.81 350 ASP A N 1
ATOM 2738 C CA . ASP A 1 350 ? -12.712 0.243 5.274 1.00 97.81 350 ASP A CA 1
ATOM 2739 C C . ASP A 1 350 ? -12.449 -0.317 6.683 1.00 97.81 350 ASP A C 1
ATOM 2741 O O . ASP A 1 350 ? -13.241 -1.109 7.197 1.00 97.81 350 ASP A O 1
ATOM 2745 N N . PHE A 1 351 ? -11.395 0.142 7.369 1.00 98.69 351 PHE A N 1
ATOM 2746 C CA . PHE A 1 351 ? -11.142 -0.222 8.765 1.00 98.69 351 PHE A CA 1
ATOM 2747 C C . PHE A 1 351 ? -12.218 0.330 9.720 1.00 98.69 351 PHE A C 1
ATOM 2749 O O . PHE A 1 351 ? -12.475 -0.278 10.759 1.00 98.69 351 PHE A O 1
ATOM 2756 N N . ILE A 1 352 ? -12.891 1.433 9.369 1.00 98.69 352 ILE A N 1
ATOM 2757 C CA . ILE A 1 352 ? -13.890 2.101 10.222 1.00 98.69 352 ILE A CA 1
ATOM 2758 C C . ILE A 1 352 ? -15.120 1.212 10.473 1.00 98.69 352 ILE A C 1
ATOM 2760 O O . ILE A 1 352 ? -15.469 1.004 11.625 1.00 98.69 352 ILE A O 1
ATOM 2764 N N . PRO A 1 353 ? -15.800 0.627 9.477 1.00 98.12 353 PRO A N 1
ATOM 2765 C CA . PRO A 1 353 ? -16.912 -0.279 9.764 1.00 98.12 353 PRO A CA 1
ATOM 2766 C C . PRO A 1 353 ? -16.453 -1.691 10.147 1.00 98.12 353 PRO A C 1
ATOM 2768 O O . PRO A 1 353 ? -17.130 -2.377 10.917 1.00 98.12 353 PRO A O 1
ATOM 2771 N N . MET A 1 354 ? -15.300 -2.141 9.641 1.00 98.56 354 MET A N 1
ATOM 2772 C CA . MET A 1 354 ? -14.871 -3.530 9.813 1.00 98.56 354 MET A CA 1
ATOM 2773 C C . MET A 1 354 ? -14.228 -3.819 11.171 1.00 98.56 354 MET A C 1
ATOM 2775 O O . MET A 1 354 ? -14.279 -4.970 11.599 1.00 98.56 354 MET A O 1
ATOM 2779 N N . HIS A 1 355 ? -13.672 -2.833 11.890 1.00 98.25 355 HIS A N 1
ATOM 2780 C CA . HIS A 1 355 ? -13.005 -3.106 13.175 1.00 98.25 355 HIS A CA 1
ATOM 2781 C C . HIS A 1 355 ? -13.957 -3.669 14.245 1.00 98.25 355 HIS A C 1
ATOM 2783 O O . HIS A 1 355 ? -13.544 -4.466 15.089 1.00 98.25 355 HIS A O 1
ATOM 2789 N N . HIS A 1 356 ? -15.248 -3.331 14.176 1.00 97.50 356 HIS A N 1
ATOM 2790 C CA . HIS A 1 356 ? -16.291 -3.953 14.993 1.00 97.50 356 HIS A CA 1
ATOM 2791 C C . HIS A 1 356 ? -17.092 -5.028 14.262 1.00 97.50 356 HIS A C 1
ATOM 2793 O O . HIS A 1 356 ? -17.757 -5.830 14.924 1.00 97.50 356 HIS A O 1
ATOM 2799 N N . GLY A 1 357 ? -17.047 -5.073 12.931 1.00 97.31 357 GLY A N 1
ATOM 2800 C CA . GLY A 1 357 ? -17.795 -6.036 12.139 1.00 97.31 357 GLY A CA 1
ATOM 2801 C C . GLY A 1 357 ? -19.285 -6.011 12.478 1.00 97.31 357 GLY A C 1
ATOM 2802 O O . GLY A 1 357 ? -19.923 -4.964 12.532 1.00 97.31 357 GLY A O 1
ATOM 2803 N N . THR A 1 358 ? -19.838 -7.182 12.773 1.00 97.25 358 THR A N 1
ATOM 2804 C CA . THR A 1 358 ? -21.242 -7.352 13.189 1.00 97.25 358 THR A CA 1
ATOM 2805 C C . THR A 1 358 ? -21.339 -7.735 14.663 1.00 97.25 358 THR A C 1
ATOM 2807 O O . THR A 1 358 ? -22.185 -8.532 15.065 1.00 97.25 358 THR A O 1
ATOM 2810 N N . THR A 1 359 ? -20.415 -7.240 15.485 1.00 96.75 359 THR A N 1
ATOM 2811 C CA . THR A 1 359 ? -20.410 -7.538 16.921 1.00 96.75 359 THR A CA 1
ATOM 2812 C C . THR A 1 359 ? -21.543 -6.810 17.639 1.00 96.75 359 THR A C 1
ATOM 2814 O O . THR A 1 359 ? -22.228 -5.961 17.067 1.00 96.75 359 THR A O 1
ATOM 2817 N N . ARG A 1 360 ? -21.779 -7.164 18.901 1.00 95.50 360 ARG A N 1
ATOM 2818 C CA . ARG A 1 360 ? -22.811 -6.553 19.737 1.00 95.50 360 ARG A CA 1
ATOM 2819 C C . ARG A 1 360 ? -22.181 -5.612 20.754 1.00 95.50 360 ARG A C 1
ATOM 2821 O O . ARG A 1 360 ? -21.150 -5.940 21.342 1.00 95.50 360 ARG A O 1
ATOM 2828 N N . VAL A 1 361 ? -22.831 -4.481 21.010 1.00 95.94 361 VAL A N 1
ATOM 2829 C CA . VAL A 1 361 ? -22.502 -3.575 22.117 1.00 95.94 361 VAL A CA 1
ATOM 2830 C C . VAL A 1 361 ? -22.947 -4.227 23.434 1.00 95.94 361 VAL A C 1
ATOM 2832 O O . VAL A 1 361 ? -24.021 -3.956 23.971 1.00 95.94 361 VAL A O 1
ATOM 2835 N N . GLU A 1 362 ? -22.124 -5.159 23.917 1.00 93.75 362 GLU A N 1
ATOM 2836 C CA . GLU A 1 362 ? -22.492 -6.157 24.930 1.00 93.75 362 GLU A CA 1
ATOM 2837 C C . GLU A 1 362 ? -22.939 -5.556 26.267 1.00 93.75 362 GLU A C 1
ATOM 2839 O O . GLU A 1 362 ? -23.897 -6.041 26.864 1.00 93.75 362 GLU A O 1
ATOM 2844 N N . TYR A 1 363 ? -22.270 -4.498 26.736 1.00 92.88 363 TYR A N 1
ATOM 2845 C CA . TYR A 1 363 ? -22.571 -3.880 28.031 1.00 92.88 363 TYR A CA 1
ATOM 2846 C C . TYR A 1 363 ? -24.012 -3.354 28.089 1.00 92.88 363 TYR A C 1
ATOM 2848 O O . TYR A 1 363 ? -24.777 -3.729 28.977 1.00 92.88 363 TYR A O 1
ATOM 2856 N N . PHE A 1 364 ? -24.411 -2.545 27.104 1.00 95.56 364 PHE A N 1
ATOM 2857 C CA . PHE A 1 364 ? -25.762 -1.988 27.056 1.00 95.56 364 PHE A CA 1
ATOM 2858 C C . PHE A 1 364 ? -26.815 -3.045 26.717 1.00 95.56 364 PHE A C 1
ATOM 2860 O O . PHE A 1 364 ? -27.933 -2.948 27.209 1.00 95.56 364 PHE A O 1
ATOM 2867 N N . TYR A 1 365 ? -26.470 -4.081 25.948 1.00 95.69 365 TYR A N 1
ATOM 2868 C CA . TYR A 1 365 ? -27.388 -5.197 25.715 1.00 95.69 365 TYR A CA 1
ATOM 2869 C C . TYR A 1 365 ? -27.729 -5.936 27.016 1.00 95.69 365 TYR A C 1
ATOM 2871 O O . TYR A 1 365 ? -28.897 -6.182 27.303 1.00 95.69 365 TYR A O 1
ATOM 2879 N N . ARG A 1 366 ? -26.723 -6.242 27.845 1.00 94.19 366 ARG A N 1
ATOM 2880 C CA . ARG A 1 366 ? -26.946 -6.888 29.149 1.00 94.19 366 ARG A CA 1
ATOM 2881 C C . ARG A 1 366 ? -27.733 -6.003 30.104 1.00 94.19 366 ARG A C 1
ATOM 2883 O O . ARG A 1 366 ? -28.671 -6.489 30.719 1.00 94.19 366 ARG A O 1
ATOM 2890 N N . LYS A 1 367 ? -27.402 -4.710 30.165 1.00 93.06 367 LYS A N 1
ATOM 2891 C CA . LYS A 1 367 ? -28.157 -3.737 30.965 1.00 93.06 367 LYS A CA 1
ATOM 2892 C C . LYS A 1 367 ? -29.628 -3.674 30.532 1.00 93.06 367 LYS A C 1
ATOM 2894 O O . LYS A 1 367 ? -30.511 -3.645 31.376 1.00 93.06 367 LYS A O 1
ATOM 2899 N N . ALA A 1 368 ? -29.901 -3.722 29.227 1.00 94.12 368 ALA A N 1
ATOM 2900 C CA . ALA A 1 368 ? -31.269 -3.780 28.716 1.00 94.12 368 ALA A CA 1
ATOM 2901 C C . ALA A 1 368 ? -31.998 -5.068 29.135 1.00 94.12 368 ALA A C 1
ATOM 2903 O O . ALA A 1 368 ? -33.167 -4.998 29.488 1.00 94.12 368 ALA A O 1
ATOM 2904 N N . LEU A 1 369 ? -31.317 -6.223 29.131 1.00 93.50 369 LEU A N 1
ATOM 2905 C CA . LEU A 1 369 ? -31.902 -7.500 29.566 1.00 93.50 369 LEU A CA 1
ATOM 2906 C C . LEU A 1 369 ? -32.241 -7.538 31.063 1.00 93.50 369 LEU A C 1
ATOM 2908 O O . LEU A 1 369 ? -33.151 -8.256 31.467 1.00 93.50 369 LEU A O 1
ATOM 2912 N N . GLU A 1 370 ? -31.507 -6.789 31.886 1.00 92.12 370 GLU A N 1
ATOM 2913 C CA . GLU A 1 370 ? -31.817 -6.629 33.312 1.00 92.12 370 GLU A CA 1
ATOM 2914 C C . GLU A 1 370 ? -33.084 -5.779 33.534 1.00 92.12 370 GLU A C 1
ATOM 2916 O O . GLU A 1 370 ? -33.786 -5.974 34.526 1.00 92.12 370 GLU A O 1
ATOM 2921 N N . GLU A 1 371 ? -33.391 -4.864 32.608 1.00 87.88 371 GLU A N 1
ATOM 2922 C CA . GLU A 1 371 ? -34.558 -3.971 32.650 1.00 87.88 371 GLU A CA 1
ATOM 2923 C C . GLU A 1 371 ? -35.810 -4.599 31.997 1.00 87.88 371 GLU A C 1
ATOM 2925 O O . GLU A 1 371 ? -36.921 -4.427 32.503 1.00 87.88 371 GLU A O 1
ATOM 2930 N N . ASP A 1 372 ? -35.647 -5.341 30.896 1.00 85.56 372 ASP A N 1
ATOM 2931 C CA . ASP A 1 372 ? -36.714 -6.031 30.158 1.00 85.56 372 ASP A CA 1
ATOM 2932 C C . ASP A 1 372 ? -36.199 -7.357 29.567 1.00 85.56 372 ASP A C 1
ATOM 2934 O O . ASP A 1 372 ? -35.163 -7.412 28.917 1.00 85.56 372 ASP A O 1
ATOM 2938 N N . ASN A 1 373 ? -36.960 -8.445 29.707 1.00 78.69 373 ASN A N 1
ATOM 2939 C CA . ASN A 1 373 ? -36.605 -9.747 29.129 1.00 78.69 373 ASN A CA 1
ATOM 2940 C C . ASN A 1 373 ? -36.863 -9.846 27.609 1.00 78.69 373 ASN A C 1
ATOM 2942 O O . ASN A 1 373 ? -36.536 -10.867 27.002 1.00 78.69 373 ASN A O 1
ATOM 2946 N N . LYS A 1 374 ? -37.476 -8.833 26.981 1.00 84.94 374 LYS A N 1
ATOM 2947 C CA . LYS A 1 374 ? -37.783 -8.798 25.540 1.00 84.94 374 LYS A CA 1
ATOM 2948 C C . LYS A 1 374 ? -36.977 -7.723 24.808 1.00 84.94 374 LYS A C 1
ATOM 2950 O O . LYS A 1 374 ? -37.536 -6.789 24.240 1.00 84.94 374 LYS A O 1
ATOM 2955 N N . VAL A 1 375 ? -35.658 -7.886 24.785 1.00 90.19 375 VAL A N 1
ATOM 2956 C CA . VAL A 1 375 ? -34.747 -6.992 24.055 1.00 90.19 375 VAL A CA 1
ATOM 2957 C C . VAL A 1 375 ? -34.507 -7.509 22.639 1.00 90.19 375 VAL A C 1
ATOM 2959 O O . VAL A 1 375 ? -34.147 -8.668 22.446 1.00 90.19 375 VAL A O 1
ATOM 2962 N N . ASP A 1 376 ? -34.668 -6.638 21.643 1.00 91.81 376 ASP A N 1
ATOM 2963 C CA . ASP A 1 376 ? -34.262 -6.921 20.266 1.00 91.81 376 ASP A CA 1
ATOM 2964 C C . ASP A 1 376 ? -32.739 -6.777 20.122 1.00 91.81 376 ASP A C 1
ATOM 2966 O O . ASP A 1 376 ? -32.185 -5.676 20.171 1.00 91.81 376 ASP A O 1
ATOM 2970 N N . GLU A 1 377 ? -32.052 -7.904 19.934 1.00 91.44 377 GLU A N 1
ATOM 2971 C CA . GLU A 1 377 ? -30.596 -7.972 19.801 1.00 91.44 377 GLU A CA 1
ATOM 2972 C C . GLU A 1 377 ? -30.055 -7.112 18.645 1.00 91.44 377 GLU A C 1
ATOM 2974 O O . GLU A 1 377 ? -28.979 -6.516 18.767 1.00 91.44 377 GLU A O 1
ATOM 2979 N N . VAL A 1 378 ? -30.817 -6.970 17.553 1.00 93.19 378 VAL A N 1
ATOM 2980 C CA . VAL A 1 378 ? -30.407 -6.210 16.359 1.00 93.19 378 VAL A CA 1
ATOM 2981 C C . VAL A 1 378 ? -30.158 -4.738 16.699 1.00 93.19 378 VAL A C 1
ATOM 2983 O O . VAL A 1 378 ? -29.261 -4.095 16.143 1.00 93.19 378 VAL A O 1
ATOM 2986 N N . GLN A 1 379 ? -30.874 -4.196 17.689 1.00 94.56 379 GLN A N 1
ATOM 2987 C CA . GLN A 1 379 ? -30.686 -2.817 18.146 1.00 94.56 379 GLN A CA 1
ATOM 2988 C C . GLN A 1 379 ? -29.295 -2.574 18.747 1.00 94.56 379 GLN A C 1
ATOM 2990 O O . GLN A 1 379 ? -28.803 -1.444 18.713 1.00 94.56 379 GLN A O 1
ATOM 2995 N N . PHE A 1 380 ? -28.605 -3.622 19.196 1.00 97.06 380 PHE A N 1
ATOM 2996 C CA . PHE A 1 380 ? -27.284 -3.555 19.824 1.00 97.06 380 PHE A CA 1
ATOM 2997 C C . PHE A 1 380 ? -26.161 -4.030 18.901 1.00 97.06 380 PHE A C 1
ATOM 2999 O O . PHE A 1 380 ? -24.994 -3.931 19.273 1.00 97.06 380 PHE A O 1
ATOM 3006 N N . GLN A 1 381 ? -26.482 -4.517 17.702 1.00 96.44 381 GLN A N 1
ATOM 3007 C CA . GLN A 1 381 ? -25.501 -5.035 16.755 1.00 96.44 381 GLN A CA 1
ATOM 3008 C C . GLN A 1 381 ? -24.959 -3.934 15.835 1.00 96.44 381 GLN A C 1
ATOM 3010 O O . GLN A 1 381 ? -25.721 -3.084 15.357 1.00 96.44 381 GLN A O 1
ATOM 3015 N N . TYR A 1 382 ? -23.644 -3.933 15.600 1.00 97.50 382 TYR A N 1
ATOM 3016 C CA . TYR A 1 382 ? -23.009 -3.111 14.568 1.00 97.50 382 TYR A CA 1
ATOM 3017 C C . TYR A 1 382 ? -23.466 -3.559 13.170 1.00 97.50 382 TYR A C 1
ATOM 3019 O O . TYR A 1 382 ? -23.689 -4.753 12.954 1.00 97.50 382 TYR A O 1
ATOM 3027 N N . PRO A 1 383 ? -23.599 -2.627 12.211 1.00 94.06 383 PRO A N 1
ATOM 3028 C CA . PRO A 1 383 ? -24.118 -2.941 10.879 1.00 94.06 383 PRO A CA 1
ATOM 3029 C C . PRO A 1 383 ? -23.150 -3.761 10.009 1.00 94.06 383 PRO A C 1
ATOM 3031 O O . PRO A 1 383 ? -23.574 -4.315 8.997 1.00 94.06 383 PRO A O 1
ATOM 3034 N N . GLY A 1 384 ? -21.871 -3.863 10.382 1.00 95.44 384 GLY A N 1
ATOM 3035 C CA . GLY A 1 384 ? -20.836 -4.459 9.540 1.00 95.44 384 GLY A CA 1
ATOM 3036 C C . GLY A 1 384 ? -20.360 -3.531 8.415 1.00 95.44 384 GLY A C 1
ATOM 3037 O O . GLY A 1 384 ? -20.589 -2.321 8.482 1.00 95.44 384 GLY A O 1
ATOM 3038 N N . PRO A 1 385 ? -19.699 -4.087 7.380 1.00 97.69 385 PRO A N 1
ATOM 3039 C CA . PRO A 1 385 ? -19.479 -5.521 7.136 1.00 97.69 385 PRO A CA 1
ATOM 3040 C C . PRO A 1 385 ? -18.428 -6.147 8.065 1.00 97.69 385 PRO A C 1
ATOM 3042 O O . PRO A 1 385 ? -17.730 -5.447 8.794 1.00 97.69 385 PRO A O 1
ATOM 3045 N N . LYS A 1 386 ? -18.311 -7.480 8.047 1.00 98.44 386 LYS A N 1
ATOM 3046 C CA . LYS A 1 386 ? -17.201 -8.187 8.704 1.00 98.44 386 LYS A CA 1
ATOM 3047 C C . LYS A 1 386 ? -15.870 -7.885 7.989 1.00 98.44 386 LYS A C 1
ATOM 3049 O O . LYS A 1 386 ? -15.887 -7.574 6.799 1.00 98.44 386 LYS A O 1
ATOM 3054 N N . PRO A 1 387 ? -14.723 -8.013 8.680 1.00 98.19 387 PRO A N 1
ATOM 3055 C CA . PRO A 1 387 ? -13.414 -7.954 8.046 1.00 98.19 387 PRO A CA 1
ATOM 3056 C C . PRO A 1 387 ? -13.293 -8.933 6.881 1.00 98.19 387 PRO A C 1
ATOM 3058 O O . PRO A 1 387 ? -13.579 -10.122 7.032 1.00 98.19 387 PRO A O 1
ATOM 3061 N N . ASN A 1 388 ? -12.810 -8.435 5.747 1.00 96.88 388 ASN A N 1
ATOM 3062 C CA . ASN A 1 388 ? -12.616 -9.212 4.522 1.00 96.88 388 ASN A CA 1
ATOM 3063 C C . ASN A 1 388 ? -11.146 -9.259 4.054 1.00 96.88 388 ASN A C 1
ATOM 3065 O O . ASN A 1 388 ? -10.817 -9.922 3.072 1.00 96.88 388 ASN A O 1
ATOM 3069 N N . THR A 1 389 ? -10.241 -8.595 4.775 1.00 97.31 389 THR A N 1
ATOM 3070 C CA . THR A 1 389 ? -8.787 -8.628 4.552 1.00 97.31 389 THR A CA 1
ATOM 3071 C C . THR A 1 389 ? -8.067 -9.058 5.823 1.00 97.31 389 THR A C 1
ATOM 3073 O O . THR A 1 389 ? -8.622 -8.963 6.921 1.00 97.31 389 THR A O 1
ATOM 3076 N N . LYS A 1 390 ? -6.817 -9.530 5.703 1.00 98.19 390 LYS A N 1
ATOM 3077 C CA . LYS A 1 390 ? -6.012 -9.880 6.886 1.00 98.19 390 LYS A CA 1
ATOM 3078 C C . LYS A 1 390 ? -5.817 -8.665 7.781 1.00 98.19 390 LYS A C 1
ATOM 3080 O O . LYS A 1 390 ? -5.897 -8.781 8.995 1.00 98.19 390 LYS A O 1
ATOM 3085 N N . GLU A 1 391 ? -5.604 -7.505 7.175 1.00 98.50 391 GLU A N 1
ATOM 3086 C CA . GLU A 1 391 ? -5.315 -6.253 7.856 1.00 98.50 391 GLU A CA 1
ATOM 3087 C C . GLU A 1 391 ? -6.512 -5.738 8.671 1.00 98.50 391 GLU A C 1
ATOM 3089 O O . GLU A 1 391 ? -6.354 -5.390 9.842 1.00 98.50 391 GLU A O 1
ATOM 3094 N N . THR A 1 392 ? -7.726 -5.770 8.111 1.00 98.56 392 THR A N 1
ATOM 3095 C CA . THR A 1 392 ? -8.948 -5.404 8.855 1.00 98.56 392 THR A CA 1
ATOM 3096 C C . THR A 1 392 ? -9.275 -6.427 9.949 1.00 98.56 392 THR A C 1
ATOM 3098 O O . THR A 1 392 ? -9.735 -6.054 11.029 1.00 98.56 392 THR A O 1
ATOM 3101 N N . GLY A 1 393 ? -8.970 -7.711 9.720 1.00 98.38 393 GLY A N 1
ATOM 3102 C CA . GLY A 1 393 ? -9.092 -8.766 10.731 1.00 98.38 393 GLY A CA 1
ATOM 3103 C C . GLY A 1 393 ? -8.107 -8.594 11.891 1.00 98.38 393 GLY A C 1
ATOM 3104 O O . GLY A 1 393 ? -8.491 -8.747 13.050 1.00 98.38 393 GLY A O 1
ATOM 3105 N N . ILE A 1 394 ? -6.860 -8.213 11.593 1.00 98.75 394 ILE A N 1
ATOM 3106 C CA . ILE A 1 394 ? -5.851 -7.854 12.598 1.00 98.75 394 ILE A CA 1
ATOM 3107 C C . ILE A 1 394 ? -6.359 -6.692 13.448 1.00 98.75 394 ILE A C 1
ATOM 3109 O O . ILE A 1 394 ? -6.331 -6.805 14.672 1.00 98.75 394 ILE A O 1
ATOM 3113 N N . LEU A 1 395 ? -6.872 -5.618 12.831 1.00 98.69 395 LEU A N 1
ATOM 3114 C CA . LEU A 1 395 ? -7.371 -4.473 13.594 1.00 98.69 395 LEU A CA 1
ATOM 3115 C C . LEU A 1 395 ? -8.495 -4.878 14.555 1.00 98.69 395 LEU A C 1
ATOM 3117 O O . LEU A 1 395 ? -8.433 -4.526 15.728 1.00 98.69 395 LEU A O 1
ATOM 3121 N N . MET A 1 396 ? -9.477 -5.662 14.093 1.00 98.50 396 MET A N 1
ATOM 3122 C CA . MET A 1 396 ? -10.566 -6.151 14.949 1.00 98.50 396 MET A CA 1
ATOM 3123 C C . MET A 1 396 ? -10.049 -6.904 16.187 1.00 98.50 396 MET A C 1
ATOM 3125 O O . MET A 1 396 ? -10.629 -6.801 17.273 1.00 98.50 396 MET A O 1
ATOM 3129 N N . ILE A 1 397 ? -8.992 -7.705 16.025 1.00 98.44 397 ILE A N 1
ATOM 3130 C CA . ILE A 1 397 ? -8.380 -8.447 17.130 1.00 98.44 397 ILE A CA 1
ATOM 3131 C C . ILE A 1 397 ? -7.644 -7.481 18.060 1.00 98.44 397 ILE A C 1
ATOM 3133 O O . ILE A 1 397 ? -7.867 -7.532 19.267 1.00 98.44 397 ILE A O 1
ATOM 3137 N N . CYS A 1 398 ? -6.797 -6.603 17.517 1.00 98.19 398 CYS A N 1
ATOM 3138 C CA . CYS A 1 398 ? -6.016 -5.643 18.297 1.00 98.19 398 CYS A CA 1
ATOM 3139 C C . CYS A 1 398 ? -6.911 -4.719 19.127 1.00 98.19 398 CYS A C 1
ATOM 3141 O O . CYS A 1 398 ? -6.659 -4.572 20.318 1.00 98.19 398 CYS A O 1
ATOM 3143 N N . GLU A 1 399 ? -7.976 -4.184 18.530 1.00 96.44 399 GLU A N 1
ATOM 3144 C CA . GLU A 1 399 ? -8.970 -3.338 19.198 1.00 96.44 399 GLU A CA 1
ATOM 3145 C C . GLU A 1 399 ? -9.610 -4.056 20.393 1.00 96.44 399 GLU A C 1
ATOM 3147 O O . GLU A 1 399 ? -9.639 -3.561 21.518 1.00 96.44 399 GLU A O 1
ATOM 3152 N N . ALA A 1 400 ? -10.070 -5.290 20.176 1.00 95.62 400 ALA A N 1
ATOM 3153 C CA . ALA A 1 400 ? -10.713 -6.074 21.223 1.00 95.62 400 ALA A CA 1
ATOM 3154 C C . ALA A 1 400 ? -9.741 -6.487 22.343 1.00 95.62 400 ALA A C 1
ATOM 3156 O O . ALA A 1 400 ? -10.137 -6.571 23.506 1.00 95.62 400 ALA A O 1
ATOM 3157 N N . VAL A 1 401 ? -8.486 -6.780 21.993 1.00 96.38 401 VAL A N 1
ATOM 3158 C CA . VAL A 1 401 ? -7.447 -7.180 22.947 1.00 96.38 401 VAL A CA 1
ATOM 3159 C C . VAL A 1 401 ? -6.977 -5.994 23.780 1.00 96.38 401 VAL A C 1
ATOM 3161 O O . VAL A 1 401 ? -6.877 -6.148 24.994 1.00 96.38 401 VAL A O 1
ATOM 3164 N N . GLU A 1 402 ? -6.712 -4.834 23.173 1.00 93.88 402 GLU A N 1
ATOM 3165 C CA . GLU A 1 402 ? -6.303 -3.619 23.893 1.00 93.88 402 GLU A CA 1
ATOM 3166 C C . GLU A 1 402 ? -7.342 -3.278 24.965 1.00 93.88 402 GLU A C 1
ATOM 3168 O O . GLU A 1 402 ? -7.015 -3.261 26.157 1.00 93.88 402 GLU A O 1
ATOM 3173 N N . ALA A 1 403 ? -8.614 -3.172 24.561 1.00 88.81 403 ALA A N 1
ATOM 3174 C CA . ALA A 1 403 ? -9.698 -2.807 25.462 1.00 88.81 403 ALA A CA 1
ATOM 3175 C C . ALA A 1 403 ? -9.862 -3.822 26.608 1.00 88.81 403 ALA A C 1
ATOM 3177 O O . ALA A 1 403 ? -10.081 -3.453 27.767 1.00 88.81 403 ALA A O 1
ATOM 3178 N N . ALA A 1 404 ? -9.724 -5.119 26.309 1.00 91.12 404 ALA A N 1
ATOM 3179 C CA . ALA A 1 404 ? -9.822 -6.177 27.309 1.00 91.12 404 ALA A CA 1
ATOM 3180 C C . ALA A 1 404 ? -8.634 -6.178 28.284 1.00 91.12 404 ALA A C 1
ATOM 3182 O O . ALA A 1 404 ? -8.838 -6.319 29.492 1.00 91.12 404 ALA A O 1
ATOM 3183 N N . VAL A 1 405 ? -7.405 -5.999 27.795 1.00 90.38 405 VAL A N 1
ATOM 3184 C CA . VAL A 1 405 ? -6.194 -5.997 28.628 1.00 90.38 405 VAL A CA 1
ATOM 3185 C C . VAL A 1 405 ? -6.144 -4.758 29.519 1.00 90.38 405 VAL A C 1
ATOM 3187 O O . VAL A 1 405 ? -5.815 -4.878 30.699 1.00 90.38 405 VAL A O 1
ATOM 3190 N N . ARG A 1 406 ? -6.572 -3.594 29.019 1.00 85.81 406 ARG A N 1
ATOM 3191 C CA . ARG A 1 406 ? -6.657 -2.350 29.799 1.00 85.81 406 ARG A CA 1
ATOM 3192 C C . ARG A 1 406 ? -7.568 -2.464 31.029 1.00 85.81 406 ARG A C 1
ATOM 3194 O O . ARG A 1 406 ? -7.375 -1.739 32.001 1.00 85.81 406 ARG A O 1
ATOM 3201 N N . SER A 1 407 ? -8.527 -3.392 31.016 1.00 84.75 407 SER A N 1
ATOM 3202 C CA . SER A 1 407 ? -9.434 -3.658 32.143 1.00 84.75 407 SER A CA 1
ATOM 3203 C C . SER A 1 407 ? -8.852 -4.572 33.238 1.00 84.75 407 SER A C 1
ATOM 3205 O O . SER A 1 407 ? -9.463 -4.739 34.298 1.00 84.75 407 SER A O 1
ATOM 3207 N N . ILE A 1 408 ? -7.676 -5.172 33.020 1.00 87.81 408 ILE A N 1
ATOM 3208 C CA . ILE A 1 408 ? -7.033 -6.064 33.990 1.00 87.81 408 ILE A CA 1
ATOM 3209 C C . ILE A 1 408 ? -6.394 -5.215 35.099 1.00 87.81 408 ILE A C 1
ATOM 3211 O O . ILE A 1 408 ? -5.441 -4.485 34.855 1.00 87.81 408 ILE A O 1
ATOM 3215 N N . LYS A 1 409 ? -6.895 -5.339 36.338 1.00 83.31 409 LYS A N 1
ATOM 3216 C CA . LYS A 1 409 ? -6.402 -4.565 37.500 1.00 83.31 409 LYS A CA 1
ATOM 3217 C C . LYS A 1 409 ? -4.905 -4.753 37.775 1.00 83.31 409 LYS A C 1
ATOM 3219 O O . LYS A 1 409 ? -4.226 -3.796 38.120 1.00 83.31 409 LYS A O 1
ATOM 3224 N N . GLU A 1 410 ? -4.415 -5.982 37.631 1.00 85.50 410 GLU A N 1
ATOM 3225 C CA . GLU A 1 410 ? -3.016 -6.361 37.859 1.00 85.50 410 GLU A CA 1
ATOM 3226 C C . GLU A 1 410 ? -2.568 -7.284 36.719 1.00 85.50 410 GLU A C 1
ATOM 3228 O O . GLU A 1 410 ? -2.757 -8.511 36.804 1.00 85.50 410 GLU A O 1
ATOM 3233 N N . PRO A 1 411 ? -2.082 -6.703 35.608 1.00 83.94 411 PRO A N 1
ATOM 3234 C CA . PRO A 1 411 ? -1.698 -7.469 34.438 1.00 83.94 411 PRO A CA 1
ATOM 3235 C C . PRO A 1 411 ? -0.403 -8.239 34.710 1.00 83.94 411 PRO A C 1
ATOM 3237 O O . PRO A 1 411 ? 0.617 -7.670 35.086 1.00 83.94 411 PRO A O 1
ATOM 3240 N N . ASP A 1 412 ? -0.448 -9.546 34.472 1.00 88.25 412 ASP A N 1
ATOM 3241 C CA . ASP A 1 412 ? 0.730 -10.399 34.349 1.00 88.25 412 ASP A CA 1
ATOM 3242 C C . ASP A 1 412 ? 0.706 -11.094 32.984 1.00 88.25 412 ASP A C 1
ATOM 3244 O O . ASP A 1 412 ? -0.310 -11.087 32.279 1.00 88.25 412 ASP A O 1
ATOM 3248 N N . ILE A 1 413 ? 1.837 -11.676 32.587 1.00 88.00 413 ILE A N 1
ATOM 3249 C CA . ILE A 1 413 ? 1.979 -12.231 31.240 1.00 88.00 413 ILE A CA 1
ATOM 3250 C C . ILE A 1 413 ? 0.997 -13.381 30.974 1.00 88.00 413 ILE A C 1
ATOM 3252 O O . ILE A 1 413 ? 0.466 -13.474 29.871 1.00 88.00 413 ILE A O 1
ATOM 3256 N N . MET A 1 414 ? 0.694 -14.203 31.986 1.00 89.25 414 MET A N 1
ATOM 3257 C CA . MET A 1 414 ? -0.218 -15.341 31.850 1.00 89.25 414 MET A CA 1
ATOM 3258 C C . MET A 1 414 ? -1.665 -14.873 31.699 1.00 89.25 414 MET A C 1
ATOM 3260 O O . MET A 1 414 ? -2.403 -15.400 30.868 1.00 89.25 414 MET A O 1
ATOM 3264 N N . LYS A 1 415 ? -2.076 -13.850 32.459 1.00 91.75 415 LYS A N 1
ATOM 3265 C CA . LYS A 1 415 ? -3.402 -13.232 32.335 1.00 91.75 415 LYS A CA 1
ATOM 3266 C C . LYS A 1 415 ? -3.584 -12.559 30.981 1.00 91.75 415 LYS A C 1
ATOM 3268 O O . LYS A 1 415 ? -4.657 -12.687 30.396 1.00 91.75 415 LYS A O 1
ATOM 3273 N N . ILE A 1 416 ? -2.562 -11.861 30.482 1.00 92.06 416 ILE A N 1
ATOM 3274 C CA . ILE A 1 416 ? -2.615 -11.250 29.149 1.00 92.06 416 ILE A CA 1
ATOM 3275 C C . ILE A 1 416 ? -2.707 -12.328 28.075 1.00 92.06 416 ILE A C 1
ATOM 3277 O O . ILE A 1 416 ? -3.578 -12.238 27.215 1.00 92.06 416 ILE A O 1
ATOM 3281 N N . GLU A 1 417 ? -1.862 -13.358 28.132 1.00 93.50 417 GLU A N 1
ATOM 3282 C CA . GLU A 1 417 ? -1.896 -14.445 27.153 1.00 93.50 417 GLU A CA 1
ATOM 3283 C C . GLU A 1 417 ? -3.266 -15.134 27.123 1.00 93.50 417 GLU A C 1
ATOM 3285 O O . GLU A 1 417 ? -3.879 -15.247 26.060 1.00 93.50 417 GLU A O 1
ATOM 3290 N N . ALA A 1 418 ? -3.800 -15.494 28.292 1.00 94.44 418 ALA A N 1
ATOM 3291 C CA . ALA A 1 418 ? -5.124 -16.093 28.404 1.00 94.44 418 ALA A CA 1
ATOM 3292 C C . ALA A 1 418 ? -6.238 -15.159 27.898 1.00 94.44 418 ALA A C 1
ATOM 3294 O O . ALA A 1 418 ? -7.214 -15.623 27.303 1.00 94.44 418 ALA A O 1
ATOM 3295 N N . MET A 1 419 ? -6.106 -13.844 28.109 1.00 94.94 419 MET A N 1
ATOM 3296 C CA . MET A 1 419 ? -7.054 -12.862 27.581 1.00 94.94 419 MET A CA 1
ATOM 3297 C C . MET A 1 419 ? -7.002 -12.800 26.052 1.00 94.94 419 MET A C 1
ATOM 3299 O O . MET A 1 419 ? -8.055 -12.796 25.416 1.00 94.94 419 MET A O 1
ATOM 3303 N N . ILE A 1 420 ? -5.808 -12.806 25.453 1.00 96.25 420 ILE A N 1
ATOM 3304 C CA . ILE A 1 420 ? -5.644 -12.831 23.994 1.00 96.25 420 ILE A CA 1
ATOM 3305 C C . ILE A 1 420 ? -6.305 -14.082 23.411 1.00 96.25 420 ILE A C 1
ATOM 3307 O O . ILE A 1 420 ? -7.137 -13.965 22.509 1.00 96.25 420 ILE A O 1
ATOM 3311 N N . ASP A 1 421 ? -5.999 -15.262 23.960 1.00 96.50 421 ASP A N 1
ATOM 3312 C CA . ASP A 1 421 ? -6.585 -16.528 23.508 1.00 96.50 421 ASP A CA 1
ATOM 3313 C C . ASP A 1 421 ? -8.117 -16.500 23.621 1.00 96.50 421 ASP A C 1
ATOM 3315 O O . ASP A 1 421 ? -8.831 -16.904 22.700 1.00 96.50 421 ASP A O 1
ATOM 3319 N N . LYS A 1 422 ? -8.651 -15.960 24.723 1.00 96.88 422 LYS A N 1
ATOM 3320 C CA . LYS A 1 422 ? -10.095 -15.798 24.911 1.00 96.88 422 LYS A CA 1
ATOM 3321 C C . LYS A 1 422 ? -10.712 -14.895 23.841 1.00 96.88 422 LYS A C 1
ATOM 3323 O O . LYS A 1 422 ? -11.721 -15.276 23.251 1.00 96.88 422 LYS A O 1
ATOM 3328 N N . ILE A 1 423 ? -10.134 -13.722 23.582 1.00 96.88 423 ILE A N 1
ATOM 3329 C CA . ILE A 1 423 ? -10.673 -12.759 22.611 1.00 96.88 423 ILE A CA 1
ATOM 3330 C C . ILE A 1 423 ? -10.625 -13.319 21.188 1.00 96.88 423 ILE A C 1
ATOM 3332 O O . ILE A 1 423 ? -11.635 -13.254 20.483 1.00 96.88 423 ILE A O 1
ATOM 3336 N N . ILE A 1 424 ? -9.506 -13.925 20.778 1.00 97.56 424 ILE A N 1
ATOM 3337 C CA . ILE A 1 424 ? -9.384 -14.559 19.458 1.00 97.56 424 ILE A CA 1
ATOM 3338 C C . ILE A 1 424 ? -10.452 -15.649 19.302 1.00 97.56 424 ILE A C 1
ATOM 3340 O O . ILE A 1 424 ? -11.223 -15.622 18.341 1.00 97.56 424 ILE A O 1
ATOM 3344 N N . ASN A 1 425 ? -10.578 -16.551 20.281 1.00 97.62 425 ASN A N 1
ATOM 3345 C CA . ASN A 1 425 ? -11.582 -17.616 20.249 1.00 97.62 425 ASN A CA 1
ATOM 3346 C C . ASN A 1 425 ? -13.017 -17.075 20.215 1.00 97.62 425 ASN A C 1
ATOM 3348 O O . ASN A 1 425 ? -13.858 -17.620 19.499 1.00 97.62 425 ASN A O 1
ATOM 3352 N N . MET A 1 426 ? -13.306 -15.985 20.932 1.00 96.75 426 MET A N 1
ATOM 3353 C CA . MET A 1 426 ? -14.609 -15.318 20.872 1.00 96.75 426 MET A CA 1
ATOM 3354 C C . MET A 1 426 ? -14.908 -14.787 19.464 1.00 96.75 426 MET A C 1
ATOM 3356 O O . MET A 1 426 ? -16.012 -14.999 18.965 1.00 96.75 426 MET A O 1
ATOM 3360 N N . ARG A 1 427 ? -13.946 -14.134 18.795 1.00 97.06 427 ARG A N 1
ATOM 3361 C CA . ARG A 1 427 ? -14.136 -13.615 17.425 1.00 97.06 427 ARG A CA 1
ATOM 3362 C C . ARG A 1 427 ? -14.319 -14.734 16.400 1.00 97.06 427 ARG A C 1
ATOM 3364 O O . ARG A 1 427 ? -15.196 -14.620 15.542 1.00 97.06 427 ARG A O 1
ATOM 3371 N N . VAL A 1 428 ? -13.547 -15.815 16.518 1.00 97.25 428 VAL A N 1
ATOM 3372 C CA . VAL A 1 428 ? -13.659 -17.001 15.653 1.00 97.25 428 VAL A CA 1
ATOM 3373 C C . VAL A 1 428 ? -15.013 -17.686 15.843 1.00 97.25 428 VAL A C 1
ATOM 3375 O O . VAL A 1 428 ? -15.733 -17.895 14.871 1.00 97.25 428 VAL A O 1
ATOM 3378 N N . THR A 1 429 ? -15.404 -17.968 17.088 1.00 97.25 429 THR A N 1
ATOM 3379 C CA . THR A 1 429 ? -16.661 -18.674 17.404 1.00 97.25 429 THR A CA 1
ATOM 3380 C C . THR A 1 429 ? -17.892 -17.853 17.014 1.00 97.25 429 THR A C 1
ATOM 3382 O O . THR A 1 429 ? -18.878 -18.407 16.540 1.00 97.25 429 THR A O 1
ATOM 3385 N N . ALA A 1 430 ? -17.823 -16.524 17.139 1.00 95.69 430 ALA A N 1
ATOM 3386 C CA . ALA A 1 430 ? -18.869 -15.610 16.676 1.00 95.69 430 ALA A CA 1
ATOM 3387 C C . ALA A 1 430 ? -18.890 -15.420 15.144 1.00 95.69 430 ALA A C 1
ATOM 3389 O O . ALA A 1 430 ? -19.661 -14.605 14.634 1.00 95.69 430 ALA A O 1
ATOM 3390 N N . GLY A 1 431 ? -18.013 -16.107 14.404 1.00 97.31 431 GLY A N 1
ATOM 3391 C CA . GLY A 1 431 ? -17.921 -16.013 12.952 1.00 97.31 431 GLY A CA 1
ATOM 3392 C C . GLY A 1 431 ? -17.534 -14.623 12.447 1.00 97.31 431 GLY A C 1
ATOM 3393 O O . GLY A 1 431 ? -17.844 -14.301 11.306 1.00 97.31 431 GLY A O 1
ATOM 3394 N N . GLN A 1 432 ? -16.900 -13.771 13.261 1.00 98.06 432 GLN A N 1
ATOM 3395 C CA . GLN A 1 432 ? -16.525 -12.414 12.837 1.00 98.06 432 GLN A CA 1
ATOM 3396 C C . GLN A 1 432 ? -15.380 -12.415 11.822 1.00 98.06 432 GLN A C 1
ATOM 3398 O O . GLN A 1 432 ? -15.288 -11.509 11.006 1.00 98.06 432 GLN A O 1
ATOM 3403 N N . LEU A 1 433 ? -14.555 -13.462 11.830 1.00 97.69 433 LEU A N 1
ATOM 3404 C CA . LEU A 1 433 ? -13.444 -13.646 10.896 1.00 97.69 433 LEU A CA 1
ATOM 3405 C C . LEU A 1 433 ? -13.803 -14.577 9.723 1.00 97.69 433 LEU A C 1
ATOM 3407 O O . LEU A 1 433 ? -12.915 -15.006 8.999 1.00 97.69 433 LEU A O 1
ATOM 3411 N N . SER A 1 434 ? -15.087 -14.908 9.519 1.00 96.88 434 SER A N 1
ATOM 3412 C CA . SER A 1 434 ? -15.514 -15.890 8.504 1.00 96.88 434 SER A CA 1
ATOM 3413 C C . SER A 1 434 ? -15.276 -15.450 7.057 1.00 96.88 434 SER A C 1
ATOM 3415 O O . SER A 1 434 ? -15.201 -16.290 6.169 1.00 96.88 434 SER A O 1
ATOM 3417 N N . GLU A 1 435 ? -15.202 -14.141 6.822 1.00 96.44 435 GLU A N 1
ATOM 3418 C CA . GLU A 1 435 ? -14.956 -13.528 5.507 1.00 96.44 435 GLU A CA 1
ATOM 3419 C C . GLU A 1 435 ? -13.501 -13.051 5.367 1.00 96.44 435 GLU A C 1
ATOM 3421 O O . GLU A 1 435 ? -13.095 -12.567 4.313 1.00 96.44 435 GLU A O 1
ATOM 3426 N N . CYS A 1 436 ? -12.699 -13.222 6.420 1.00 95.19 436 CYS A N 1
ATOM 3427 C CA . CYS A 1 436 ? -11.319 -12.780 6.495 1.00 95.19 436 CYS A CA 1
ATOM 3428 C C . CYS A 1 436 ? -10.375 -13.941 6.135 1.00 95.19 436 CYS A C 1
ATOM 3430 O O . CYS A 1 436 ? -10.497 -15.025 6.708 1.00 95.19 436 CYS A O 1
ATOM 3432 N N . PRO A 1 437 ? -9.377 -13.745 5.254 1.00 95.69 437 PRO A N 1
ATOM 3433 C CA . PRO A 1 437 ? -8.447 -14.801 4.854 1.00 95.69 437 PRO A CA 1
ATOM 3434 C C . PRO A 1 437 ? -7.331 -15.057 5.891 1.00 95.69 437 PRO A C 1
ATOM 3436 O O . PRO A 1 437 ? -6.199 -15.353 5.508 1.00 95.69 437 PRO A O 1
ATOM 3439 N N . LEU A 1 438 ? -7.619 -14.914 7.191 1.00 97.31 438 LEU A N 1
ATOM 3440 C CA . LEU A 1 438 ? -6.706 -15.272 8.281 1.00 97.31 438 LEU A CA 1
ATOM 3441 C C . LEU A 1 438 ? -6.800 -16.769 8.585 1.00 97.31 438 LEU A C 1
ATOM 3443 O O . LEU A 1 438 ? -7.881 -17.322 8.772 1.00 97.31 438 LEU A O 1
ATOM 3447 N N . THR A 1 439 ? -5.649 -17.423 8.677 1.00 97.44 439 THR A N 1
ATOM 3448 C CA . THR A 1 439 ? -5.552 -18.839 9.056 1.00 97.44 439 THR A CA 1
ATOM 3449 C C . THR A 1 439 ? -5.352 -19.017 10.565 1.00 97.44 439 THR A C 1
ATOM 3451 O O . THR A 1 439 ? -4.893 -18.111 11.257 1.00 97.44 439 THR A O 1
ATOM 3454 N N . MET A 1 440 ? -5.637 -20.210 11.100 1.00 96.69 440 MET A N 1
ATOM 3455 C CA . MET A 1 440 ? -5.383 -20.516 12.521 1.00 96.69 440 MET A CA 1
ATOM 3456 C C . MET A 1 440 ? -3.890 -20.435 12.896 1.00 96.69 440 MET A C 1
ATOM 3458 O O . MET A 1 440 ? -3.553 -20.033 14.012 1.00 96.69 440 MET A O 1
ATOM 3462 N N . ASP A 1 441 ? -2.994 -20.777 11.963 1.00 97.31 441 ASP A N 1
ATOM 3463 C CA . ASP A 1 441 ? -1.547 -20.572 12.127 1.00 97.31 441 ASP A CA 1
ATOM 3464 C C . ASP A 1 441 ? -1.218 -19.080 12.276 1.00 97.31 441 ASP A C 1
ATOM 3466 O O . ASP A 1 441 ? -0.523 -18.670 13.205 1.00 97.31 441 ASP A O 1
ATOM 3470 N N . GLU A 1 442 ? -1.796 -18.241 11.416 1.00 98.12 442 GLU A N 1
ATOM 3471 C CA . GLU A 1 442 ? -1.611 -16.792 11.481 1.00 98.12 442 GLU A CA 1
ATOM 3472 C C . GLU A 1 442 ? -2.179 -16.188 12.765 1.00 98.12 442 GLU A C 1
ATOM 3474 O O . GLU A 1 442 ? -1.522 -15.339 13.353 1.00 98.12 442 GLU A O 1
ATOM 3479 N N . LEU A 1 443 ? -3.327 -16.657 13.265 1.00 97.94 443 LEU A N 1
ATOM 3480 C CA . LEU A 1 443 ? -3.861 -16.229 14.567 1.00 97.94 443 LEU A CA 1
ATOM 3481 C C . LEU A 1 443 ? -2.907 -16.571 15.722 1.00 97.94 443 LEU A C 1
ATOM 3483 O O . LEU A 1 443 ? -2.697 -15.757 16.623 1.00 97.94 443 LEU A O 1
ATOM 3487 N N . THR A 1 444 ? -2.265 -17.740 15.664 1.00 96.81 444 THR A N 1
ATOM 3488 C CA . THR A 1 444 ? -1.246 -18.149 16.644 1.00 96.81 444 THR A CA 1
ATOM 3489 C C . THR A 1 444 ? -0.015 -17.240 16.573 1.00 96.81 444 THR A C 1
ATOM 3491 O O . THR A 1 444 ? 0.540 -16.847 17.598 1.00 96.81 444 THR A O 1
ATOM 3494 N N . ARG A 1 445 ? 0.401 -16.847 15.365 1.00 97.31 445 ARG A N 1
ATOM 3495 C CA . ARG A 1 445 ? 1.520 -15.915 15.147 1.00 97.31 445 ARG A CA 1
ATOM 3496 C C . ARG A 1 445 ? 1.178 -14.474 15.532 1.00 97.31 445 ARG A C 1
ATOM 3498 O O . ARG A 1 445 ? 2.042 -13.790 16.069 1.00 97.31 445 ARG A O 1
ATOM 3505 N N . ILE A 1 446 ? -0.068 -14.039 15.326 1.00 97.62 446 ILE A N 1
ATOM 3506 C CA . ILE A 1 446 ? -0.600 -12.740 15.770 1.00 97.62 446 ILE A CA 1
ATOM 3507 C C . ILE A 1 446 ? -0.556 -12.638 17.294 1.00 97.62 446 ILE A C 1
ATOM 3509 O O . ILE A 1 446 ? -0.139 -11.607 17.815 1.00 97.62 446 ILE A O 1
ATOM 3513 N N . LYS A 1 447 ? -0.921 -13.701 18.026 1.00 96.69 447 LYS A N 1
ATOM 3514 C CA . LYS A 1 447 ? -0.719 -13.743 19.484 1.00 96.69 447 LYS A CA 1
ATOM 3515 C C . LYS A 1 447 ? 0.747 -13.486 19.846 1.00 96.69 447 LYS A C 1
ATOM 3517 O O . LYS A 1 447 ? 1.039 -12.704 20.753 1.00 96.69 447 LYS A O 1
ATOM 3522 N N . GLY A 1 448 ? 1.655 -14.100 19.095 1.00 93.50 448 GLY A N 1
ATOM 3523 C CA . GLY A 1 448 ? 3.090 -14.020 19.323 1.00 93.50 448 GLY A CA 1
ATOM 3524 C C . GLY A 1 448 ? 3.538 -14.933 20.463 1.00 93.50 448 GLY A C 1
ATOM 3525 O O . GLY A 1 448 ? 2.798 -15.801 20.927 1.00 93.50 448 GLY A O 1
ATOM 3526 N N . LYS A 1 449 ? 4.781 -14.746 20.905 1.00 90.50 449 LYS A N 1
ATOM 3527 C CA . LYS A 1 449 ? 5.387 -15.482 22.024 1.00 90.50 449 LYS A CA 1
ATOM 3528 C C . LYS A 1 449 ? 5.960 -14.505 23.040 1.00 90.50 449 LYS A C 1
ATOM 3530 O O . LYS A 1 449 ? 6.319 -13.387 22.681 1.00 90.50 449 LYS A O 1
ATOM 3535 N N . VAL A 1 450 ? 6.096 -14.942 24.290 1.00 83.81 450 VAL A N 1
ATOM 3536 C CA . VAL A 1 450 ? 6.639 -14.128 25.395 1.00 83.81 450 VAL A CA 1
ATOM 3537 C C . VAL A 1 450 ? 8.086 -13.670 25.137 1.00 83.81 450 VAL A C 1
ATOM 3539 O O . VAL A 1 450 ? 8.473 -12.569 25.537 1.00 83.81 450 VAL A O 1
ATOM 3542 N N . ASP A 1 451 ? 8.869 -14.501 24.451 1.00 82.81 451 ASP A N 1
ATOM 3543 C CA . ASP A 1 451 ? 10.255 -14.272 24.023 1.00 82.81 451 ASP A CA 1
ATOM 3544 C C . ASP A 1 451 ? 10.372 -13.790 22.563 1.00 82.81 451 ASP A C 1
ATOM 3546 O O . ASP A 1 451 ? 11.475 -13.639 22.036 1.00 82.81 451 ASP A O 1
ATOM 3550 N N . GLY A 1 452 ? 9.239 -13.549 21.899 1.00 84.31 452 GLY A N 1
ATOM 3551 C CA . GLY A 1 452 ? 9.186 -13.102 20.514 1.00 84.31 452 GLY A CA 1
ATOM 3552 C C . GLY A 1 452 ? 9.443 -11.603 20.344 1.00 84.31 452 GLY A C 1
ATOM 3553 O O . GLY A 1 452 ? 9.459 -10.826 21.296 1.00 84.31 452 GLY A O 1
ATOM 3554 N N . SER A 1 453 ? 9.598 -11.188 19.088 1.00 83.25 453 SER A N 1
ATOM 3555 C CA . SER A 1 453 ? 9.777 -9.784 18.685 1.00 83.25 453 SER A CA 1
ATOM 3556 C C . SER A 1 453 ? 8.578 -9.192 17.932 1.00 83.25 453 SER A C 1
ATOM 3558 O O . SER A 1 453 ? 8.614 -8.025 17.560 1.00 83.25 453 SER A O 1
ATOM 3560 N N . SER A 1 454 ? 7.531 -9.983 17.681 1.00 87.31 454 SER A N 1
ATOM 3561 C CA . SER A 1 454 ? 6.340 -9.582 16.921 1.00 87.31 454 SER A CA 1
ATOM 3562 C C . SER A 1 454 ? 5.073 -10.251 17.469 1.00 87.31 454 SER A C 1
ATOM 3564 O O . SER A 1 454 ? 5.155 -11.213 18.240 1.00 87.31 454 SER A O 1
ATOM 3566 N N . GLY A 1 455 ? 3.908 -9.719 17.091 1.00 93.62 455 GLY A N 1
ATOM 3567 C CA . GLY A 1 455 ? 2.605 -10.095 17.646 1.00 93.62 455 GLY A CA 1
ATOM 3568 C C . GLY A 1 455 ? 2.189 -9.272 18.873 1.00 93.62 455 GLY A C 1
ATOM 3569 O O . GLY A 1 455 ? 2.881 -8.345 19.295 1.00 93.62 455 GLY A O 1
ATOM 3570 N N . LEU A 1 456 ? 1.037 -9.618 19.448 1.00 96.19 456 LEU A N 1
ATOM 3571 C CA . LEU A 1 456 ? 0.408 -8.908 20.565 1.00 96.19 456 LEU A CA 1
ATOM 3572 C C . LEU A 1 456 ? 1.245 -8.970 21.848 1.00 96.19 456 LEU A C 1
ATOM 3574 O O . LEU A 1 456 ? 1.459 -7.945 22.495 1.00 96.19 456 LEU A O 1
ATOM 3578 N N . LEU A 1 457 ? 1.724 -10.162 22.221 1.00 93.88 457 LEU A N 1
ATOM 3579 C CA . LEU A 1 457 ? 2.388 -10.392 23.509 1.00 93.88 457 LEU A CA 1
ATOM 3580 C C . LEU A 1 457 ? 3.627 -9.504 23.737 1.00 93.88 457 LEU A C 1
ATOM 3582 O O . LEU A 1 457 ? 3.682 -8.852 24.784 1.00 93.88 457 LEU A O 1
ATOM 3586 N N . PRO A 1 458 ? 4.600 -9.410 22.804 1.00 90.75 458 PRO A N 1
ATOM 3587 C CA . PRO A 1 458 ? 5.774 -8.556 22.999 1.00 90.75 458 PRO A CA 1
ATOM 3588 C C . PRO A 1 458 ? 5.429 -7.072 23.165 1.00 90.75 458 PRO A C 1
ATOM 3590 O O . PRO A 1 458 ? 6.015 -6.393 24.010 1.00 90.75 458 PRO A O 1
ATOM 3593 N N . VAL A 1 459 ? 4.456 -6.573 22.395 1.00 92.12 459 VAL A N 1
ATOM 3594 C CA . VAL A 1 459 ? 4.041 -5.163 22.440 1.00 92.12 459 VAL A CA 1
ATOM 3595 C C . VAL A 1 459 ? 3.309 -4.854 23.745 1.00 92.12 459 VAL A C 1
ATOM 3597 O O . VAL A 1 459 ? 3.676 -3.905 24.436 1.00 92.12 459 VAL A O 1
ATOM 3600 N N . LEU A 1 460 ? 2.334 -5.680 24.136 1.00 91.75 460 LEU A N 1
ATOM 3601 C CA . LEU A 1 460 ? 1.587 -5.504 25.388 1.00 91.75 460 LEU A CA 1
ATOM 3602 C C . LEU A 1 460 ? 2.505 -5.601 26.608 1.00 91.75 460 LEU A C 1
ATOM 3604 O O . LEU A 1 460 ? 2.388 -4.804 27.536 1.00 91.75 460 LEU A O 1
ATOM 3608 N N . ARG A 1 461 ? 3.480 -6.518 26.594 1.00 87.19 461 ARG A N 1
ATOM 3609 C CA . ARG A 1 461 ? 4.502 -6.606 27.645 1.00 87.19 461 ARG A CA 1
ATOM 3610 C C . ARG A 1 461 ? 5.273 -5.292 27.802 1.00 87.19 461 ARG A C 1
ATOM 3612 O O . ARG A 1 461 ? 5.535 -4.880 28.932 1.00 87.19 461 ARG A O 1
ATOM 3619 N N . GLY A 1 462 ? 5.637 -4.657 26.688 1.00 85.50 462 GLY A N 1
ATOM 3620 C CA . GLY A 1 462 ? 6.310 -3.360 26.681 1.00 85.50 462 GLY A CA 1
ATOM 3621 C C . GLY A 1 462 ? 5.434 -2.240 27.241 1.00 85.50 462 GLY A C 1
ATOM 3622 O O . GLY A 1 462 ? 5.882 -1.512 28.123 1.00 85.50 462 GLY A O 1
ATOM 3623 N N . ILE A 1 463 ? 4.186 -2.144 26.772 1.00 85.69 463 ILE A N 1
ATOM 3624 C CA . ILE A 1 463 ? 3.223 -1.098 27.161 1.00 85.69 463 ILE A CA 1
ATOM 3625 C C . ILE A 1 463 ? 2.876 -1.168 28.652 1.00 85.69 463 ILE A C 1
ATOM 3627 O O . ILE A 1 463 ? 2.876 -0.145 29.330 1.00 85.69 463 ILE A O 1
ATOM 3631 N N . TYR A 1 464 ? 2.616 -2.366 29.178 1.00 83.19 464 TYR A N 1
ATOM 3632 C CA . TYR A 1 464 ? 2.240 -2.560 30.583 1.00 83.19 464 TYR A CA 1
ATOM 3633 C C . TYR A 1 464 ? 3.442 -2.812 31.509 1.00 83.19 464 TYR A C 1
ATOM 3635 O O . TYR A 1 464 ? 3.255 -3.158 32.672 1.00 83.19 464 TYR A O 1
ATOM 3643 N N . HIS A 1 465 ? 4.676 -2.643 31.016 1.00 77.94 465 HIS A N 1
ATOM 3644 C CA . HIS A 1 465 ? 5.922 -2.799 31.780 1.00 77.94 465 HIS A CA 1
ATOM 3645 C C . HIS A 1 465 ? 6.033 -4.114 32.577 1.00 77.94 465 HIS A C 1
ATOM 3647 O O . HIS A 1 465 ? 6.586 -4.149 33.680 1.00 77.94 465 HIS A O 1
ATOM 3653 N N . ILE A 1 466 ? 5.539 -5.217 32.013 1.00 73.12 466 ILE A N 1
ATOM 3654 C CA . ILE A 1 466 ? 5.505 -6.507 32.708 1.00 73.12 466 ILE A CA 1
ATOM 3655 C C . ILE A 1 466 ? 6.918 -7.094 32.766 1.00 73.12 466 ILE A C 1
ATOM 3657 O O . ILE A 1 466 ? 7.533 -7.430 31.744 1.00 73.12 466 ILE A O 1
ATOM 3661 N N . ARG A 1 467 ? 7.442 -7.229 33.988 1.00 63.59 467 ARG A N 1
ATOM 3662 C CA . ARG A 1 467 ? 8.711 -7.912 34.256 1.00 63.59 467 ARG A CA 1
ATOM 3663 C C . ARG A 1 467 ? 8.487 -9.422 34.234 1.00 63.59 467 ARG A C 1
ATOM 3665 O O . ARG A 1 467 ? 7.496 -9.912 34.762 1.00 63.59 467 ARG A O 1
ATOM 3672 N N . ILE A 1 468 ? 9.418 -10.155 33.625 1.00 58.66 468 ILE A N 1
ATOM 3673 C CA . ILE A 1 468 ? 9.481 -11.609 33.799 1.00 58.66 468 ILE A CA 1
ATOM 3674 C C . ILE A 1 468 ? 10.150 -11.828 35.152 1.00 58.66 468 ILE A C 1
ATOM 3676 O O . ILE A 1 468 ? 11.353 -11.602 35.282 1.00 58.66 468 ILE A O 1
ATOM 3680 N N . GLU A 1 469 ? 9.371 -12.205 36.160 1.00 52.19 469 GLU A N 1
ATOM 3681 C CA . GLU A 1 469 ? 9.936 -12.754 37.388 1.00 52.19 469 GLU A CA 1
ATOM 3682 C C . GLU A 1 469 ? 10.412 -14.173 37.081 1.00 52.19 469 GLU A C 1
ATOM 3684 O O . GLU A 1 469 ? 9.616 -15.073 36.807 1.00 52.19 469 GLU A O 1
ATOM 3689 N N . TYR A 1 470 ? 11.731 -14.359 37.055 1.00 47.34 470 TYR A N 1
ATOM 3690 C CA . TYR A 1 470 ? 12.304 -15.698 37.072 1.00 47.34 470 TYR A CA 1
ATOM 3691 C C . TYR A 1 470 ? 12.015 -16.312 38.446 1.00 47.34 470 TYR A C 1
ATOM 3693 O O . TYR A 1 470 ? 12.124 -15.599 39.446 1.00 47.34 470 TYR A O 1
ATOM 3701 N N . PRO A 1 471 ? 11.638 -17.600 38.525 1.00 44.78 471 PRO A N 1
ATOM 3702 C CA . PRO A 1 471 ? 11.487 -18.253 39.813 1.00 44.78 471 PRO A CA 1
ATOM 3703 C C . PRO A 1 471 ? 12.795 -18.116 40.601 1.00 44.78 471 PRO A C 1
ATOM 3705 O O . PRO A 1 471 ? 13.856 -18.446 40.076 1.00 44.78 471 PRO A O 1
ATOM 3708 N N . ASP A 1 472 ? 12.718 -17.622 41.839 1.00 43.22 472 ASP A N 1
ATOM 3709 C CA . ASP A 1 472 ? 13.863 -17.578 42.749 1.00 43.22 472 ASP A CA 1
ATOM 3710 C C . ASP A 1 472 ? 14.489 -18.979 42.864 1.00 43.22 472 ASP A C 1
ATOM 3712 O O . ASP A 1 472 ? 13.839 -19.921 43.334 1.00 43.22 472 ASP A O 1
ATOM 3716 N N . ASP A 1 473 ? 15.780 -19.097 42.536 1.00 48.97 473 ASP A N 1
ATOM 3717 C CA . ASP A 1 473 ? 16.597 -20.315 42.697 1.00 48.97 473 ASP A CA 1
ATOM 3718 C C . ASP A 1 473 ? 16.644 -20.835 44.158 1.00 48.97 473 ASP A C 1
ATOM 3720 O O . ASP A 1 473 ? 17.135 -21.927 44.437 1.00 48.97 473 ASP A O 1
ATOM 3724 N N . ASN A 1 474 ? 16.074 -20.101 45.119 1.00 44.28 474 ASN A N 1
ATOM 3725 C CA . ASN A 1 474 ? 16.071 -20.433 46.545 1.00 44.28 474 ASN A CA 1
ATOM 3726 C C . ASN A 1 474 ? 14.974 -21.415 47.004 1.00 44.28 474 ASN A C 1
ATOM 3728 O O . ASN A 1 474 ? 14.830 -21.642 48.207 1.00 44.28 474 ASN A O 1
ATOM 3732 N N . LYS A 1 475 ? 14.209 -22.037 46.094 1.00 45.53 475 LYS A N 1
ATOM 3733 C CA . LYS A 1 475 ? 13.260 -23.123 46.441 1.00 45.53 475 LYS A CA 1
ATOM 3734 C C . LYS A 1 475 ? 13.657 -24.515 45.938 1.00 45.53 475 LYS A C 1
ATOM 3736 O O . LYS A 1 475 ? 12.841 -25.432 45.980 1.00 45.53 475 LYS A O 1
ATOM 3741 N N . LEU A 1 476 ? 14.917 -24.710 45.554 1.00 46.72 476 LEU A N 1
ATOM 3742 C CA . LEU A 1 476 ? 15.511 -26.029 45.319 1.00 46.72 476 LEU A CA 1
ATOM 3743 C C . LEU A 1 476 ? 16.611 -26.295 46.354 1.00 46.72 476 LEU A C 1
ATOM 3745 O O . LEU A 1 476 ? 17.796 -26.199 46.060 1.00 46.72 476 LEU A O 1
ATOM 3749 N N . GLY A 1 477 ? 16.219 -26.628 47.588 1.00 46.72 477 GLY A N 1
ATOM 3750 C CA . GLY A 1 477 ? 17.183 -27.145 48.563 1.00 46.72 477 GLY A CA 1
ATOM 3751 C C . GLY A 1 477 ? 16.837 -26.950 50.033 1.00 46.72 477 GLY A C 1
ATOM 3752 O O . GLY A 1 477 ? 17.558 -26.245 50.726 1.00 46.72 477 GLY A O 1
ATOM 3753 N N . LYS A 1 478 ? 15.795 -27.632 50.520 1.00 38.47 478 LYS A N 1
ATOM 3754 C CA . LYS A 1 478 ? 15.803 -28.284 51.843 1.00 38.47 478 LYS A CA 1
ATOM 3755 C C . LYS A 1 478 ? 14.943 -29.545 51.756 1.00 38.47 478 LYS A C 1
ATOM 3757 O O . LYS A 1 478 ? 13.736 -29.489 51.980 1.00 38.47 478 LYS A O 1
ATOM 3762 N N . VAL A 1 479 ? 15.585 -30.636 51.340 1.00 42.16 479 VAL A N 1
ATOM 3763 C CA . VAL A 1 479 ? 15.190 -32.004 51.706 1.00 42.16 479 VAL A CA 1
ATOM 3764 C C . VAL A 1 479 ? 15.863 -32.319 53.030 1.00 42.16 479 VAL A C 1
ATOM 3766 O O . VAL A 1 479 ? 17.051 -31.936 53.159 1.00 42.16 479 VAL A O 1
#

Mean predicted aligned error: 9.32 Å

Solvent-accessible surface area (backbone atoms only — not comparable to full-atom values): 25789 Å² total; per-residue (Å²): 128,79,95,66,89,82,86,85,61,91,89,60,83,81,80,62,90,93,59,87,86,48,76,67,49,52,52,51,51,52,52,48,51,54,49,50,52,51,49,62,73,58,52,52,75,64,55,57,49,51,52,52,52,51,52,52,48,54,53,48,53,48,52,46,55,44,52,50,47,29,59,74,77,36,41,79,50,52,71,34,62,64,54,44,47,52,53,51,47,53,52,52,50,52,50,50,47,41,44,44,42,42,75,72,65,68,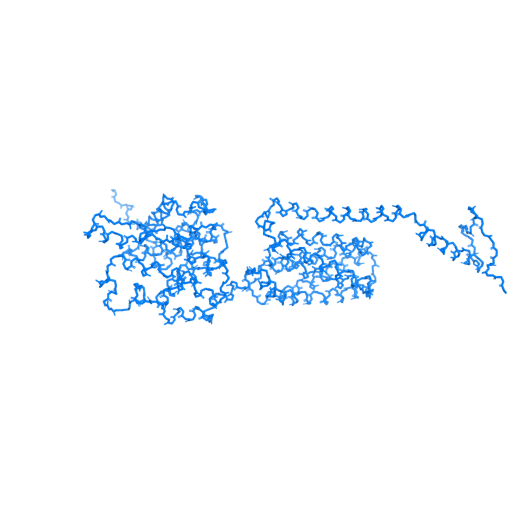44,66,70,57,60,47,61,59,43,27,57,15,36,43,37,14,54,78,66,34,53,67,59,13,52,48,48,39,53,39,48,44,55,54,45,24,56,74,71,71,60,43,60,66,57,42,55,46,51,51,53,39,23,52,52,36,22,64,51,43,61,76,55,79,52,77,69,47,49,56,54,33,29,56,51,32,41,52,44,44,50,52,46,47,52,52,50,28,64,73,72,66,56,51,73,66,59,45,49,53,52,45,52,37,35,41,52,39,26,56,46,27,55,57,52,34,58,60,44,48,65,55,49,25,66,75,64,73,48,85,38,62,58,56,50,54,56,67,61,38,61,80,36,69,68,51,40,45,33,48,72,62,17,44,33,55,37,54,48,19,53,54,36,11,56,33,17,22,30,24,20,55,48,66,72,46,60,23,70,56,20,25,39,18,31,62,52,30,62,54,14,40,47,82,54,26,70,74,38,74,67,47,55,89,80,77,84,65,61,58,78,83,44,55,38,63,57,42,32,44,58,65,53,40,26,34,58,47,22,52,51,52,29,58,74,70,67,51,55,62,88,41,48,53,24,26,37,15,40,58,12,63,41,61,46,58,70,37,48,52,55,36,46,76,78,38,90,83,66,67,64,71,67,30,38,40,92,29,56,51,13,63,38,55,48,32,41,41,40,27,49,31,52,55,41,51,61,56,54,73,70,46,92,77,74,44,73,67,59,48,52,53,47,45,53,50,51,54,50,49,40,53,75,69,49,46,49,73,62,18,81,65,50,73,68,47,53,51,34,28,46,36,37,89,88,41,91,30,5,40,41,33,50,51,35,60,76,70,65,53,74,84,80,71,81,71,80,86,78,75,80,86,129

Secondary structure (DSSP, 8-state):
--S------TT-----TTPPP-HHHHHHHHHHHHHHHHHHTT--HHHHHHHHHHHHHHHHHHHHHHHHHHHHH-HHHHH-HHHHHHHHHHHHHHHHHHHIIIIIS---GGGS-HHHHHHHHHHHT-HHHHHHHHHHHHHHHHHHTT--HHHHHHHHHHHHHHHHHHTT--STHHHHHHHHHHHHHHHHHHHHHHHHHT--HHHHHHHHHHHHHHHHHHHHHHHHHHHHHHHHHT---HHHHHHHT-TTSHHHHHHHHH-HHHHHHHHHHHHHHHHHHHHHTS-HHHHHHHHHHTTGGGGGSGGGSGGG-SSS--GGGGS-HHHHHHHHHHHHHHHHHHHHHTT--HHHHTHHHHTTTT-B-HHHHHHHHHH-S---GGGGB---PPP-SHHHHHHHHHHHHHHHHHT-SS--HHHHHHHHHHHHHHHHHTTTTTTS---HHHHHHHH--TT-SSSHHHHHHHHTT----PPPGGGS---

Radius of gyration: 33.37 Å; Cα contacts (8 Å, |Δi|>4): 587; chains: 1; bounding box: 75×50×126 Å

Sequence (479 aa):
MPRNKGIILKNERILDANTRVTEDDLQKLFSLSVAIDNKAMQESSTDILLAYVGRILVIGIIVSFFFTFLLTYRKPIFDDWRMVLLIGLIFSIEVGLAFLIKQNLELSEYLIPIIVAAMVLTIMFDARIAFMGITSIILLVTILIGNNVEFMVTAMFNSSVGIYAVRQLRRRSQLFTAIFALLGSSALVIIGQGLFKGHTWLLMGNDMLNLSIVAILSPIVTYGLIGLLEVSFSITTNLTLIELLDFQHPLLKRLQHEANGTFNHSIVVGNLAEACADAISANSLLCRVGAYYHDLGKMVRPEYYIENQYSGENRHDTLTSVMSAKIIKNHVTDGLELAKEYSLPTIVSDFIPMHHGTTRVEYFYRKALEEDNKVDEVQFQYPGPKPNTKETGILMICEAVEAAVRSIKEPDIMKIEAMIDKI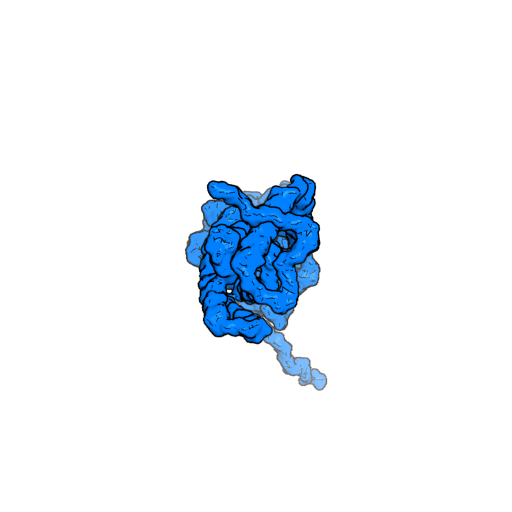INMRVTAGQLSECPLTMDELTRIKGKVDGSSGLLPVLRGIYHIRIEYPDDNKLGKV

pLDDT: mean 90.78, std 10.74, range [38.47, 98.75]

Foldseek 3Di:
DPPDDDDDDDPRDLDDPPDDDDPVSVVVVVVVVVVVVVVVVVPDPVVVVVVVVVLVVVLCVLVVQLLVCCVPPVVVLNVDPLSVVVLVVLLVVLLVQLCCQCVVVVHDSLLRLLLLSLLLLPFLPHNVSSLSSSLSSLVSSCVVNPNPPLSSVLSNQLSNLSSVLRNPDQDPVSLVVQLVSSLVSLLVSLVVVCVVVVNDPVVSVVSSVSSNVSSNVSSVVSVVVNVVSCVVSVGQGSHNLSVLPDCPQPLNVLCCVQQVLLQVLLQLLLVQLLLLCVLVVHDSSLLNSLSNLQQSLCSVPVLQPPSRPPDDDRPCVPDQLLVSLVVVLCSLVSSLVVCVVSVPRPSSNLLNQALQAFHFPPPSQVVVCVVPVDDDRNSGTHPHHFDQEPSSVSSNLSSQLSVQQVPDPDDALVVSLVSSVVSVVVCVVVCSCVNYPADPVSSVSLCPDCPDDGHNRVSVCVVVVHDPDDPPPVPPDDD

Nearest PDB structures (foldseek):
  4s1b-assembly3_D-2  TM=9.695E-01  e=1.407E-16  Listeria monocytogenes EGD-e
  4s1b-assembly3_A  TM=9.608E-01  e=1.195E-16  Listeria monocytogenes EGD-e
  4s1c-assembly3_A  TM=9.686E-01  e=4.083E-16  Listeria monocytogenes EGD-e
  4s1c-assembly3_D-2  TM=9.655E-01  e=4.810E-16  Listeria monocytogenes EGD-e